Protein AF-A0A8T0E998-F1 (afdb_monomer_lite)

Secondary structure (DSSP, 8-state):
---HHHHHHHHHHHHSSSS--HHHHHHHHHHHHHHHHTGGGHHHHHHTS-TTT-HHHHHHHHHHHHTSS--S-HHHHHHHHHHHHHH--HHHHHH-HHHHHHHHHHHHHHHHHTT-HHHHHHHHHHHHHHH-SSTTEE-HHHHHHHHHHHHHT--GGGHHHHSSPP-EE--GGGT--HHHHHHHHHHHHHHHHHTT-HHHHHHHHHHHHHS--SS--HHHHHHHHHHHHHHHHHTSSPPPPPTTS-HHIIIIIHHHTHHHHHHHHHHHH--HHHHHHHHHHTHHHHHHTT-HHHHHHHHHHHHHHHHHHHHHH-SS--HHHHHHHHT-S-HHHHHHHHHHHHHHHHTTSTTS------------S-SSTTSHHHHHHHHHHHHHHHHHHHHHT---HHHHHHHHHHHHHHHHHHHHHHHHHHHHHHHHHHHHHHHHHHHHHHHHHHHHHHGGG---S--HHHHHHHHHHHHHHHHHHHHHHHHHHHHHHHHHHHHHHHHHHHHHHHHHHHHHHHHHHHHHHHHHHHHHHHHHHHHHHHHHHHHHHHHHHHHHHHHHHHHHHHHHHHHHHHHHHHHHHHHHHHHHHHHHHHHHHHHHHHHHHHHHHHHTT-GGG---------------------

Foldseek 3Di:
DDDPLSVLLVVLQVLLPDPDCVVVLVVLVVCLVVLLVVLPCLVVVLVVDDLARRVSNNLSNLLSQLPDPDDPDVVVSLVVLLCSLVRHDLVSCLNQQLSLLSSLVSVLVVCVVVVPLPSCLVSLVSSCVSNDPDLLEDGLSLLSNLVSCVSVVNLVSSCVSLVRHHDYYDCSVVNPDVVSVLSNLLSSLVSCVSVVVLVSSLVSLLVSQLPADPDDDPSNLLSVLVNLLSCCLPVVARDDRDPSGYPCCVPPSCVVNVLSVCLRVQSVVLQLVSNVVSCVVCVVVCVVSVNVVSSVSSSLSSLVVQVVVCVVVDVDDQLQVSCVSSVHPGSVVSVVSVVVVVLVVLVVVVPDDDDDDDDDDDDDPPPLVNVCPVVVVVVVVLVVVQVVCCVPPVDCVSVVVVVVVVVVVVVVLVVLVVVLVVLVVVLVVLVVVVVVLVVVVVVVVVCVVCVVPDDDDDDPVVVVVVVVVVVVVSVVVVVVSVVVNVVSVVVSVVSVVVSVVSVVVSVVVVSVVVVVVVVVVVVVVVVVVVVVVVVVVVVVVVVVVVVVVVVVVVVVVVVVVVVVVVVVVVVVVVVVVVVVVVVVVVVVVVVVVVVVVVVVVVVVCCVVVHDPNPDDDDDDDDDDDDDDDDDDDD

pLDDT: mean 71.07, std 17.46, range [26.78, 94.12]

Sequence (634 aa):
MATPLEQFIVKVRSLSFPVTFEPLHDFVSKSSSLLLKNSNLLDDVLETLDIQEHSIGVLAVLCVKLSLPVVPDFDAQFFRVQEFINNCNGEQVRFAPDMFGRLCQLFTMCLVERQQYIRGIPILIKAIQKIQLFPSQLTSIHACLCQLCLLAKCMKPALPFLDTDITDINKERGAFETKSFLLYYYYGGMIYTSLKNYDRALYFYEVAITTPSMAVSHIMLEAYKKYILVSLILYGKIPNLPKFTSHVVGRFIKPLSQAYHDLATAYATNTPAEVRAVIHKHNEVFVRDNNMGLVKQCVSFLYKKNIQRLTKTFLTLSLSDMATKVELSGPTEAEFYVLKMLRKKFTAKKFTSLMDDDNQFTIGPETVEYTLILDCCDIEAAVNRIFNELIEAGTFESLTKVVQEYEEASTSFEKHQKILESKRKSIEEQKKVLSELREKQGPLQKVYETAPGKKPELSEDNLSLVKQWMECRIESKKEFYEYLIGEVRDKTENFERESRMQVHTDFQTISFWLLKYESFTQDLDLLLRKIFDDWASKKREISVLKKYRNFNLEKIERVTKQIAQKEEVIETDRMEKEKEIQREREILKRRLAATLIQAYWRGTMVRKHLGPYKIKKPKKKGKKDKKGKKKGKK

Structure (mmCIF, N/CA/C/O backbone):
data_AF-A0A8T0E998-F1
#
_entry.id   AF-A0A8T0E998-F1
#
loop_
_atom_site.group_PDB
_atom_site.id
_atom_site.type_symbol
_atom_site.label_atom_id
_atom_site.label_alt_id
_atom_site.label_comp_id
_atom_site.label_asym_id
_atom_site.label_entity_id
_atom_site.label_seq_id
_atom_site.pdbx_PDB_ins_code
_atom_site.Cartn_x
_atom_site.Cartn_y
_atom_site.Cartn_z
_atom_site.occupancy
_atom_site.B_iso_or_equiv
_atom_site.auth_seq_id
_atom_site.auth_comp_id
_atom_site.auth_asym_id
_atom_site.auth_atom_id
_atom_site.pdbx_PDB_model_num
ATOM 1 N N . MET A 1 1 ? 9.911 -22.172 -56.657 1.00 41.91 1 MET A N 1
ATOM 2 C CA . MET A 1 1 ? 10.154 -20.752 -56.328 1.00 41.91 1 MET A CA 1
ATOM 3 C C . MET A 1 1 ? 9.848 -20.591 -54.852 1.00 41.91 1 MET A C 1
ATOM 5 O O . MET A 1 1 ? 8.726 -20.903 -54.483 1.00 41.91 1 MET A O 1
ATOM 9 N N . ALA A 1 2 ? 10.831 -20.230 -54.023 1.00 47.84 2 ALA A N 1
ATOM 10 C CA . ALA A 1 2 ? 10.623 -20.127 -52.577 1.00 47.84 2 ALA A CA 1
ATOM 11 C C . ALA A 1 2 ? 9.565 -19.062 -52.271 1.00 47.84 2 ALA A C 1
ATOM 13 O O . ALA A 1 2 ? 9.625 -17.963 -52.840 1.00 47.84 2 ALA A O 1
ATOM 14 N N . THR A 1 3 ? 8.604 -19.388 -51.408 1.00 65.31 3 THR A N 1
ATOM 15 C CA . THR A 1 3 ? 7.552 -18.445 -51.011 1.00 65.31 3 THR A CA 1
ATOM 16 C C . THR A 1 3 ? 8.176 -17.227 -50.304 1.00 65.31 3 THR A C 1
ATOM 18 O O . THR A 1 3 ? 9.265 -17.329 -49.732 1.00 65.31 3 THR A O 1
ATOM 21 N N . PRO A 1 4 ? 7.536 -16.042 -50.314 1.00 63.00 4 PRO A N 1
ATOM 22 C CA . PRO A 1 4 ? 8.075 -14.848 -49.650 1.00 63.00 4 PRO A CA 1
ATOM 23 C C . PRO A 1 4 ? 8.403 -15.059 -48.157 1.00 63.00 4 PRO A C 1
ATOM 25 O O . PRO A 1 4 ? 9.298 -14.404 -47.627 1.00 63.00 4 PRO A O 1
ATOM 28 N N . LEU A 1 5 ? 7.708 -15.997 -47.498 1.00 62.09 5 LEU A N 1
ATOM 29 C CA . LEU A 1 5 ? 7.938 -16.419 -46.112 1.00 62.09 5 LEU A CA 1
ATOM 30 C C . LEU A 1 5 ? 9.176 -17.314 -45.957 1.00 62.09 5 LEU A C 1
ATOM 32 O O . LEU A 1 5 ? 9.971 -17.105 -45.046 1.00 62.09 5 LEU A O 1
ATOM 36 N N . GLU A 1 6 ? 9.401 -18.261 -46.867 1.00 63.22 6 GLU A N 1
ATOM 37 C CA . GLU A 1 6 ? 10.624 -19.077 -46.877 1.00 63.22 6 GLU A CA 1
ATOM 38 C C . GLU A 1 6 ? 11.866 -18.214 -47.126 1.00 63.22 6 GLU A C 1
ATOM 40 O O . GLU A 1 6 ? 12.893 -18.390 -46.474 1.00 63.22 6 GLU A O 1
ATOM 45 N N . GLN A 1 7 ? 11.766 -17.213 -48.006 1.00 64.94 7 GLN A N 1
ATOM 46 C CA . GLN A 1 7 ? 12.842 -16.241 -48.223 1.00 64.94 7 GLN A CA 1
ATOM 47 C C . GLN A 1 7 ? 13.095 -15.359 -46.991 1.00 64.94 7 GLN A C 1
ATOM 49 O O . GLN A 1 7 ? 14.232 -14.944 -46.763 1.00 64.94 7 GLN A O 1
ATOM 54 N N . PHE A 1 8 ? 12.059 -15.082 -46.192 1.00 66.75 8 PHE A N 1
ATOM 55 C CA . PHE A 1 8 ? 12.190 -14.392 -44.911 1.00 66.75 8 PHE A CA 1
ATOM 56 C C . PHE A 1 8 ? 12.939 -15.260 -43.891 1.00 66.75 8 PHE A C 1
ATOM 58 O O . PHE A 1 8 ? 13.922 -14.793 -43.324 1.00 66.75 8 PHE A O 1
ATOM 65 N N . ILE A 1 9 ? 12.564 -16.535 -43.735 1.00 65.56 9 ILE A N 1
ATOM 66 C CA . ILE A 1 9 ? 13.238 -17.483 -42.828 1.00 65.56 9 ILE A CA 1
ATOM 67 C C . ILE A 1 9 ? 14.706 -17.678 -43.221 1.00 65.56 9 ILE A C 1
ATOM 69 O O . ILE A 1 9 ? 15.587 -17.612 -42.367 1.00 65.56 9 ILE A O 1
ATOM 73 N N . VAL A 1 10 ? 14.994 -17.877 -44.511 1.00 67.56 10 VAL A N 1
ATOM 74 C CA . VAL A 1 10 ? 16.368 -18.066 -45.008 1.00 67.56 10 VAL A CA 1
ATOM 75 C C . VAL A 1 10 ? 17.219 -16.818 -44.769 1.00 67.56 10 VAL A C 1
ATOM 77 O O . VAL A 1 10 ? 18.367 -16.936 -44.341 1.00 67.56 10 VAL A O 1
ATOM 80 N N . LYS A 1 11 ? 16.661 -15.617 -44.973 1.00 65.19 11 LYS A N 1
ATOM 81 C CA . LYS A 1 11 ? 17.367 -14.363 -44.683 1.00 65.19 11 LYS A CA 1
ATOM 82 C C . LYS A 1 11 ? 17.603 -14.163 -43.190 1.00 65.19 11 LYS A C 1
ATOM 84 O O . LYS A 1 11 ? 18.719 -13.811 -42.823 1.00 65.19 11 LYS A O 1
ATOM 89 N N . VAL A 1 12 ? 16.610 -14.441 -42.345 1.00 67.25 12 VAL A N 1
ATOM 90 C CA . VAL A 1 12 ? 16.745 -14.376 -40.880 1.00 67.25 12 VAL A CA 1
ATOM 91 C C . VAL A 1 12 ? 17.827 -15.346 -40.396 1.00 67.25 12 VAL A C 1
ATOM 93 O O . VAL A 1 12 ? 18.721 -14.920 -39.678 1.00 67.25 12 VAL A O 1
ATOM 96 N N . ARG A 1 13 ? 17.845 -16.593 -40.890 1.00 68.00 13 ARG A N 1
ATOM 97 C CA . ARG A 1 13 ? 18.904 -17.577 -40.592 1.00 68.00 13 ARG A CA 1
ATOM 98 C C . ARG A 1 13 ? 20.286 -17.128 -41.064 1.00 68.00 13 ARG A C 1
ATOM 100 O O . ARG A 1 13 ? 21.258 -17.263 -40.335 1.00 68.00 13 ARG A O 1
ATOM 107 N N . SER A 1 14 ? 20.391 -16.548 -42.260 1.00 66.06 14 SER A N 1
ATOM 108 C CA . SER A 1 14 ? 21.680 -16.069 -42.786 1.00 66.06 14 SER A CA 1
ATOM 109 C C . SER A 1 14 ? 22.235 -14.845 -42.044 1.00 66.06 14 SER A C 1
ATOM 111 O O . SER A 1 14 ? 23.447 -14.671 -41.955 1.00 66.06 14 SER A O 1
ATOM 113 N N . LEU A 1 15 ? 21.351 -14.002 -41.502 1.00 62.81 15 LEU A N 1
ATOM 114 C CA . LEU A 1 15 ? 21.680 -12.740 -40.834 1.00 62.81 15 LEU A CA 1
ATOM 115 C C . LEU A 1 15 ? 21.718 -12.862 -39.300 1.00 62.81 15 LEU A C 1
ATOM 117 O O . LEU A 1 15 ? 21.945 -11.858 -38.630 1.00 62.81 15 LEU A O 1
ATOM 121 N N . SER A 1 16 ? 21.525 -14.067 -38.750 1.00 59.19 16 SER A N 1
ATOM 122 C CA . SER A 1 16 ? 21.655 -14.371 -37.315 1.00 59.19 16 SER A CA 1
ATOM 123 C C . SER A 1 16 ? 23.097 -14.646 -36.861 1.00 59.19 16 SER A C 1
ATOM 125 O O . SER A 1 16 ? 23.371 -14.594 -35.666 1.00 59.19 16 SER A O 1
ATOM 127 N N . PHE A 1 17 ? 24.020 -14.915 -37.792 1.00 58.41 17 PHE A N 1
ATOM 128 C CA . PHE A 1 17 ? 25.429 -15.229 -37.508 1.00 58.41 17 PHE A CA 1
ATOM 129 C C . PHE A 1 17 ? 26.446 -14.061 -37.550 1.00 58.41 17 PHE A C 1
ATOM 131 O O . PHE A 1 17 ? 27.507 -14.213 -36.941 1.00 58.41 17 PHE A O 1
ATOM 138 N N . PRO A 1 18 ? 26.233 -12.917 -38.240 1.00 56.53 18 PRO A N 1
ATOM 139 C CA . PRO A 1 18 ? 27.193 -11.818 -38.208 1.00 56.53 18 PRO A CA 1
ATOM 140 C C . PRO A 1 18 ? 27.109 -11.010 -36.900 1.00 56.53 18 PRO A C 1
ATOM 142 O O . PRO A 1 18 ? 26.050 -10.858 -36.303 1.00 56.53 18 PRO A O 1
ATOM 145 N N . VAL A 1 19 ? 28.245 -10.429 -36.493 1.00 55.44 19 VAL A N 1
ATOM 146 C CA . VAL A 1 19 ? 28.433 -9.630 -35.258 1.00 55.44 19 VAL A CA 1
ATOM 147 C C . VAL A 1 19 ? 27.570 -8.350 -35.223 1.00 55.44 19 VAL A C 1
ATOM 149 O O . VAL A 1 19 ? 27.354 -7.768 -34.162 1.00 55.44 19 VAL A O 1
ATOM 152 N N . THR A 1 20 ? 27.050 -7.901 -36.369 1.00 57.44 20 THR A N 1
ATOM 153 C CA . THR A 1 20 ? 26.201 -6.710 -36.499 1.00 57.44 20 THR A CA 1
ATOM 154 C C . THR A 1 20 ? 24.756 -7.087 -36.840 1.00 57.44 20 THR A C 1
ATOM 156 O O . THR A 1 20 ? 24.434 -7.452 -37.968 1.00 57.44 20 THR A O 1
ATOM 159 N N . PHE A 1 21 ? 23.852 -6.940 -35.866 1.00 62.66 21 PHE A N 1
ATOM 160 C CA . PHE A 1 21 ? 22.420 -7.272 -35.993 1.00 62.66 21 PHE A CA 1
ATOM 161 C C . PHE A 1 21 ? 21.548 -6.143 -36.588 1.00 62.66 21 PHE A C 1
ATOM 163 O O . PHE A 1 21 ? 20.331 -6.278 -36.707 1.00 62.66 21 PHE A O 1
ATOM 170 N N . GLU A 1 22 ? 22.148 -5.020 -36.989 1.00 62.8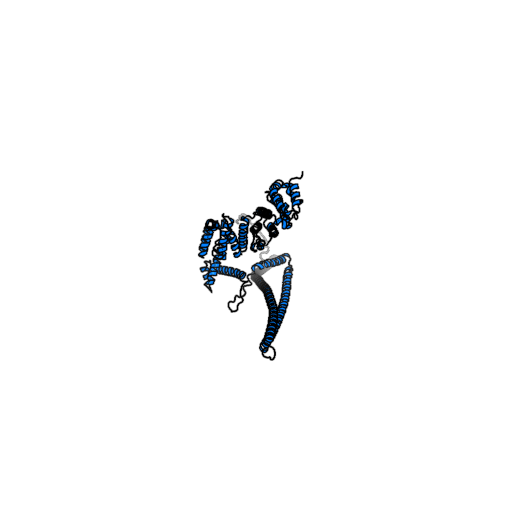8 22 GLU A N 1
ATOM 171 C CA . GLU A 1 22 ? 21.457 -3.882 -37.618 1.00 62.88 22 GLU A CA 1
ATOM 172 C C . GLU A 1 22 ? 20.763 -4.201 -38.957 1.00 62.88 22 GLU A C 1
ATOM 174 O O . GLU A 1 22 ? 19.581 -3.881 -39.090 1.00 62.88 22 GLU A O 1
ATOM 179 N N . PRO A 1 23 ? 21.405 -4.877 -39.934 1.00 63.00 23 PRO A N 1
ATOM 180 C CA . PRO A 1 23 ? 20.738 -5.258 -41.182 1.00 63.00 23 PRO A CA 1
ATOM 181 C C . PRO A 1 23 ? 19.582 -6.247 -40.969 1.00 63.00 23 PRO A C 1
ATOM 183 O O . PRO A 1 23 ? 18.626 -6.249 -41.747 1.00 63.00 23 PRO A O 1
ATOM 186 N N . LEU A 1 24 ? 19.639 -7.064 -39.910 1.00 64.75 24 LEU A N 1
ATOM 187 C CA . LEU A 1 24 ? 18.547 -7.958 -39.522 1.00 64.75 24 LEU A CA 1
ATOM 188 C C . LEU A 1 24 ? 17.346 -7.155 -38.996 1.00 64.75 24 LEU A C 1
ATOM 190 O O . LEU A 1 24 ? 16.220 -7.408 -39.413 1.00 64.75 24 LEU A O 1
ATOM 194 N N . HIS A 1 25 ? 17.576 -6.147 -38.148 1.00 65.88 25 HIS A N 1
ATOM 195 C CA . HIS A 1 25 ? 16.530 -5.244 -37.646 1.00 65.88 25 HIS A CA 1
ATOM 196 C C . HIS A 1 25 ? 15.839 -4.456 -38.771 1.00 65.88 25 HIS A C 1
ATOM 198 O O . HIS A 1 25 ? 14.608 -4.459 -38.864 1.00 65.88 25 HIS A O 1
ATOM 204 N N . ASP A 1 26 ? 16.609 -3.864 -39.686 1.00 67.19 26 ASP A N 1
ATOM 205 C CA . ASP A 1 26 ? 16.078 -3.097 -40.823 1.00 67.19 26 ASP A CA 1
ATOM 206 C C . ASP A 1 26 ? 15.271 -3.963 -41.799 1.00 67.19 26 ASP A C 1
ATOM 208 O O . ASP A 1 26 ? 14.273 -3.522 -42.377 1.00 67.19 26 ASP A O 1
ATOM 212 N N . PHE A 1 27 ? 15.697 -5.209 -42.005 1.00 67.56 27 PHE A N 1
ATOM 213 C CA . PHE A 1 27 ? 14.964 -6.163 -42.828 1.00 67.56 27 PHE A CA 1
ATOM 214 C C . PHE A 1 27 ? 13.653 -6.586 -42.154 1.00 67.56 27 PHE A C 1
ATOM 216 O O . PHE A 1 27 ? 12.599 -6.625 -42.796 1.00 67.56 27 PHE A O 1
ATOM 223 N N . VAL A 1 28 ? 13.701 -6.841 -40.847 1.00 67.19 28 VAL A N 1
ATOM 224 C CA . VAL A 1 28 ? 12.555 -7.282 -40.054 1.00 67.19 28 VAL A CA 1
ATOM 225 C C . VAL A 1 28 ? 11.499 -6.177 -39.916 1.00 67.19 28 VAL A C 1
ATOM 227 O O . VAL A 1 28 ? 10.316 -6.434 -40.153 1.00 67.19 28 VAL A O 1
ATOM 230 N N . SER A 1 29 ? 11.898 -4.931 -39.658 1.00 64.94 29 SER A N 1
ATOM 231 C CA . SER A 1 29 ? 10.974 -3.790 -39.583 1.00 64.94 29 SER A CA 1
ATOM 232 C C . SER A 1 29 ? 10.218 -3.564 -40.904 1.00 64.94 29 SER A C 1
ATOM 234 O O . SER A 1 29 ? 8.996 -3.381 -40.898 1.00 64.94 29 SER A O 1
ATOM 236 N N . LYS A 1 30 ? 10.903 -3.694 -42.050 1.00 69.31 30 LYS A N 1
ATOM 237 C CA . LYS A 1 30 ? 10.306 -3.617 -43.399 1.00 69.31 30 LYS A CA 1
ATOM 238 C C . LYS A 1 30 ? 9.407 -4.816 -43.729 1.00 69.31 30 LYS A C 1
ATOM 240 O O . LYS A 1 30 ? 8.413 -4.666 -44.442 1.00 69.31 30 LYS A O 1
ATOM 245 N N . SER A 1 31 ? 9.717 -5.995 -43.189 1.00 62.16 31 SER A N 1
ATOM 246 C CA . SER A 1 31 ? 8.954 -7.233 -43.414 1.00 62.16 31 SER A CA 1
ATOM 247 C C . SER A 1 31 ? 7.626 -7.321 -42.645 1.00 62.16 31 SER A C 1
ATOM 249 O O . SER A 1 31 ? 6.788 -8.159 -42.977 1.00 62.16 31 SER A O 1
ATOM 251 N N . SER A 1 32 ? 7.381 -6.432 -41.673 1.00 61.50 32 SER A N 1
ATOM 252 C CA . SER A 1 32 ? 6.151 -6.398 -40.858 1.00 61.50 32 SER A CA 1
ATOM 253 C C . SER A 1 32 ? 4.853 -6.400 -41.689 1.00 61.50 32 SER A C 1
ATOM 255 O O . SER A 1 32 ? 3.890 -7.086 -41.350 1.00 61.50 32 SER A O 1
ATOM 257 N N . SER A 1 33 ? 4.849 -5.713 -42.836 1.00 59.56 33 SER A N 1
ATOM 258 C CA . SER A 1 33 ? 3.722 -5.669 -43.782 1.00 59.56 33 SER A CA 1
ATOM 259 C C . SER A 1 33 ? 3.493 -6.976 -44.562 1.00 59.56 33 SER A C 1
ATOM 261 O O . SER A 1 33 ? 2.364 -7.266 -44.960 1.00 59.56 33 SER A O 1
ATOM 263 N N . LEU A 1 34 ? 4.541 -7.780 -44.771 1.00 63.19 34 LEU A N 1
ATOM 264 C CA . LEU A 1 34 ? 4.473 -9.095 -45.422 1.00 63.19 34 LEU A CA 1
ATOM 265 C C . LEU A 1 34 ? 4.013 -10.181 -44.444 1.00 63.19 34 LEU A C 1
ATOM 267 O O . LEU A 1 34 ? 3.285 -11.092 -44.837 1.00 63.19 34 LEU A O 1
ATOM 271 N N . LEU A 1 35 ? 4.399 -10.059 -43.172 1.00 62.00 35 LEU A N 1
ATOM 272 C CA . LEU A 1 35 ? 3.976 -10.961 -42.100 1.00 62.00 35 LEU A CA 1
ATOM 273 C C 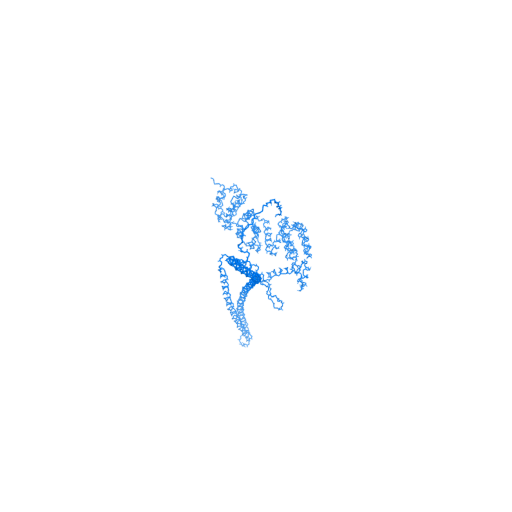. LEU A 1 35 ? 2.483 -10.790 -41.777 1.00 62.00 35 LEU A C 1
ATOM 275 O O . LEU A 1 35 ? 1.780 -11.784 -41.623 1.00 62.00 35 LEU A O 1
ATOM 279 N N . LEU A 1 36 ? 1.969 -9.552 -41.781 1.00 62.75 36 LEU A N 1
ATOM 280 C CA . LEU A 1 36 ? 0.537 -9.268 -41.588 1.00 62.75 36 LEU A CA 1
ATOM 281 C C . LEU A 1 36 ? -0.362 -9.926 -42.648 1.00 62.75 36 LEU A C 1
ATOM 283 O O . LEU A 1 36 ? -1.480 -10.325 -42.341 1.00 62.75 36 LEU A O 1
ATOM 287 N N . LYS A 1 37 ? 0.120 -10.060 -43.891 1.00 63.75 37 LYS A N 1
ATOM 288 C CA . LYS A 1 37 ? -0.637 -10.676 -44.996 1.00 63.75 37 LYS A CA 1
ATOM 289 C C . LYS A 1 37 ? -0.709 -12.202 -44.916 1.00 63.75 37 LYS A C 1
ATOM 291 O O . LYS A 1 37 ? -1.593 -12.785 -45.529 1.00 63.75 37 LYS A O 1
ATOM 296 N N . ASN A 1 38 ? 0.200 -12.836 -44.176 1.00 62.19 38 ASN A N 1
ATOM 297 C CA . ASN A 1 38 ? 0.307 -14.292 -44.083 1.00 62.19 38 ASN A CA 1
ATOM 298 C C . ASN A 1 38 ? 0.097 -14.798 -42.646 1.00 62.19 38 ASN A C 1
ATOM 300 O O . ASN A 1 38 ? 0.765 -15.739 -42.223 1.00 62.19 38 ASN A O 1
ATOM 304 N N . SER A 1 39 ? -0.826 -14.184 -41.897 1.00 58.59 39 SER A N 1
ATOM 305 C CA . SER A 1 39 ? -1.070 -14.445 -40.467 1.00 58.59 39 SER A CA 1
ATOM 306 C C . SER A 1 39 ? -1.280 -15.920 -40.110 1.00 58.59 39 SER A C 1
ATOM 308 O O . SER A 1 39 ? -0.852 -16.354 -39.043 1.00 58.59 39 SER A O 1
ATOM 310 N N . ASN A 1 40 ? -1.902 -16.686 -41.009 1.00 62.19 40 ASN A N 1
ATOM 311 C CA . ASN A 1 40 ? -2.311 -18.074 -40.772 1.00 62.19 40 ASN A CA 1
ATOM 312 C C . ASN A 1 40 ? -1.149 -19.079 -40.866 1.00 62.19 40 ASN A C 1
ATOM 314 O O . ASN A 1 40 ? -1.251 -20.159 -40.304 1.00 62.19 40 ASN A O 1
ATOM 318 N N . LEU A 1 41 ? -0.051 -18.726 -41.545 1.00 61.41 41 LEU A N 1
ATOM 319 C CA . LEU A 1 41 ? 1.141 -19.578 -41.709 1.00 61.41 41 LEU A CA 1
ATOM 320 C C . LEU A 1 41 ? 2.255 -19.220 -40.714 1.00 61.41 41 LEU A C 1
ATOM 322 O O . LEU A 1 41 ? 3.311 -19.841 -40.689 1.00 61.41 41 LEU A O 1
ATOM 326 N N . LEU A 1 42 ? 2.049 -18.188 -39.890 1.00 62.25 42 LEU A N 1
ATOM 327 C CA . LEU A 1 42 ? 3.058 -17.726 -38.942 1.00 62.25 42 LEU A CA 1
ATOM 328 C C . LEU A 1 42 ? 3.265 -18.701 -37.772 1.00 62.25 42 LEU A C 1
ATOM 330 O O . LEU A 1 42 ? 4.203 -18.514 -37.007 1.00 62.25 42 LEU A O 1
ATOM 334 N N . ASP A 1 43 ? 2.354 -19.648 -37.522 1.00 61.09 43 ASP A N 1
ATOM 335 C CA . ASP A 1 43 ? 2.544 -20.697 -36.504 1.00 61.09 43 ASP A CA 1
ATOM 336 C C . ASP A 1 43 ? 3.602 -21.711 -36.948 1.00 61.09 43 ASP A C 1
ATOM 338 O O . ASP A 1 43 ? 4.572 -21.909 -36.221 1.00 61.09 43 ASP A O 1
ATOM 342 N N . ASP A 1 44 ? 3.515 -22.189 -38.189 1.00 61.38 44 ASP A N 1
ATOM 343 C CA . ASP A 1 44 ? 4.518 -23.073 -38.796 1.00 61.38 44 ASP A CA 1
ATOM 344 C C . ASP A 1 44 ? 5.897 -22.389 -38.881 1.00 61.38 44 ASP A C 1
ATOM 346 O O . ASP A 1 44 ? 6.938 -22.992 -38.631 1.00 61.38 44 ASP A O 1
ATOM 350 N N . VAL A 1 45 ? 5.923 -21.080 -39.163 1.00 59.84 45 VAL A N 1
ATOM 351 C CA . VAL A 1 45 ? 7.163 -20.282 -39.191 1.00 59.84 45 VAL A CA 1
ATOM 352 C C . VAL A 1 45 ? 7.820 -20.207 -37.806 1.00 59.84 45 VAL A C 1
ATOM 354 O O . VAL A 1 45 ? 9.047 -20.252 -37.725 1.00 59.84 45 VAL A O 1
ATOM 357 N N . LEU A 1 46 ? 7.041 -20.121 -36.720 1.00 60.91 46 LEU A N 1
ATOM 358 C CA . LEU A 1 46 ? 7.577 -20.091 -35.353 1.00 60.91 46 LEU A CA 1
ATOM 359 C C . LEU A 1 46 ? 8.169 -21.440 -34.931 1.00 60.91 46 LEU A C 1
ATOM 361 O O . LEU A 1 46 ? 9.187 -21.442 -34.252 1.00 60.91 46 LEU A O 1
ATOM 365 N N . GLU A 1 47 ? 7.585 -22.563 -35.356 1.00 64.06 47 GLU A N 1
ATOM 366 C CA . GLU A 1 47 ? 8.123 -23.903 -35.058 1.00 64.06 47 GLU A CA 1
ATOM 367 C C . GLU A 1 47 ? 9.449 -24.178 -35.783 1.00 64.06 47 GLU A C 1
ATOM 369 O O . GLU A 1 47 ? 10.290 -24.933 -35.300 1.00 64.06 47 GLU A O 1
ATOM 374 N N . THR A 1 48 ? 9.676 -23.529 -36.929 1.00 62.12 48 THR A N 1
ATOM 375 C CA . THR A 1 48 ? 10.931 -23.666 -37.686 1.00 62.12 48 THR A CA 1
ATOM 376 C C . THR A 1 48 ? 12.070 -22.764 -37.198 1.00 62.12 48 THR A C 1
ATOM 378 O O . THR A 1 48 ? 13.204 -22.919 -37.661 1.00 62.12 48 THR A O 1
ATOM 381 N N . LEU A 1 49 ? 11.808 -21.796 -36.317 1.00 63.69 49 LEU A N 1
ATOM 382 C CA . LEU A 1 49 ? 12.795 -20.812 -35.864 1.00 63.69 49 LEU A CA 1
ATOM 383 C C . LEU A 1 49 ? 13.227 -21.106 -34.425 1.00 63.69 49 LEU A C 1
ATOM 385 O O . LEU A 1 49 ? 12.400 -21.157 -33.522 1.00 63.69 49 LEU A O 1
ATOM 389 N N . ASP A 1 50 ? 14.537 -21.233 -34.200 1.00 64.50 50 ASP A N 1
ATOM 390 C CA . ASP A 1 50 ? 15.074 -21.367 -32.843 1.00 64.50 50 ASP A CA 1
ATOM 391 C C . ASP A 1 50 ? 14.988 -20.028 -32.090 1.00 64.50 50 ASP A C 1
ATOM 393 O O . ASP A 1 50 ? 15.437 -18.984 -32.579 1.00 64.50 50 ASP A O 1
ATOM 397 N N . ILE A 1 51 ? 14.419 -20.074 -30.885 1.00 64.25 51 ILE A N 1
ATOM 398 C CA . ILE A 1 51 ? 14.202 -18.945 -29.979 1.00 64.25 51 ILE A CA 1
ATOM 399 C C . ILE A 1 51 ? 15.537 -18.319 -29.543 1.00 64.25 51 ILE A C 1
ATOM 401 O O . ILE A 1 51 ? 15.598 -17.098 -29.377 1.00 64.25 51 ILE A O 1
ATOM 405 N N . GLN A 1 52 ? 16.604 -19.113 -29.393 1.00 63.06 52 GLN A N 1
ATOM 406 C CA . GLN A 1 52 ? 17.926 -18.645 -28.943 1.00 63.06 52 GLN A CA 1
ATOM 407 C C . GLN A 1 52 ? 18.728 -17.964 -30.063 1.00 63.06 52 GLN A C 1
ATOM 409 O O . GLN A 1 52 ? 19.402 -16.960 -29.828 1.00 63.06 52 GLN A O 1
ATOM 414 N N . GLU A 1 53 ? 18.637 -18.485 -31.289 1.00 60.31 53 GLU A N 1
ATOM 415 C CA . GLU A 1 53 ? 19.452 -18.030 -32.425 1.00 60.31 53 GLU A CA 1
ATOM 416 C C . GLU A 1 53 ? 18.750 -16.972 -33.298 1.00 60.31 53 GLU A C 1
ATOM 418 O O . GLU A 1 53 ? 19.407 -16.140 -33.930 1.00 60.31 53 GLU A O 1
ATOM 423 N N . HIS A 1 54 ? 17.412 -16.960 -33.323 1.00 67.00 54 HIS A N 1
ATOM 424 C CA . HIS A 1 54 ? 16.600 -16.098 -34.195 1.00 67.00 54 HIS A CA 1
ATOM 425 C C . HIS A 1 54 ? 15.638 -15.207 -33.399 1.00 67.00 54 HIS A C 1
ATOM 427 O O . HIS A 1 54 ? 14.531 -14.899 -33.858 1.00 67.00 54 HIS A O 1
ATOM 433 N N . SER A 1 55 ? 16.057 -14.759 -32.210 1.00 67.38 55 SER A N 1
ATOM 434 C CA . SER A 1 55 ? 15.214 -14.016 -31.268 1.00 67.38 55 SER A CA 1
ATOM 435 C C . SER A 1 55 ? 14.549 -12.781 -31.897 1.00 67.38 55 SER A C 1
ATOM 437 O O . SER A 1 55 ? 13.368 -12.544 -31.664 1.00 67.38 55 SER A O 1
ATOM 439 N N . ILE A 1 56 ? 15.258 -12.016 -32.739 1.00 66.38 56 ILE A N 1
ATOM 440 C CA . ILE A 1 56 ? 14.717 -10.810 -33.408 1.00 66.38 56 ILE A CA 1
ATOM 441 C C . ILE A 1 56 ? 13.624 -11.161 -34.435 1.00 66.38 56 ILE A C 1
ATOM 443 O O . ILE A 1 56 ? 12.625 -10.448 -34.552 1.00 66.38 56 ILE A O 1
ATOM 447 N N . GLY A 1 57 ? 13.790 -12.265 -35.170 1.00 65.19 57 GLY A N 1
ATOM 448 C CA . GLY A 1 57 ? 12.806 -12.731 -36.151 1.00 65.19 57 GLY A CA 1
ATOM 449 C C . GLY A 1 57 ? 11.531 -13.243 -35.481 1.00 65.19 57 GLY A C 1
ATOM 450 O O . GLY A 1 57 ? 10.429 -12.858 -35.871 1.00 65.19 57 GLY A O 1
ATOM 451 N N . VAL A 1 58 ? 11.685 -14.037 -34.416 1.00 70.88 58 VAL A N 1
ATOM 452 C CA . VAL A 1 58 ? 10.572 -14.530 -33.587 1.00 70.88 58 VAL A CA 1
ATOM 453 C C . VAL A 1 58 ? 9.815 -13.366 -32.941 1.00 70.88 58 VAL A C 1
ATOM 455 O O . VAL A 1 58 ? 8.585 -13.332 -32.970 1.00 70.88 58 VAL A O 1
ATOM 458 N N . LEU A 1 59 ? 10.535 -12.362 -32.438 1.00 68.88 59 LEU A N 1
ATOM 459 C CA . LEU A 1 59 ? 9.958 -11.170 -31.825 1.00 68.88 59 LEU A CA 1
ATOM 460 C C . LEU A 1 59 ? 9.032 -10.411 -32.776 1.00 68.88 59 LEU A C 1
ATOM 462 O O . LEU A 1 59 ? 7.923 -10.040 -32.396 1.00 68.88 59 LEU A O 1
ATOM 466 N N . ALA A 1 60 ? 9.451 -10.197 -34.022 1.00 67.69 60 ALA A N 1
ATOM 467 C CA . ALA A 1 60 ? 8.630 -9.485 -34.993 1.00 67.69 60 ALA A CA 1
ATOM 468 C C . ALA A 1 60 ? 7.387 -10.273 -35.418 1.00 67.69 60 ALA A C 1
ATOM 470 O O . ALA A 1 60 ? 6.317 -9.684 -35.581 1.00 67.69 60 ALA A O 1
ATOM 471 N N . VAL A 1 61 ? 7.500 -11.598 -35.536 1.00 71.56 61 VAL A N 1
ATOM 472 C CA . VAL A 1 61 ? 6.349 -12.475 -35.794 1.00 71.56 61 VAL A CA 1
ATOM 473 C C . VAL A 1 61 ? 5.356 -12.427 -34.626 1.00 71.56 61 VAL A C 1
ATOM 475 O O . VAL A 1 61 ? 4.151 -12.308 -34.852 1.00 71.56 61 VAL A O 1
ATOM 478 N N . LEU A 1 62 ? 5.842 -12.440 -33.380 1.00 69.81 62 LEU A N 1
ATOM 479 C CA . LEU A 1 62 ? 5.003 -12.314 -32.184 1.00 69.81 62 LEU A CA 1
ATOM 480 C C . LEU A 1 62 ? 4.343 -10.930 -32.074 1.00 69.81 62 LEU A C 1
ATOM 482 O O . LEU A 1 62 ? 3.151 -10.855 -31.783 1.00 69.81 62 LEU A O 1
ATOM 486 N N . CYS A 1 63 ? 5.059 -9.843 -32.381 1.00 69.50 63 CYS A N 1
ATOM 487 C CA . CYS A 1 63 ? 4.489 -8.492 -32.451 1.00 69.50 63 CYS A CA 1
ATOM 488 C C . CYS A 1 63 ? 3.327 -8.410 -33.448 1.00 69.50 63 CYS A C 1
ATOM 490 O O . CYS A 1 63 ? 2.301 -7.796 -33.160 1.00 69.50 63 CYS A O 1
ATOM 492 N N . VAL A 1 64 ? 3.482 -9.032 -34.620 1.00 69.31 64 VAL A N 1
ATOM 493 C CA . VAL A 1 64 ? 2.444 -9.068 -35.656 1.00 69.31 64 VAL A CA 1
ATOM 494 C C . VAL A 1 64 ? 1.238 -9.886 -35.196 1.00 69.31 64 VAL A C 1
ATOM 496 O O . VAL A 1 64 ? 0.112 -9.435 -35.383 1.00 69.31 64 VAL A O 1
ATOM 499 N N . LYS A 1 65 ? 1.448 -11.031 -34.532 1.00 68.50 65 LYS A N 1
ATOM 500 C CA . LYS A 1 65 ? 0.351 -11.848 -33.985 1.00 68.50 65 LYS A CA 1
ATOM 501 C C . LYS A 1 65 ? -0.432 -11.154 -32.878 1.00 68.50 65 LYS A C 1
ATOM 503 O O . LYS A 1 65 ? -1.656 -11.188 -32.911 1.00 68.50 65 LYS A O 1
ATOM 508 N N . LEU A 1 66 ? 0.253 -10.496 -31.943 1.00 67.75 66 LEU A N 1
ATOM 509 C CA . LEU A 1 66 ? -0.399 -9.743 -30.865 1.00 67.75 66 LEU A CA 1
ATOM 510 C C . LEU A 1 66 ? -1.089 -8.466 -31.366 1.00 67.75 66 LEU A C 1
ATOM 512 O O . LEU A 1 66 ? -1.962 -7.936 -30.690 1.00 67.75 66 LEU A O 1
ATOM 516 N N . SER A 1 67 ? -0.719 -7.970 -32.550 1.00 66.25 67 SER A N 1
ATOM 517 C CA . SER A 1 67 ? -1.399 -6.846 -33.198 1.00 66.25 67 SER A CA 1
ATOM 518 C C . SER A 1 67 ? -2.701 -7.249 -33.907 1.00 66.25 67 SER A C 1
ATOM 520 O O . SER A 1 67 ? -3.408 -6.360 -34.391 1.00 66.25 67 SER A O 1
ATOM 522 N N . LEU A 1 68 ? -3.017 -8.545 -34.026 1.00 66.56 68 LEU A N 1
ATOM 523 C CA . LEU A 1 68 ? -4.259 -8.999 -34.652 1.00 66.56 68 LEU A CA 1
ATOM 524 C C . LEU A 1 68 ? -5.442 -8.835 -33.677 1.00 66.56 68 LEU A C 1
ATOM 526 O O . LEU A 1 68 ? -5.341 -9.237 -32.520 1.00 66.56 68 LEU A O 1
ATOM 530 N N . PRO A 1 69 ? -6.589 -8.296 -34.134 1.00 57.66 69 PRO A N 1
ATOM 531 C CA . PRO A 1 69 ? -7.730 -7.971 -33.271 1.00 57.66 69 PRO A CA 1
ATOM 532 C C . PRO A 1 69 ? -8.474 -9.197 -32.713 1.00 57.66 69 PRO A C 1
ATOM 534 O O . PRO A 1 69 ? -9.262 -9.059 -31.782 1.00 57.66 69 PRO A O 1
ATOM 537 N N . VAL A 1 70 ? -8.244 -10.396 -33.260 1.00 54.28 70 VAL A N 1
ATOM 538 C CA . VAL A 1 70 ? -8.840 -11.649 -32.779 1.00 54.28 70 VAL A CA 1
ATOM 539 C C . VAL A 1 70 ? -7.736 -12.687 -32.646 1.00 54.28 70 VAL A C 1
ATOM 541 O O . VAL A 1 70 ? -7.197 -13.161 -33.642 1.00 54.28 70 VAL A O 1
ATOM 544 N N . VAL A 1 71 ? -7.410 -13.034 -31.404 1.00 59.03 71 VAL A N 1
ATOM 545 C CA . VAL A 1 71 ? -6.527 -14.151 -31.063 1.00 59.03 71 VAL A CA 1
ATOM 546 C C . VAL A 1 71 ? -7.414 -15.345 -30.694 1.00 59.03 71 VAL A C 1
ATOM 548 O O . VAL A 1 71 ? -8.032 -15.292 -29.623 1.00 59.03 71 VAL A O 1
ATOM 551 N N . PRO A 1 72 ? -7.507 -16.389 -31.544 1.00 55.56 72 PRO A N 1
ATOM 552 C CA . PRO A 1 72 ? -8.369 -17.547 -31.296 1.00 55.56 72 PRO A CA 1
ATOM 553 C C . PRO A 1 72 ? -7.949 -18.342 -30.050 1.00 55.56 72 PRO A C 1
ATOM 555 O O . PRO A 1 72 ? -8.817 -18.761 -29.297 1.00 55.56 72 PRO A O 1
ATOM 558 N N . ASP A 1 73 ? -6.640 -18.424 -29.767 1.00 65.31 73 ASP A N 1
ATOM 559 C CA . ASP A 1 73 ? -6.070 -19.145 -28.618 1.00 65.31 73 ASP A CA 1
ATOM 560 C C . ASP A 1 73 ? -5.086 -18.268 -27.829 1.00 65.31 73 ASP A C 1
ATOM 562 O O . ASP A 1 73 ? -3.869 -18.275 -28.038 1.00 65.31 73 ASP A O 1
ATOM 566 N N . PHE A 1 74 ? -5.621 -17.468 -26.905 1.00 66.19 74 PHE A N 1
ATOM 567 C CA . PHE A 1 74 ? -4.812 -16.540 -26.108 1.00 66.19 74 PHE A CA 1
ATOM 568 C C . PHE A 1 74 ? -3.877 -17.248 -25.138 1.00 66.19 74 PHE A C 1
ATOM 570 O O . PHE A 1 74 ? -2.760 -16.784 -24.959 1.00 66.19 74 PHE A O 1
ATOM 577 N N . ASP A 1 75 ? -4.286 -18.371 -24.549 1.00 72.06 75 ASP A N 1
ATOM 578 C CA . ASP A 1 75 ? -3.424 -19.112 -23.624 1.00 72.06 75 ASP A CA 1
ATOM 579 C C . ASP A 1 75 ? -2.207 -19.714 -24.346 1.00 72.06 75 ASP A C 1
ATOM 581 O O . ASP A 1 75 ? -1.097 -19.672 -23.818 1.00 72.06 75 ASP A O 1
ATOM 585 N N . ALA A 1 76 ? -2.373 -20.176 -25.592 1.00 71.62 76 ALA A N 1
ATOM 586 C CA . ALA A 1 76 ? -1.264 -20.657 -26.415 1.00 71.62 76 ALA A CA 1
ATOM 587 C C . ALA A 1 76 ? -0.314 -19.516 -26.815 1.00 71.62 76 ALA A C 1
ATOM 589 O O . ALA A 1 76 ? 0.905 -19.652 -26.713 1.00 71.62 76 ALA A O 1
ATOM 590 N N . GLN A 1 77 ? -0.850 -18.358 -27.217 1.00 70.06 77 GLN A N 1
ATOM 591 C CA . GLN A 1 77 ? -0.023 -17.186 -27.525 1.00 70.06 77 GLN A CA 1
ATOM 592 C C . GLN A 1 77 ? 0.654 -16.597 -26.282 1.00 70.06 77 GLN A C 1
ATOM 594 O O . GLN A 1 77 ? 1.812 -16.194 -26.350 1.00 70.06 77 GLN A O 1
ATOM 599 N N . PHE A 1 78 ? -0.026 -16.592 -25.136 1.00 75.88 78 PHE A N 1
ATOM 600 C CA . PHE A 1 78 ? 0.532 -16.191 -23.848 1.00 75.88 78 PHE A CA 1
ATOM 601 C C . PHE A 1 78 ? 1.691 -17.107 -23.453 1.00 75.88 78 PHE A C 1
ATOM 603 O O . PHE A 1 78 ? 2.757 -16.612 -23.091 1.00 75.88 78 PHE A O 1
ATOM 610 N N . PHE A 1 79 ? 1.517 -18.427 -23.584 1.00 76.69 79 PHE A N 1
ATOM 611 C CA . PHE A 1 79 ? 2.577 -19.397 -23.322 1.00 76.69 79 PHE A CA 1
ATOM 612 C C . PHE A 1 79 ? 3.774 -19.188 -24.255 1.00 76.69 79 PHE A C 1
ATOM 614 O O . PHE A 1 79 ? 4.903 -19.137 -23.780 1.00 76.69 79 PHE A O 1
ATOM 621 N N . ARG A 1 80 ? 3.541 -18.950 -25.551 1.00 74.44 80 ARG A N 1
ATOM 622 C CA . ARG A 1 80 ? 4.605 -18.644 -26.525 1.00 74.44 80 ARG A CA 1
ATOM 623 C C . ARG A 1 80 ? 5.357 -17.353 -26.198 1.00 74.44 80 ARG A C 1
ATOM 625 O O . ARG A 1 80 ? 6.578 -17.316 -26.296 1.00 74.44 80 ARG A O 1
ATOM 632 N N . VAL A 1 81 ? 4.660 -16.297 -25.770 1.00 77.19 81 VAL A N 1
ATOM 633 C CA . VAL A 1 81 ? 5.297 -15.041 -25.326 1.00 77.19 81 VAL A CA 1
ATOM 634 C C . VAL A 1 81 ? 6.083 -15.254 -24.030 1.00 77.19 81 VAL A C 1
ATOM 636 O O . VAL A 1 81 ? 7.186 -14.730 -23.884 1.00 77.19 81 VAL A O 1
ATOM 639 N N . GLN A 1 82 ? 5.555 -16.049 -23.099 1.00 81.50 82 GLN A N 1
ATOM 640 C CA . GLN A 1 82 ? 6.243 -16.412 -21.863 1.00 81.50 82 GLN A CA 1
ATOM 641 C C . GLN A 1 82 ? 7.508 -17.236 -22.141 1.00 81.50 82 GLN A C 1
ATOM 643 O O . GLN A 1 82 ? 8.557 -16.962 -21.559 1.00 81.50 82 GLN A O 1
ATOM 648 N N . GLU A 1 83 ? 7.420 -18.237 -23.012 1.00 79.81 83 GLU A N 1
ATOM 649 C CA . GLU A 1 83 ? 8.542 -19.073 -23.430 1.00 79.81 83 GLU A CA 1
ATOM 650 C C . GLU A 1 83 ? 9.607 -18.241 -24.143 1.00 79.81 83 GLU A C 1
ATOM 652 O O . GLU A 1 83 ? 10.781 -18.315 -23.781 1.00 79.81 83 GLU A O 1
ATOM 657 N N . PHE A 1 84 ? 9.187 -17.356 -25.052 1.00 79.81 84 PHE A N 1
ATOM 658 C CA . PHE A 1 84 ? 10.069 -16.393 -25.696 1.00 79.81 84 PHE A CA 1
ATOM 659 C C . PHE A 1 84 ? 10.793 -15.524 -24.661 1.00 79.81 84 PHE A C 1
ATOM 661 O O . PHE A 1 84 ? 12.014 -15.531 -24.616 1.00 79.81 84 PHE A O 1
ATOM 668 N N . ILE A 1 85 ? 10.088 -14.832 -23.761 1.00 81.00 85 ILE A N 1
ATOM 669 C CA . ILE A 1 85 ? 10.728 -13.929 -22.785 1.00 81.00 85 ILE A CA 1
ATOM 670 C C . ILE A 1 85 ? 11.657 -14.680 -21.812 1.00 81.00 85 ILE A C 1
ATOM 672 O O . ILE A 1 85 ? 12.675 -14.129 -21.387 1.00 81.00 85 ILE A O 1
ATOM 676 N N . ASN A 1 86 ? 11.350 -15.936 -21.471 1.00 82.50 86 ASN A N 1
ATOM 677 C CA . ASN A 1 86 ? 12.211 -16.755 -20.616 1.00 82.50 86 ASN A CA 1
ATOM 678 C C . ASN A 1 86 ? 13.488 -17.219 -21.337 1.00 82.50 86 ASN A C 1
ATOM 680 O O . ASN A 1 86 ? 14.571 -17.150 -20.751 1.00 82.50 86 ASN A O 1
ATOM 684 N N . ASN A 1 87 ? 13.360 -17.669 -22.588 1.00 78.69 87 ASN A N 1
ATOM 685 C CA . ASN A 1 87 ? 14.424 -18.347 -23.332 1.00 78.69 87 ASN A CA 1
ATOM 686 C C . ASN A 1 87 ? 15.153 -17.437 -24.332 1.00 78.69 87 ASN A C 1
ATOM 688 O O . ASN A 1 87 ? 16.092 -17.872 -24.982 1.00 78.69 87 ASN A O 1
ATOM 692 N N . CYS A 1 88 ? 14.747 -16.179 -24.478 1.00 72.56 88 CYS A N 1
ATOM 693 C CA . CYS A 1 88 ? 15.329 -15.282 -25.466 1.00 72.56 88 CYS A CA 1
ATOM 694 C C . CYS A 1 88 ? 16.774 -14.862 -25.126 1.00 72.56 88 CYS A C 1
ATOM 696 O O . CYS A 1 88 ? 17.136 -14.637 -23.956 1.00 72.56 88 CYS A O 1
ATOM 698 N N . ASN A 1 89 ? 17.587 -14.715 -26.180 1.00 74.06 89 ASN A N 1
ATOM 699 C CA . ASN A 1 89 ? 18.947 -14.203 -26.104 1.00 74.06 89 ASN A CA 1
ATOM 700 C C . ASN A 1 89 ? 18.943 -12.683 -25.852 1.00 74.06 89 ASN A C 1
ATOM 702 O O . ASN A 1 89 ? 18.477 -11.881 -26.666 1.00 74.06 89 ASN A O 1
ATOM 706 N N . GLY A 1 90 ? 19.495 -12.286 -24.702 1.00 70.75 90 GLY A N 1
ATOM 707 C CA . GLY A 1 90 ? 19.539 -10.890 -24.268 1.00 70.75 90 GLY A CA 1
ATOM 708 C C . GLY A 1 90 ? 20.390 -9.993 -25.169 1.00 70.75 90 GLY A C 1
ATOM 709 O O . GLY A 1 90 ? 20.084 -8.812 -25.293 1.00 70.75 90 GLY A O 1
ATOM 710 N N . GLU A 1 91 ? 21.415 -10.528 -25.835 1.00 72.12 91 GLU A N 1
ATOM 711 C CA . GLU A 1 91 ? 22.282 -9.733 -26.712 1.00 72.12 91 GLU A CA 1
ATOM 712 C C . GLU A 1 91 ? 21.535 -9.280 -27.965 1.00 72.12 91 GLU A C 1
ATOM 714 O O . GLU A 1 91 ? 21.526 -8.091 -28.269 1.00 72.12 91 GLU A O 1
ATOM 719 N N . GLN A 1 92 ? 20.809 -10.184 -28.627 1.00 71.81 92 GLN A N 1
ATOM 720 C CA . GLN A 1 92 ? 20.019 -9.859 -29.818 1.00 71.81 92 GLN A CA 1
ATOM 721 C C . GLN A 1 92 ? 18.869 -8.885 -29.506 1.00 71.81 92 GLN A C 1
ATOM 723 O O . GLN A 1 92 ? 18.639 -7.928 -30.247 1.00 71.81 92 GLN A O 1
ATOM 728 N N . VAL A 1 93 ? 18.173 -9.065 -28.379 1.00 74.19 93 VAL A N 1
ATOM 729 C CA . VAL A 1 93 ? 17.081 -8.161 -27.964 1.00 74.19 93 VAL A CA 1
ATOM 730 C C . VAL A 1 93 ? 17.574 -6.743 -27.694 1.00 74.19 93 VAL A C 1
ATOM 732 O O . VAL A 1 93 ? 16.868 -5.781 -27.998 1.00 74.19 93 VAL A O 1
ATOM 735 N N . ARG A 1 94 ? 18.799 -6.586 -27.182 1.00 75.81 94 ARG A N 1
ATOM 736 C CA . ARG A 1 94 ? 19.403 -5.266 -26.946 1.00 75.81 94 ARG A CA 1
ATOM 737 C C . ARG A 1 94 ? 19.654 -4.484 -28.237 1.00 75.81 94 ARG A C 1
ATOM 739 O O . ARG A 1 94 ? 19.653 -3.256 -28.190 1.00 75.81 94 ARG A O 1
ATOM 746 N N . PHE A 1 95 ? 19.807 -5.158 -29.379 1.00 73.62 95 PHE A N 1
ATOM 747 C CA . PHE A 1 95 ? 19.899 -4.502 -30.689 1.00 73.62 95 PHE A CA 1
ATOM 748 C C . PHE A 1 95 ? 18.533 -4.083 -31.259 1.00 73.62 95 PHE A C 1
ATOM 750 O O . PHE A 1 95 ? 18.488 -3.185 -32.100 1.00 73.62 95 PHE A O 1
ATOM 757 N N . ALA A 1 96 ? 17.430 -4.661 -30.764 1.00 72.81 96 ALA A N 1
ATOM 758 C CA . ALA A 1 96 ? 16.052 -4.383 -31.187 1.00 72.81 96 ALA A CA 1
ATOM 759 C C . ALA A 1 96 ? 15.121 -3.946 -30.023 1.00 72.81 96 ALA A C 1
ATOM 761 O O . ALA A 1 96 ? 14.066 -4.556 -29.804 1.00 72.81 96 ALA A O 1
ATOM 762 N N . PRO A 1 97 ? 15.480 -2.902 -29.249 1.00 74.69 97 PRO A N 1
ATOM 763 C CA . PRO A 1 97 ? 14.723 -2.505 -28.063 1.00 74.69 97 PRO A CA 1
ATOM 764 C C . PRO A 1 97 ? 13.359 -1.875 -28.396 1.00 74.69 97 PRO A C 1
ATOM 766 O O . PRO A 1 97 ? 12.428 -1.989 -27.606 1.00 74.69 97 PRO A O 1
ATOM 769 N N . ASP A 1 98 ? 13.221 -1.264 -29.573 1.00 77.25 98 ASP A N 1
ATOM 770 C CA . ASP A 1 98 ? 11.985 -0.660 -30.085 1.00 77.25 98 ASP A CA 1
ATOM 771 C C . ASP A 1 98 ? 10.881 -1.705 -30.307 1.00 77.25 98 ASP A C 1
ATOM 773 O O . ASP A 1 98 ? 9.750 -1.564 -29.835 1.00 77.25 98 ASP A O 1
ATOM 777 N N . MET A 1 99 ? 11.216 -2.802 -30.990 1.00 74.25 99 MET A N 1
ATOM 778 C CA . MET A 1 99 ? 10.275 -3.879 -31.260 1.00 74.25 99 MET A CA 1
ATOM 779 C C . MET A 1 99 ? 9.939 -4.632 -29.973 1.00 74.25 99 MET A C 1
ATOM 781 O O . MET A 1 99 ? 8.784 -5.004 -29.771 1.00 74.25 99 MET A O 1
ATOM 785 N N . PHE A 1 100 ? 10.917 -4.834 -29.084 1.00 80.88 100 PHE A N 1
ATOM 786 C CA . PHE A 1 100 ? 10.676 -5.496 -27.803 1.00 80.88 100 PHE A CA 1
ATOM 787 C C . PHE A 1 100 ? 9.792 -4.649 -26.873 1.00 80.88 100 PHE A C 1
ATOM 789 O O . PHE A 1 100 ? 8.871 -5.179 -26.245 1.00 80.88 100 PHE A O 1
ATOM 796 N N . GLY A 1 101 ? 10.014 -3.332 -26.816 1.00 79.62 101 GLY A N 1
ATOM 797 C CA . GLY A 1 101 ? 9.142 -2.397 -26.102 1.00 79.62 101 GLY A CA 1
ATOM 798 C C . GLY A 1 101 ? 7.709 -2.450 -26.633 1.00 79.62 101 GLY A C 1
ATOM 799 O O . GLY A 1 101 ? 6.763 -2.603 -25.856 1.00 79.62 101 GLY A O 1
ATOM 800 N N . ARG A 1 102 ? 7.543 -2.454 -27.964 1.00 79.81 102 ARG A N 1
ATOM 801 C CA . ARG A 1 102 ? 6.231 -2.596 -28.615 1.00 79.81 102 ARG A CA 1
ATOM 802 C C . ARG A 1 102 ? 5.554 -3.934 -28.309 1.00 79.81 102 ARG A C 1
ATOM 804 O O . ARG A 1 102 ? 4.353 -3.941 -28.043 1.00 79.81 102 ARG A O 1
ATOM 811 N N . LEU A 1 103 ? 6.296 -5.044 -28.298 1.00 82.88 103 LEU A N 1
ATOM 812 C CA . LEU A 1 103 ? 5.776 -6.356 -27.894 1.00 82.88 103 LEU A CA 1
ATOM 813 C C . LEU A 1 103 ? 5.202 -6.293 -26.475 1.00 82.88 103 LEU A C 1
ATOM 815 O O . LEU A 1 103 ? 4.073 -6.717 -26.244 1.00 82.88 103 LEU A O 1
ATOM 819 N N . CYS A 1 104 ? 5.963 -5.727 -25.536 1.00 84.62 104 CYS A N 1
ATOM 820 C CA . CYS A 1 104 ? 5.557 -5.614 -24.138 1.00 84.62 104 CYS A CA 1
ATOM 821 C C . CYS A 1 104 ? 4.339 -4.699 -23.958 1.00 84.62 104 CYS A C 1
ATOM 823 O O . CYS A 1 104 ? 3.466 -5.002 -23.143 1.00 84.62 104 CYS A O 1
ATOM 825 N N . GLN A 1 105 ? 4.246 -3.609 -24.724 1.00 84.12 105 GLN A N 1
ATOM 826 C CA . GLN A 1 105 ? 3.078 -2.725 -24.730 1.00 84.12 105 GLN A CA 1
ATOM 827 C C . GLN A 1 105 ? 1.830 -3.443 -25.253 1.00 84.12 105 GLN A C 1
ATOM 829 O O . GLN A 1 105 ? 0.804 -3.433 -24.576 1.00 84.12 105 GLN A O 1
ATOM 834 N N . LEU A 1 106 ? 1.923 -4.120 -26.404 1.00 81.88 106 LEU A N 1
ATOM 835 C CA . LEU A 1 106 ? 0.812 -4.896 -26.970 1.00 81.88 106 LEU A CA 1
ATOM 836 C C . LEU A 1 106 ? 0.379 -6.018 -26.022 1.00 81.88 106 LEU A C 1
ATOM 838 O O . LEU A 1 106 ? -0.804 -6.162 -25.732 1.00 81.88 106 LEU A O 1
ATOM 842 N N . PHE A 1 107 ? 1.340 -6.751 -25.459 1.00 83.31 107 PHE A N 1
ATOM 843 C CA . PHE A 1 107 ? 1.082 -7.781 -24.456 1.00 83.31 107 PHE A CA 1
ATOM 844 C C . PHE A 1 107 ? 0.352 -7.217 -23.230 1.00 83.31 107 PHE A C 1
ATOM 846 O O . PHE A 1 107 ? -0.621 -7.801 -22.754 1.00 83.31 107 PHE A O 1
ATOM 853 N N . THR A 1 108 ? 0.775 -6.045 -22.752 1.00 85.19 108 THR A N 1
ATOM 854 C CA . THR A 1 108 ? 0.122 -5.351 -21.637 1.00 85.19 108 THR A CA 1
ATOM 855 C C . THR A 1 108 ? -1.303 -4.941 -22.000 1.00 85.19 108 THR A C 1
ATOM 857 O O . THR A 1 108 ? -2.210 -5.185 -21.211 1.00 85.19 108 THR A O 1
ATOM 860 N N . MET A 1 109 ? -1.537 -4.391 -23.195 1.00 84.75 109 MET A N 1
ATOM 861 C CA . MET A 1 109 ? -2.883 -4.034 -23.661 1.00 84.75 109 MET A CA 1
ATOM 862 C C . MET A 1 109 ? -3.808 -5.255 -23.724 1.00 84.75 109 MET A C 1
ATOM 864 O O . MET A 1 109 ? -4.898 -5.210 -23.157 1.00 84.75 109 MET A O 1
ATOM 868 N N . CYS A 1 110 ? -3.354 -6.375 -24.298 1.00 82.25 110 CYS A N 1
ATOM 869 C CA . CYS A 1 110 ? -4.144 -7.608 -24.355 1.00 82.25 110 CYS A CA 1
ATOM 870 C C . CYS A 1 110 ? -4.482 -8.159 -22.958 1.00 82.25 110 CYS A C 1
ATOM 872 O O . CYS A 1 110 ? -5.596 -8.631 -22.723 1.00 82.25 110 CYS A O 1
ATOM 874 N N . LEU A 1 111 ? -3.541 -8.092 -22.008 1.00 83.31 111 LEU A N 1
ATOM 875 C CA . LEU A 1 111 ? -3.794 -8.486 -20.618 1.00 83.31 111 LEU A CA 1
ATOM 876 C C . LEU A 1 111 ? -4.787 -7.555 -19.922 1.00 83.31 111 LEU A C 1
ATOM 878 O O . LEU A 1 111 ? -5.567 -8.016 -19.085 1.00 83.31 111 LEU A O 1
ATOM 882 N N . VAL A 1 112 ? -4.762 -6.264 -20.266 1.00 86.19 112 VAL A N 1
ATOM 883 C CA . VAL A 1 112 ? -5.676 -5.269 -19.708 1.00 86.19 112 VAL A CA 1
ATOM 884 C C . VAL A 1 112 ? -7.099 -5.470 -20.213 1.00 86.19 112 VAL A C 1
ATOM 886 O O . VAL A 1 112 ? -8.023 -5.497 -19.402 1.00 86.19 112 VAL A O 1
ATOM 889 N N . GLU A 1 113 ? -7.280 -5.696 -21.514 1.00 84.75 113 GLU A N 1
ATOM 890 C CA . GLU A 1 113 ? -8.590 -5.984 -22.113 1.00 84.75 113 GLU A CA 1
ATOM 891 C C . GLU A 1 113 ? -9.239 -7.245 -21.521 1.00 84.75 113 GLU A C 1
ATOM 893 O O . GLU A 1 113 ? -10.453 -7.291 -21.328 1.00 84.75 113 GLU A O 1
ATOM 898 N N . ARG A 1 114 ? -8.430 -8.253 -21.170 1.00 81.38 114 ARG A N 1
ATOM 899 C CA . ARG A 1 114 ? -8.890 -9.541 -20.616 1.00 81.38 114 ARG A CA 1
ATOM 900 C C . ARG A 1 114 ? -8.908 -9.607 -19.085 1.00 81.38 114 ARG A C 1
ATOM 902 O O . ARG A 1 114 ? -9.285 -10.634 -18.528 1.00 81.38 114 ARG A O 1
ATOM 909 N N . GLN A 1 115 ? -8.495 -8.540 -18.401 1.00 81.62 115 GLN A N 1
ATOM 910 C CA . GLN A 1 115 ? -8.437 -8.427 -16.937 1.00 81.62 115 GLN A CA 1
ATOM 911 C C . GLN A 1 115 ? -7.535 -9.451 -16.204 1.00 81.62 115 GLN A C 1
ATOM 913 O O . GLN A 1 115 ? -7.718 -9.704 -15.013 1.00 81.62 115 GLN A O 1
ATOM 918 N N . GLN A 1 116 ? -6.522 -10.025 -16.865 1.00 81.94 116 GLN A N 1
ATOM 919 C CA . GLN A 1 116 ? -5.621 -11.039 -16.282 1.00 81.94 116 GLN A CA 1
ATOM 920 C C . GLN A 1 116 ? -4.244 -10.465 -15.891 1.00 81.94 116 GLN A C 1
ATOM 922 O O . GLN A 1 116 ? -3.196 -10.931 -16.331 1.00 81.94 116 GLN A O 1
ATOM 927 N N . TYR A 1 117 ? -4.223 -9.450 -15.026 1.00 83.25 117 TYR A N 1
ATOM 928 C CA . TYR A 1 117 ? -3.020 -8.644 -14.756 1.00 83.25 117 TYR A CA 1
ATOM 929 C C . TYR A 1 117 ? -1.885 -9.388 -14.024 1.00 83.25 117 TYR A C 1
ATOM 931 O O . TYR A 1 117 ? -0.711 -9.169 -14.316 1.00 83.25 117 TYR A O 1
ATOM 939 N N . ILE A 1 118 ? -2.214 -10.279 -13.077 1.00 83.31 118 ILE A N 1
ATOM 940 C CA . ILE A 1 118 ? -1.229 -10.918 -12.176 1.00 83.31 118 ILE A CA 1
ATOM 941 C C . ILE A 1 118 ? -0.234 -11.796 -12.946 1.00 83.31 118 ILE A C 1
ATOM 943 O O . ILE A 1 118 ? 0.949 -11.823 -12.615 1.00 83.31 118 ILE A O 1
ATOM 947 N N . ARG A 1 119 ? -0.696 -12.480 -14.001 1.00 82.75 119 ARG A N 1
ATOM 948 C CA . ARG A 1 119 ? 0.133 -13.393 -14.801 1.00 82.75 119 ARG A CA 1
ATOM 949 C C . ARG A 1 119 ? 1.226 -12.657 -15.589 1.00 82.75 119 ARG A C 1
ATOM 951 O O . ARG A 1 119 ? 2.297 -13.212 -15.800 1.00 82.75 119 ARG A O 1
ATOM 958 N N . GLY A 1 120 ? 0.978 -11.405 -15.984 1.00 81.44 120 GLY A N 1
ATOM 959 C CA . GLY A 1 120 ? 1.923 -10.602 -16.767 1.00 81.44 120 GLY A CA 1
ATOM 960 C C . GLY A 1 120 ? 3.072 -9.994 -15.960 1.00 81.44 120 GLY A C 1
ATOM 961 O O . GLY A 1 120 ? 4.150 -9.782 -16.508 1.00 81.44 120 GLY A O 1
ATOM 962 N N . ILE A 1 121 ? 2.884 -9.753 -14.658 1.00 86.75 121 ILE A N 1
ATOM 963 C CA . ILE A 1 121 ? 3.887 -9.117 -13.783 1.00 86.75 121 ILE A CA 1
ATOM 964 C C . ILE A 1 121 ? 5.237 -9.866 -13.782 1.00 86.75 121 ILE A C 1
ATOM 966 O O . ILE A 1 121 ? 6.246 -9.238 -14.105 1.00 86.75 121 ILE A O 1
ATOM 970 N N . PRO A 1 122 ? 5.315 -11.180 -13.474 1.00 86.75 122 PRO A N 1
ATOM 971 C CA . PRO A 1 122 ? 6.601 -11.884 -13.439 1.00 86.75 122 PRO A CA 1
ATOM 972 C C . PRO A 1 122 ? 7.280 -11.948 -14.813 1.00 86.75 122 PRO A C 1
ATOM 974 O O . PRO A 1 122 ? 8.507 -11.961 -14.894 1.00 86.75 122 PRO A O 1
ATOM 977 N N . ILE A 1 123 ? 6.493 -11.953 -15.892 1.00 84.50 123 ILE A N 1
ATOM 978 C CA . ILE A 1 123 ? 6.994 -11.973 -17.269 1.00 84.50 123 ILE A CA 1
ATOM 979 C C . ILE A 1 123 ? 7.658 -10.632 -17.599 1.00 84.50 123 ILE A C 1
ATOM 981 O O . ILE A 1 123 ? 8.795 -10.611 -18.065 1.00 84.50 123 ILE A O 1
ATOM 985 N N . LEU A 1 124 ? 7.001 -9.510 -17.286 1.00 86.38 124 LEU A N 1
ATOM 986 C CA . LEU A 1 124 ? 7.563 -8.177 -17.515 1.00 86.38 124 LEU A CA 1
ATOM 987 C C . LEU A 1 124 ? 8.808 -7.904 -16.660 1.00 86.38 124 LEU A C 1
ATOM 989 O O . LEU A 1 124 ? 9.734 -7.254 -17.136 1.00 86.38 124 LEU A O 1
ATOM 993 N N . ILE A 1 125 ? 8.871 -8.431 -15.434 1.00 87.62 125 ILE A N 1
ATOM 994 C CA . ILE A 1 125 ? 10.066 -8.333 -14.578 1.00 87.62 125 ILE A CA 1
ATOM 995 C C . ILE A 1 125 ? 11.280 -8.972 -15.265 1.00 87.62 125 ILE A C 1
ATOM 997 O O . ILE A 1 125 ? 12.333 -8.343 -15.367 1.00 87.62 125 ILE A O 1
ATOM 1001 N N . LYS A 1 126 ? 11.128 -10.192 -15.795 1.00 85.19 126 LYS A N 1
ATOM 1002 C CA . LYS A 1 126 ? 12.200 -10.865 -16.547 1.00 85.19 126 LYS A CA 1
ATOM 1003 C C . LYS A 1 126 ? 12.551 -10.115 -17.832 1.00 85.19 126 LYS A C 1
ATOM 1005 O O . LYS A 1 126 ? 13.724 -9.990 -18.172 1.00 85.19 126 LYS A O 1
ATOM 1010 N N . ALA A 1 127 ? 11.544 -9.581 -18.517 1.00 84.81 127 ALA A N 1
ATOM 1011 C CA . ALA A 1 127 ? 11.717 -8.794 -19.733 1.00 84.81 127 ALA A CA 1
ATOM 1012 C C . ALA A 1 127 ? 12.575 -7.534 -19.487 1.00 84.81 127 ALA A C 1
ATOM 1014 O O . ALA A 1 127 ? 13.490 -7.239 -20.256 1.00 84.81 127 ALA A O 1
ATOM 1015 N N . ILE A 1 128 ? 12.338 -6.834 -18.371 1.00 85.88 128 ILE A N 1
ATOM 1016 C CA . ILE A 1 128 ? 13.130 -5.672 -17.941 1.00 85.88 128 ILE A CA 1
ATOM 1017 C C . ILE A 1 128 ? 14.581 -6.075 -17.655 1.00 85.88 128 ILE A C 1
ATOM 1019 O O . ILE A 1 128 ? 15.498 -5.447 -18.183 1.00 85.88 128 ILE A O 1
ATOM 1023 N N . GLN A 1 129 ? 14.791 -7.158 -16.898 1.00 85.12 129 GLN A N 1
ATOM 1024 C CA . GLN A 1 129 ? 16.130 -7.655 -16.554 1.00 85.12 129 GLN A CA 1
ATOM 1025 C C . GLN A 1 129 ? 16.970 -8.032 -17.785 1.00 85.12 129 GLN A C 1
ATOM 1027 O O . GLN A 1 129 ? 18.192 -7.915 -17.756 1.00 85.12 129 GLN A O 1
ATOM 1032 N N . LYS A 1 130 ? 16.334 -8.476 -18.877 1.00 81.75 130 LYS A N 1
ATOM 1033 C CA . LYS A 1 130 ? 17.024 -8.847 -20.123 1.00 81.75 130 LYS A CA 1
ATOM 1034 C C . LYS A 1 130 ? 17.453 -7.633 -20.955 1.00 81.75 130 LYS A C 1
ATOM 1036 O O . LYS A 1 130 ? 18.538 -7.653 -21.540 1.00 81.75 130 LYS A O 1
ATOM 1041 N N . ILE A 1 131 ? 16.637 -6.577 -21.003 1.00 80.50 131 ILE A N 1
ATOM 1042 C CA . ILE A 1 131 ? 16.962 -5.362 -21.771 1.00 80.50 131 ILE A CA 1
ATOM 1043 C C . ILE A 1 131 ? 17.942 -4.456 -21.040 1.00 80.50 131 ILE A C 1
ATOM 1045 O O . ILE A 1 131 ? 18.786 -3.841 -21.690 1.00 80.50 131 ILE A O 1
ATOM 1049 N N . GLN A 1 132 ? 17.815 -4.329 -19.720 1.00 80.12 132 GLN A N 1
ATOM 1050 C CA . GLN A 1 132 ? 18.660 -3.418 -18.959 1.00 80.12 132 GLN A CA 1
ATOM 1051 C C . GLN A 1 132 ? 20.141 -3.800 -19.099 1.00 80.12 132 GLN A C 1
ATOM 1053 O O . GLN A 1 132 ? 20.530 -4.958 -18.922 1.00 80.12 132 GLN A O 1
ATOM 1058 N N . LEU A 1 133 ? 20.969 -2.807 -19.435 1.00 75.88 133 LEU A N 1
ATOM 1059 C CA . LEU A 1 133 ? 22.429 -2.901 -19.336 1.00 75.88 133 LEU A CA 1
ATOM 1060 C C . LEU A 1 133 ? 22.873 -2.633 -17.895 1.00 75.88 133 LEU A C 1
ATOM 1062 O O . LEU A 1 133 ? 23.757 -3.311 -17.380 1.00 75.88 133 LEU A O 1
ATOM 1066 N N . PHE A 1 134 ? 22.199 -1.680 -17.245 1.00 77.31 134 PHE A N 1
ATOM 1067 C CA . PHE A 1 134 ? 22.402 -1.290 -15.855 1.00 77.31 134 PHE A CA 1
ATOM 1068 C C . PHE A 1 134 ? 21.045 -1.180 -15.143 1.00 77.31 134 PHE A C 1
ATOM 1070 O O . PHE A 1 134 ? 20.056 -0.803 -15.779 1.00 77.31 134 PHE A O 1
ATOM 1077 N N . PRO A 1 135 ? 20.974 -1.463 -13.829 1.00 74.88 135 PRO A N 1
ATOM 1078 C CA . PRO A 1 135 ? 19.723 -1.398 -13.067 1.00 74.88 135 PRO A CA 1
ATOM 1079 C C . PRO A 1 135 ? 19.121 0.017 -13.002 1.00 74.88 135 PRO A C 1
ATOM 1081 O O . PRO A 1 135 ? 17.919 0.159 -12.806 1.00 74.88 135 PRO A O 1
ATOM 1084 N N . SER A 1 136 ? 19.925 1.061 -13.220 1.00 80.44 136 SER A N 1
ATOM 1085 C CA . SER A 1 136 ? 19.496 2.466 -13.245 1.00 80.44 136 SER A CA 1
ATOM 1086 C C . SER A 1 136 ? 18.962 2.938 -14.607 1.00 80.44 136 SER A C 1
ATOM 1088 O O . SER A 1 136 ? 18.729 4.135 -14.794 1.00 80.44 136 SER A O 1
ATOM 1090 N N . GLN A 1 137 ? 18.777 2.029 -15.572 1.00 82.81 137 GLN A N 1
ATOM 1091 C CA . GLN A 1 137 ? 18.304 2.361 -16.914 1.00 82.81 137 GLN A CA 1
ATOM 1092 C C . GLN A 1 137 ? 16.776 2.244 -17.029 1.00 82.81 137 GLN A C 1
ATOM 1094 O O . GLN A 1 137 ? 16.207 1.158 -16.881 1.00 82.81 137 GLN A O 1
ATOM 1099 N N . LEU A 1 138 ? 16.108 3.345 -17.383 1.00 83.50 138 LEU A N 1
ATOM 1100 C CA . LEU A 1 138 ? 14.668 3.368 -17.632 1.00 83.50 138 LEU A CA 1
ATOM 1101 C C . LEU A 1 138 ? 14.343 2.902 -19.054 1.00 83.50 138 LEU A C 1
ATOM 1103 O O . LEU A 1 138 ? 14.870 3.421 -20.038 1.00 83.50 138 LEU A O 1
ATOM 1107 N N . THR A 1 139 ? 13.423 1.947 -19.148 1.00 84.50 139 THR A N 1
ATOM 1108 C CA . THR A 1 139 ? 12.872 1.416 -20.405 1.00 84.50 139 THR A CA 1
ATOM 1109 C C . THR A 1 139 ? 11.364 1.645 -20.463 1.00 84.50 139 THR A C 1
ATOM 1111 O O . THR A 1 139 ? 10.718 1.801 -19.423 1.00 84.50 139 THR A O 1
ATOM 1114 N N . SER A 1 140 ? 10.775 1.614 -21.662 1.00 82.81 140 SER A N 1
ATOM 1115 C CA . SER A 1 140 ? 9.319 1.757 -21.856 1.00 82.81 140 SER A CA 1
ATOM 1116 C C . SER A 1 140 ? 8.489 0.720 -21.071 1.00 82.81 140 SER A C 1
ATOM 1118 O O . SER A 1 140 ? 7.357 0.978 -20.654 1.00 82.81 140 SER A O 1
ATOM 1120 N N . ILE A 1 141 ? 9.084 -0.440 -20.790 1.00 85.94 141 ILE A N 1
ATOM 1121 C CA . ILE A 1 141 ? 8.461 -1.584 -20.111 1.00 85.94 141 ILE A CA 1
ATOM 1122 C C . ILE A 1 141 ? 8.199 -1.303 -18.630 1.00 85.94 141 ILE A C 1
ATOM 1124 O O . ILE A 1 141 ? 7.248 -1.841 -18.064 1.00 85.94 141 ILE A O 1
ATOM 1128 N N . HIS A 1 142 ? 8.973 -0.417 -17.998 1.00 87.81 142 HIS A N 1
ATOM 1129 C CA . HIS A 1 142 ? 8.748 -0.054 -16.598 1.00 87.81 142 HIS A CA 1
ATOM 1130 C C . HIS A 1 142 ? 7.368 0.578 -16.388 1.00 87.81 142 HIS A C 1
ATOM 1132 O O . HIS A 1 142 ? 6.703 0.299 -15.389 1.00 87.81 142 HIS A O 1
ATOM 1138 N N . ALA A 1 143 ? 6.897 1.383 -17.348 1.00 88.38 143 ALA A N 1
ATOM 1139 C CA . ALA A 1 143 ? 5.550 1.948 -17.312 1.00 88.38 143 ALA A CA 1
ATOM 1140 C C . ALA A 1 143 ? 4.476 0.851 -17.401 1.00 88.38 143 ALA A C 1
ATOM 1142 O O . ALA A 1 143 ? 3.503 0.881 -16.647 1.00 88.38 143 ALA A O 1
ATOM 1143 N N . CYS A 1 144 ? 4.693 -0.150 -18.262 1.00 87.81 144 CYS A N 1
ATOM 1144 C CA . CYS A 1 144 ? 3.802 -1.299 -18.433 1.00 87.81 144 CYS A CA 1
ATOM 1145 C C . CYS A 1 144 ? 3.725 -2.155 -17.158 1.00 87.81 144 CYS A C 1
ATOM 1147 O O . CYS A 1 144 ? 2.635 -2.517 -16.711 1.00 87.81 144 CYS A O 1
ATOM 1149 N N . LEU A 1 145 ? 4.874 -2.418 -16.522 1.00 90.50 145 LEU A N 1
ATOM 1150 C CA . LEU A 1 145 ? 4.939 -3.122 -15.240 1.00 90.50 145 LEU A CA 1
ATOM 1151 C C . LEU A 1 145 ? 4.142 -2.374 -14.167 1.00 90.50 145 LEU A C 1
ATOM 1153 O O . LEU A 1 145 ? 3.314 -2.974 -13.482 1.00 90.50 145 LEU A O 1
ATOM 1157 N N . CYS A 1 146 ? 4.353 -1.061 -14.041 1.00 90.56 146 CYS A N 1
ATOM 1158 C CA . CYS A 1 146 ? 3.638 -0.245 -13.062 1.00 90.56 146 CYS A CA 1
ATOM 1159 C C . CYS A 1 146 ? 2.124 -0.240 -13.318 1.00 90.56 146 CYS A C 1
ATOM 1161 O O . CYS A 1 146 ? 1.346 -0.335 -12.368 1.00 90.56 146 CYS A O 1
ATOM 1163 N N . GLN A 1 147 ? 1.700 -0.192 -14.584 1.00 91.06 147 GLN A N 1
ATOM 1164 C CA . GLN A 1 147 ? 0.290 -0.263 -14.964 1.00 91.06 147 GLN A CA 1
ATOM 1165 C C . GLN A 1 147 ? -0.353 -1.591 -14.533 1.00 91.06 147 GLN A C 1
ATOM 1167 O O . GLN A 1 147 ? -1.408 -1.576 -13.896 1.00 91.06 147 GLN A O 1
ATOM 1172 N N . LEU A 1 148 ? 0.284 -2.733 -14.826 1.00 89.38 148 LEU A N 1
ATOM 1173 C CA . LEU A 1 148 ? -0.234 -4.047 -14.425 1.00 89.38 148 LEU A CA 1
ATOM 1174 C C . LEU A 1 148 ? -0.280 -4.209 -12.905 1.00 89.38 148 LEU A C 1
ATOM 1176 O O . LEU A 1 148 ? -1.287 -4.677 -12.376 1.00 89.38 148 LEU A O 1
ATOM 1180 N N . CYS A 1 149 ? 0.766 -3.785 -12.193 1.00 90.62 149 CYS A N 1
ATOM 1181 C CA . CYS A 1 149 ? 0.807 -3.831 -10.729 1.00 90.62 149 CYS A CA 1
ATOM 1182 C C . CYS A 1 149 ? -0.326 -3.006 -10.102 1.00 90.62 149 CYS A C 1
ATOM 1184 O O . CYS A 1 149 ? -0.964 -3.450 -9.143 1.00 90.62 149 CYS A O 1
ATOM 1186 N N . LEU A 1 150 ? -0.622 -1.835 -10.676 1.00 89.31 150 LEU A N 1
ATOM 1187 C CA . LEU A 1 150 ? -1.668 -0.945 -10.186 1.00 89.31 150 LEU A CA 1
ATOM 1188 C C . LEU A 1 150 ? -3.073 -1.515 -10.411 1.00 89.31 150 LEU A C 1
ATOM 1190 O O . LEU A 1 150 ? -3.909 -1.449 -9.509 1.00 89.31 150 LEU A O 1
ATOM 1194 N N . LEU A 1 151 ? -3.310 -2.141 -11.565 1.00 89.00 151 LEU A N 1
ATOM 1195 C CA . LEU A 1 151 ? -4.571 -2.826 -11.868 1.00 89.00 151 LEU A CA 1
ATOM 1196 C C . LEU A 1 151 ? -4.751 -4.103 -11.033 1.00 89.00 151 LEU A C 1
ATOM 1198 O O . LEU A 1 151 ? -5.839 -4.354 -10.517 1.00 89.00 151 LEU A O 1
ATOM 1202 N N . ALA A 1 152 ? -3.674 -4.864 -10.820 1.00 87.06 152 ALA A N 1
ATOM 1203 C CA . ALA A 1 152 ? -3.654 -6.054 -9.967 1.00 87.06 152 ALA A CA 1
ATOM 1204 C C . ALA A 1 152 ? -3.752 -5.741 -8.462 1.00 87.06 152 ALA A C 1
ATOM 1206 O O . ALA A 1 152 ? -3.923 -6.659 -7.662 1.00 87.06 152 ALA A O 1
ATOM 1207 N N . LYS A 1 153 ? -3.591 -4.470 -8.062 1.00 87.19 153 LYS A N 1
ATOM 1208 C CA . LYS A 1 153 ? -3.442 -4.023 -6.663 1.00 87.19 153 LYS A CA 1
ATOM 1209 C C . LYS A 1 153 ? -2.285 -4.707 -5.914 1.00 87.19 153 LYS A C 1
ATOM 1211 O O . LYS A 1 153 ? -2.270 -4.724 -4.684 1.00 87.19 153 LYS A O 1
ATOM 1216 N N . CYS A 1 154 ? -1.300 -5.240 -6.637 1.00 87.00 154 CYS A N 1
ATOM 1217 C CA . CYS A 1 154 ? -0.133 -5.915 -6.075 1.00 87.00 154 CYS A CA 1
ATOM 1218 C C . CYS A 1 154 ? 1.119 -5.073 -6.332 1.00 87.00 154 CYS A C 1
ATOM 1220 O O . CYS A 1 154 ? 1.728 -5.140 -7.394 1.00 87.00 154 CYS A O 1
ATOM 1222 N N . MET A 1 155 ? 1.491 -4.259 -5.343 1.00 85.38 155 MET A N 1
ATOM 1223 C CA . MET A 1 155 ? 2.550 -3.252 -5.491 1.00 85.38 155 MET A CA 1
ATOM 1224 C C . MET A 1 155 ? 3.952 -3.762 -5.137 1.00 85.38 155 MET A C 1
ATOM 1226 O O . MET A 1 155 ? 4.949 -3.181 -5.553 1.00 85.38 155 MET A O 1
ATOM 1230 N N . LYS A 1 156 ? 4.034 -4.854 -4.370 1.00 83.56 156 LYS A N 1
ATOM 1231 C CA . LYS A 1 156 ? 5.283 -5.390 -3.807 1.00 83.56 156 LYS A CA 1
ATOM 1232 C C . LYS A 1 156 ? 6.337 -5.759 -4.874 1.00 83.56 156 LYS A C 1
ATOM 1234 O O . LYS A 1 156 ? 7.493 -5.406 -4.670 1.00 83.56 156 LYS A O 1
ATOM 1239 N N . PRO A 1 157 ? 5.980 -6.388 -6.016 1.00 83.25 157 PRO A N 1
ATOM 1240 C CA . PRO A 1 157 ? 6.953 -6.765 -7.048 1.00 83.25 157 PRO A CA 1
ATOM 1241 C C . PRO A 1 157 ? 7.574 -5.587 -7.813 1.00 83.25 157 PRO A C 1
ATOM 1243 O O . PRO A 1 157 ? 8.636 -5.747 -8.404 1.00 83.25 157 PRO A O 1
ATOM 1246 N N . ALA A 1 158 ? 6.927 -4.417 -7.826 1.00 85.25 158 ALA A N 1
ATOM 1247 C CA . ALA A 1 158 ? 7.420 -3.236 -8.539 1.00 85.25 158 ALA A CA 1
ATOM 1248 C C . ALA A 1 158 ? 8.436 -2.417 -7.723 1.00 85.25 158 ALA A C 1
ATOM 1250 O O . ALA A 1 158 ? 9.194 -1.642 -8.301 1.00 85.25 158 ALA A O 1
ATOM 1251 N N . LEU A 1 159 ? 8.467 -2.594 -6.397 1.00 86.62 159 LEU A N 1
ATOM 1252 C CA . LEU A 1 159 ? 9.311 -1.812 -5.489 1.00 86.62 159 LEU A CA 1
ATOM 1253 C C . LEU A 1 159 ? 10.811 -1.860 -5.819 1.00 86.62 159 LEU A C 1
ATOM 1255 O O . LEU A 1 159 ? 11.399 -0.787 -5.883 1.00 86.62 159 LEU A O 1
ATOM 1259 N N . PRO A 1 160 ? 11.433 -3.018 -6.125 1.00 87.12 160 PRO A N 1
ATOM 1260 C CA . PRO A 1 160 ? 12.871 -3.062 -6.411 1.00 87.12 160 PRO A CA 1
ATOM 1261 C C . PRO A 1 160 ? 13.287 -2.171 -7.592 1.00 87.12 160 PRO A C 1
ATOM 1263 O O . PRO A 1 160 ? 14.363 -1.576 -7.582 1.00 87.12 160 PRO A O 1
ATOM 1266 N N . PHE A 1 161 ? 12.415 -2.056 -8.598 1.00 85.00 161 PHE A N 1
ATOM 1267 C CA . PHE A 1 161 ? 12.648 -1.219 -9.775 1.00 85.00 161 PHE A CA 1
ATOM 1268 C C . PHE A 1 161 ? 12.371 0.261 -9.504 1.00 85.00 161 PHE A C 1
ATOM 1270 O O . PHE A 1 161 ? 13.050 1.115 -10.060 1.00 85.00 161 PHE A O 1
ATOM 1277 N N . LEU A 1 162 ? 11.387 0.566 -8.654 1.00 86.69 162 LEU A N 1
ATOM 1278 C CA . LEU A 1 162 ? 11.021 1.940 -8.302 1.00 86.69 162 LEU A CA 1
ATOM 1279 C C . LEU A 1 162 ? 11.975 2.564 -7.272 1.00 86.69 162 LEU A C 1
ATOM 1281 O O . LEU A 1 162 ? 12.219 3.767 -7.329 1.00 86.69 162 LEU A O 1
ATOM 1285 N N . ASP A 1 163 ? 12.511 1.763 -6.345 1.00 86.25 163 ASP A N 1
ATOM 1286 C CA . ASP A 1 163 ? 13.426 2.225 -5.293 1.00 86.25 163 ASP A CA 1
ATOM 1287 C C . ASP A 1 163 ? 14.824 2.552 -5.847 1.00 86.25 163 ASP A C 1
ATOM 1289 O O . ASP A 1 163 ? 15.582 3.288 -5.212 1.00 86.25 163 ASP A O 1
ATOM 1293 N N . THR A 1 164 ? 15.152 2.033 -7.035 1.00 85.62 164 THR A N 1
ATOM 1294 C CA . THR A 1 164 ? 16.392 2.346 -7.748 1.00 85.62 164 THR A CA 1
ATOM 1295 C C . THR A 1 164 ? 16.240 3.672 -8.491 1.00 85.62 164 THR A C 1
ATOM 1297 O O . THR A 1 164 ? 15.407 3.810 -9.387 1.00 85.62 164 THR A O 1
ATOM 1300 N N . ASP A 1 165 ? 17.068 4.656 -8.141 1.00 81.50 165 ASP A N 1
ATOM 1301 C CA . ASP A 1 165 ? 17.065 5.953 -8.812 1.00 81.50 165 ASP A CA 1
ATOM 1302 C C . ASP A 1 165 ? 17.617 5.825 -10.244 1.00 81.50 165 ASP A C 1
ATOM 1304 O O . ASP A 1 165 ? 18.710 5.306 -10.482 1.00 81.50 165 ASP A O 1
ATOM 1308 N N . ILE A 1 166 ? 16.830 6.287 -11.216 1.00 82.38 166 ILE A N 1
ATOM 1309 C CA . ILE A 1 166 ? 17.158 6.193 -12.642 1.00 82.38 166 ILE A CA 1
ATOM 1310 C C . ILE A 1 166 ? 18.156 7.284 -13.021 1.00 82.38 166 ILE A C 1
ATOM 1312 O O . ILE A 1 166 ? 17.910 8.466 -12.777 1.00 82.38 166 ILE A O 1
ATOM 1316 N N . THR A 1 167 ? 19.238 6.887 -13.689 1.00 79.06 167 THR A N 1
ATOM 1317 C CA . THR A 1 167 ? 20.273 7.797 -14.205 1.00 79.06 167 THR A CA 1
ATOM 1318 C C . THR A 1 167 ? 20.172 7.987 -15.712 1.00 79.06 167 THR A C 1
ATOM 1320 O O . THR A 1 167 ? 20.379 9.095 -16.199 1.00 79.06 167 THR A O 1
ATOM 1323 N N . ASP A 1 168 ? 19.801 6.931 -16.443 1.00 80.00 168 ASP A N 1
ATOM 1324 C CA . ASP A 1 168 ? 19.823 6.909 -17.904 1.00 80.00 168 ASP A CA 1
ATOM 1325 C C . ASP A 1 168 ? 18.506 6.409 -18.493 1.00 80.00 168 ASP A C 1
ATOM 1327 O O . ASP A 1 168 ? 17.897 5.452 -18.017 1.00 80.00 168 ASP A O 1
ATOM 1331 N N . ILE A 1 169 ? 18.071 7.034 -19.585 1.00 82.00 169 ILE A N 1
ATOM 1332 C CA . ILE A 1 169 ? 16.886 6.615 -20.338 1.00 82.00 169 ILE A CA 1
ATOM 1333 C C . ILE A 1 169 ? 17.354 5.838 -21.566 1.00 82.00 169 ILE A C 1
ATOM 1335 O O . ILE A 1 169 ? 18.128 6.358 -22.376 1.00 82.00 169 ILE A O 1
ATOM 1339 N N . ASN A 1 170 ? 16.867 4.605 -21.742 1.00 75.25 170 ASN A N 1
ATOM 1340 C CA . ASN A 1 170 ? 17.090 3.876 -22.982 1.00 75.25 170 ASN A CA 1
ATOM 1341 C C . ASN A 1 170 ? 16.347 4.590 -24.112 1.00 75.25 170 ASN A C 1
ATOM 1343 O O . ASN A 1 170 ? 15.120 4.634 -24.131 1.00 75.25 170 ASN A O 1
ATOM 1347 N N . LYS A 1 171 ? 17.090 5.155 -25.064 1.00 66.06 171 LYS A N 1
ATOM 1348 C CA . LYS A 1 171 ? 16.496 5.899 -26.178 1.00 66.06 171 LYS A CA 1
ATOM 1349 C C . LYS A 1 171 ? 15.774 4.992 -27.179 1.00 66.06 171 LYS A C 1
ATOM 1351 O O . LYS A 1 171 ? 15.114 5.534 -28.054 1.00 66.06 171 LYS A O 1
ATOM 1356 N N . GLU A 1 172 ? 15.891 3.660 -27.078 1.00 64.94 172 GLU A N 1
ATOM 1357 C CA . GLU A 1 172 ? 15.214 2.673 -27.943 1.00 64.94 172 GLU A CA 1
ATOM 1358 C C . GLU A 1 172 ? 15.252 3.067 -29.440 1.00 64.94 172 GLU A C 1
ATOM 1360 O O . GLU A 1 172 ? 14.232 3.075 -30.120 1.00 64.94 172 GLU A O 1
ATOM 1365 N N . ARG A 1 173 ? 16.416 3.515 -29.946 1.00 59.88 173 ARG A N 1
ATOM 1366 C CA . ARG A 1 173 ? 16.598 4.042 -31.323 1.00 59.88 173 ARG A CA 1
ATOM 1367 C C . ARG A 1 173 ? 15.610 5.159 -31.737 1.00 59.88 173 ARG A C 1
ATOM 1369 O O . ARG A 1 173 ? 15.332 5.341 -32.915 1.00 59.88 173 ARG A O 1
ATOM 1376 N N . GLY A 1 174 ? 15.108 5.938 -30.780 1.00 60.75 174 GLY A N 1
ATOM 1377 C CA . GLY A 1 174 ? 14.161 7.037 -30.996 1.00 60.75 174 GLY A CA 1
ATOM 1378 C C . GLY A 1 174 ? 12.686 6.661 -30.820 1.00 60.75 174 GLY A C 1
ATOM 1379 O O . GLY A 1 174 ? 11.838 7.543 -30.921 1.00 60.75 174 GLY A O 1
ATOM 1380 N N . ALA A 1 175 ? 12.367 5.398 -30.519 1.00 59.41 175 ALA A N 1
ATOM 1381 C CA . ALA A 1 175 ? 10.996 4.936 -30.275 1.00 59.41 175 ALA A CA 1
ATOM 1382 C C . ALA A 1 175 ? 10.506 5.174 -28.834 1.00 59.41 175 ALA A C 1
ATOM 1384 O O . ALA A 1 175 ? 9.340 4.914 -28.530 1.00 59.41 175 ALA A O 1
ATOM 1385 N N . PHE A 1 176 ? 11.367 5.680 -27.944 1.00 65.75 176 PHE A N 1
ATOM 1386 C CA . PHE A 1 176 ? 10.979 5.968 -26.569 1.00 65.75 176 PHE A CA 1
ATOM 1387 C C . PHE A 1 176 ? 9.947 7.104 -26.521 1.00 65.75 176 PHE A C 1
ATOM 1389 O O . PHE A 1 176 ? 10.267 8.289 -26.643 1.00 65.75 176 PHE A O 1
ATOM 1396 N N . GLU A 1 177 ? 8.682 6.736 -26.337 1.00 73.62 177 GLU A N 1
ATOM 1397 C CA . GLU A 1 177 ? 7.595 7.701 -26.261 1.00 73.62 177 GLU A CA 1
ATOM 1398 C C . GLU A 1 177 ? 7.652 8.462 -24.928 1.00 73.62 177 GLU A C 1
ATOM 1400 O O . GLU A 1 177 ? 7.620 7.863 -23.852 1.00 73.62 177 GLU A O 1
ATOM 1405 N N . THR A 1 178 ? 7.640 9.800 -24.974 1.00 79.88 178 THR A N 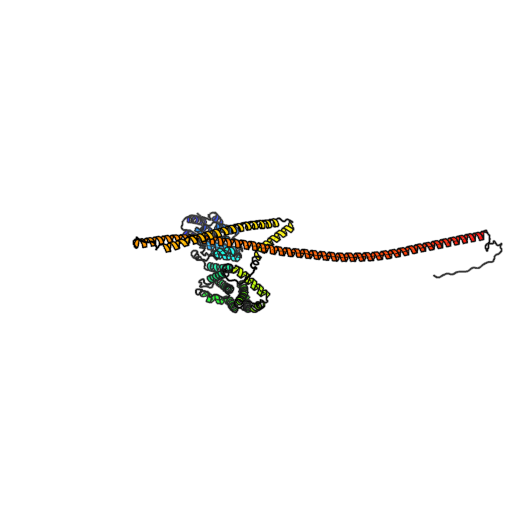1
ATOM 1406 C CA . THR A 1 178 ? 7.593 10.664 -23.775 1.00 79.88 178 THR A CA 1
ATOM 1407 C C . THR A 1 178 ? 6.408 10.332 -22.860 1.00 79.88 178 THR A C 1
ATOM 1409 O O . THR A 1 178 ? 6.473 10.530 -21.648 1.00 79.88 178 THR A O 1
ATOM 1412 N N . LYS A 1 179 ? 5.325 9.768 -23.413 1.00 84.81 179 LYS A N 1
ATOM 1413 C CA . LYS A 1 179 ? 4.198 9.259 -22.623 1.00 84.81 179 LYS A CA 1
ATOM 1414 C C . LYS A 1 179 ? 4.614 8.128 -21.686 1.00 84.81 179 LYS A C 1
ATOM 1416 O O . LYS A 1 179 ? 4.189 8.141 -20.540 1.00 84.81 179 LYS A O 1
ATOM 1421 N N . SER A 1 180 ? 5.469 7.203 -22.124 1.00 84.38 180 SER A N 1
ATOM 1422 C CA . SER A 1 180 ? 5.952 6.094 -21.287 1.00 84.38 180 SER A CA 1
ATOM 1423 C C . SER A 1 180 ? 6.748 6.606 -20.086 1.00 84.38 180 SER A C 1
ATOM 1425 O O . SER A 1 180 ? 6.572 6.113 -18.976 1.00 84.38 180 SER A O 1
ATOM 1427 N N . PHE A 1 181 ? 7.543 7.665 -20.274 1.00 88.44 181 PHE A N 1
ATOM 1428 C CA . PHE A 1 181 ? 8.224 8.356 -19.176 1.00 88.44 181 PHE A CA 1
ATOM 1429 C C . PHE A 1 181 ? 7.236 8.952 -18.168 1.00 88.44 181 PHE A C 1
ATOM 1431 O O . PHE A 1 181 ? 7.313 8.672 -16.973 1.00 88.44 181 PHE A O 1
ATOM 1438 N N . LEU A 1 182 ? 6.268 9.738 -18.651 1.00 89.31 182 LEU A N 1
ATOM 1439 C CA . LEU A 1 182 ? 5.262 10.366 -17.791 1.00 89.31 182 LEU A CA 1
ATOM 1440 C C . LEU A 1 182 ? 4.412 9.325 -17.050 1.00 89.31 182 LEU A C 1
ATOM 1442 O O . LEU A 1 182 ? 4.124 9.504 -15.868 1.00 89.31 182 LEU A O 1
ATOM 1446 N N . LEU A 1 183 ? 4.030 8.235 -17.721 1.00 90.94 183 LEU A N 1
ATOM 1447 C CA . LEU A 1 183 ? 3.264 7.139 -17.129 1.00 90.94 183 LEU A CA 1
ATOM 1448 C C . LEU A 1 183 ? 4.065 6.396 -16.063 1.00 90.94 183 LEU A C 1
ATOM 1450 O O . LEU A 1 183 ? 3.507 6.090 -15.015 1.00 90.94 183 LEU A O 1
ATOM 1454 N N . TYR A 1 184 ? 5.358 6.152 -16.287 1.00 91.38 184 TYR A N 1
ATOM 1455 C CA . TYR A 1 184 ? 6.219 5.529 -15.286 1.00 91.38 184 TYR A CA 1
ATOM 1456 C C . TYR A 1 184 ? 6.250 6.342 -13.987 1.00 91.38 184 TYR A C 1
ATOM 1458 O O . TYR A 1 184 ? 5.926 5.811 -12.925 1.00 91.38 184 TYR A O 1
ATOM 1466 N N . TYR A 1 185 ? 6.551 7.642 -14.064 1.00 92.25 185 TYR A N 1
ATOM 1467 C CA . TYR A 1 185 ? 6.610 8.484 -12.867 1.00 92.25 185 TYR A CA 1
ATOM 1468 C C . TYR A 1 185 ? 5.236 8.694 -12.223 1.00 92.25 185 TYR A C 1
ATOM 1470 O O . TYR A 1 185 ? 5.116 8.679 -10.998 1.00 92.25 185 TYR A O 1
ATOM 1478 N N . TYR A 1 186 ? 4.179 8.830 -13.026 1.00 93.88 186 TYR A N 1
ATOM 1479 C CA . TYR A 1 186 ? 2.817 8.962 -12.515 1.00 93.88 186 TYR A CA 1
ATOM 1480 C C . TYR A 1 186 ? 2.337 7.692 -11.797 1.00 93.88 186 TYR A C 1
ATOM 1482 O O . TYR A 1 186 ? 1.856 7.770 -10.664 1.00 93.88 186 TYR A O 1
ATOM 1490 N N . TYR A 1 187 ? 2.497 6.517 -12.413 1.00 93.81 187 TYR A N 1
ATOM 1491 C CA . TYR A 1 187 ? 2.123 5.244 -11.798 1.00 93.81 187 TYR A CA 1
ATOM 1492 C C . TYR A 1 187 ? 3.025 4.900 -10.613 1.00 93.81 187 TYR A C 1
ATOM 1494 O O . TYR A 1 187 ? 2.504 4.486 -9.581 1.00 93.81 187 TYR A O 1
ATOM 1502 N N . GLY A 1 188 ? 4.334 5.151 -10.695 1.00 91.94 188 GLY A N 1
ATOM 1503 C CA . GLY A 1 188 ? 5.254 5.028 -9.560 1.00 91.94 188 GLY A CA 1
ATOM 1504 C C . GLY A 1 188 ? 4.823 5.900 -8.377 1.00 91.94 188 GLY A C 1
ATOM 1505 O O . GLY A 1 188 ? 4.706 5.415 -7.251 1.00 91.94 188 GLY A O 1
ATOM 1506 N N . GLY A 1 189 ? 4.445 7.156 -8.640 1.00 93.38 189 GLY A N 1
ATOM 1507 C CA . GLY A 1 189 ? 3.867 8.052 -7.638 1.00 93.38 189 GLY A CA 1
ATOM 1508 C C . GLY A 1 189 ? 2.593 7.484 -7.003 1.00 93.38 189 GLY A C 1
ATOM 1509 O O . GLY A 1 189 ? 2.448 7.512 -5.778 1.00 93.38 189 GLY A O 1
ATOM 1510 N N . MET A 1 190 ? 1.686 6.903 -7.797 1.00 92.12 190 MET A N 1
ATOM 1511 C CA . MET A 1 190 ? 0.469 6.257 -7.282 1.00 92.12 190 MET A CA 1
ATOM 1512 C C . MET A 1 190 ? 0.774 5.011 -6.442 1.00 92.12 190 MET A C 1
ATOM 1514 O O . MET A 1 190 ? 0.150 4.817 -5.396 1.00 92.12 190 MET A O 1
ATOM 1518 N N . ILE A 1 191 ? 1.748 4.199 -6.860 1.00 93.19 191 ILE A N 1
ATOM 1519 C CA . ILE A 1 191 ? 2.212 3.016 -6.129 1.00 93.19 191 ILE A CA 1
ATOM 1520 C C . ILE A 1 191 ? 2.735 3.436 -4.752 1.00 93.19 191 ILE A C 1
ATOM 1522 O O . ILE A 1 191 ? 2.222 2.961 -3.735 1.00 93.19 191 ILE A O 1
ATOM 1526 N N . TYR A 1 192 ? 3.651 4.402 -4.683 1.00 92.88 192 TYR A N 1
ATOM 1527 C CA . TYR A 1 192 ? 4.161 4.906 -3.404 1.00 92.88 192 TYR A CA 1
ATOM 1528 C C . TYR A 1 192 ? 3.082 5.575 -2.548 1.00 92.88 192 TYR A C 1
ATOM 1530 O O . TYR A 1 192 ? 3.051 5.388 -1.329 1.00 92.88 192 TYR A O 1
ATOM 1538 N N . THR A 1 193 ? 2.138 6.281 -3.179 1.00 91.12 193 THR A N 1
ATOM 1539 C CA . THR A 1 193 ? 0.979 6.862 -2.485 1.00 91.12 193 THR A CA 1
ATOM 1540 C C . THR A 1 193 ? 0.127 5.766 -1.833 1.00 91.12 193 THR A C 1
ATOM 1542 O O . THR A 1 193 ? -0.310 5.917 -0.691 1.00 91.12 193 THR A O 1
ATOM 1545 N N . SER A 1 194 ? -0.081 4.637 -2.521 1.00 87.88 194 SER A N 1
ATOM 1546 C CA . SER A 1 194 ? -0.842 3.496 -1.995 1.00 87.88 194 SER A CA 1
ATOM 1547 C C . SER A 1 194 ? -0.132 2.801 -0.827 1.00 87.88 194 SER A C 1
ATOM 1549 O O . SER A 1 194 ? -0.776 2.432 0.156 1.00 87.88 194 SER A O 1
ATOM 1551 N N . LEU A 1 195 ? 1.202 2.729 -0.881 1.00 88.31 195 LEU A N 1
ATOM 1552 C CA . LEU A 1 195 ? 2.058 2.206 0.187 1.00 88.31 195 LEU A CA 1
ATOM 1553 C C . LEU A 1 195 ? 2.261 3.200 1.342 1.00 88.31 195 LEU A C 1
ATOM 1555 O O . LEU A 1 195 ? 2.892 2.859 2.339 1.00 88.31 195 LEU A O 1
ATOM 1559 N N . LYS A 1 196 ? 1.696 4.413 1.243 1.00 88.06 196 LYS A N 1
ATOM 1560 C CA . LYS A 1 196 ? 1.836 5.514 2.214 1.00 88.06 196 LYS A CA 1
ATOM 1561 C C . LYS A 1 196 ? 3.282 5.992 2.403 1.00 88.06 196 LYS A C 1
ATOM 1563 O O . LYS A 1 196 ? 3.577 6.634 3.411 1.00 88.06 196 LYS A O 1
ATOM 1568 N N . ASN A 1 197 ? 4.160 5.728 1.435 1.00 90.00 197 ASN A N 1
ATOM 1569 C CA . ASN A 1 197 ? 5.482 6.343 1.360 1.00 90.00 197 ASN A CA 1
ATOM 1570 C C . ASN A 1 197 ? 5.351 7.682 0.617 1.00 90.00 197 ASN A C 1
ATOM 1572 O O . ASN A 1 197 ? 5.546 7.775 -0.596 1.00 90.00 197 ASN A O 1
ATOM 1576 N N . TYR A 1 198 ? 4.907 8.708 1.345 1.00 90.12 198 TYR A N 1
ATOM 1577 C CA . TYR A 1 198 ? 4.563 10.004 0.758 1.00 90.12 198 TYR A CA 1
ATOM 1578 C C . TYR A 1 198 ? 5.791 10.801 0.293 1.00 90.12 198 TYR A C 1
ATOM 1580 O O . TYR A 1 198 ? 5.662 11.564 -0.660 1.00 90.12 198 TYR A O 1
ATOM 1588 N N . ASP A 1 199 ? 6.962 10.601 0.908 1.00 89.94 199 ASP A N 1
ATOM 1589 C CA . ASP A 1 199 ? 8.211 11.280 0.534 1.00 89.94 199 ASP A CA 1
ATOM 1590 C C . ASP A 1 199 ? 8.647 10.899 -0.886 1.00 89.94 199 ASP A C 1
ATOM 1592 O O . ASP A 1 199 ? 8.779 11.761 -1.758 1.00 89.94 199 ASP A O 1
ATOM 1596 N N . ARG A 1 200 ? 8.776 9.591 -1.159 1.00 90.56 200 ARG A N 1
ATOM 1597 C CA . ARG A 1 200 ? 9.089 9.104 -2.513 1.00 90.56 200 ARG A CA 1
ATOM 1598 C C . ARG A 1 200 ? 7.957 9.411 -3.493 1.00 90.56 200 ARG A C 1
ATOM 1600 O O . ARG A 1 200 ? 8.235 9.846 -4.605 1.00 90.56 200 ARG A O 1
ATOM 1607 N N . ALA A 1 201 ? 6.689 9.281 -3.096 1.00 93.00 201 ALA A N 1
ATOM 1608 C CA . ALA A 1 201 ? 5.569 9.633 -3.975 1.00 93.00 201 ALA A CA 1
ATOM 1609 C C . ALA A 1 201 ? 5.632 11.094 -4.454 1.00 93.00 201 ALA A C 1
ATOM 1611 O O . ALA A 1 201 ? 5.384 11.370 -5.628 1.00 93.00 201 ALA A O 1
ATOM 1612 N N . LEU A 1 202 ? 5.975 12.024 -3.558 1.00 92.31 202 LEU A N 1
ATOM 1613 C CA . LEU A 1 202 ? 6.078 13.444 -3.881 1.00 92.31 202 LEU A CA 1
ATOM 1614 C C . LEU A 1 202 ? 7.198 13.714 -4.889 1.00 92.31 202 LEU A C 1
ATOM 1616 O O . LEU A 1 202 ? 6.950 14.418 -5.866 1.00 92.31 202 LEU A O 1
ATOM 1620 N N . TYR A 1 203 ? 8.367 13.090 -4.707 1.00 91.75 203 TYR A N 1
ATOM 1621 C CA . TYR A 1 203 ? 9.470 13.149 -5.672 1.00 91.75 203 TYR A CA 1
ATOM 1622 C C . TYR A 1 203 ? 9.039 12.659 -7.063 1.00 91.75 203 TYR A C 1
ATOM 1624 O O . TYR A 1 203 ? 9.250 13.344 -8.061 1.00 91.75 203 TYR A O 1
ATOM 1632 N N . PHE A 1 204 ? 8.354 11.514 -7.138 1.00 92.38 204 PHE A N 1
ATOM 1633 C CA . PHE A 1 204 ? 7.893 10.955 -8.412 1.00 92.38 204 PHE A CA 1
ATOM 1634 C C . PHE A 1 204 ? 6.901 11.877 -9.139 1.00 92.38 204 PHE A C 1
ATOM 1636 O O . PHE A 1 204 ? 7.023 12.090 -10.348 1.00 92.38 204 PHE A O 1
ATOM 1643 N N . TYR A 1 205 ? 5.946 12.477 -8.420 1.00 92.94 205 TYR A N 1
ATOM 1644 C CA . TYR A 1 205 ? 5.044 13.456 -9.029 1.00 92.94 205 TYR A CA 1
ATOM 1645 C C . TYR A 1 205 ? 5.771 14.743 -9.444 1.00 92.94 205 TYR A C 1
ATOM 1647 O O . TYR A 1 205 ? 5.451 15.306 -10.489 1.00 92.94 205 TYR A O 1
ATOM 1655 N N . GLU A 1 206 ? 6.760 15.199 -8.673 1.00 90.69 206 GLU A N 1
ATOM 1656 C CA . GLU A 1 206 ? 7.571 16.374 -9.010 1.00 90.69 206 GLU A CA 1
ATOM 1657 C C . GLU A 1 206 ? 8.349 16.178 -10.318 1.00 90.69 206 GLU A C 1
ATOM 1659 O O . GLU A 1 206 ? 8.331 17.057 -11.184 1.00 90.69 206 GLU A O 1
ATOM 1664 N N . VAL A 1 207 ? 8.953 15.003 -10.519 1.00 90.44 207 VAL A N 1
ATOM 1665 C CA . VAL A 1 207 ? 9.638 14.655 -11.776 1.00 90.44 207 VAL A CA 1
ATOM 1666 C C . VAL A 1 207 ? 8.659 14.656 -12.962 1.00 90.44 207 VAL A C 1
ATOM 1668 O O . VAL A 1 207 ? 8.943 15.233 -14.015 1.00 90.44 207 VAL A O 1
ATOM 1671 N N . ALA A 1 208 ? 7.452 14.109 -12.783 1.00 90.50 208 ALA A N 1
ATOM 1672 C CA . ALA A 1 208 ? 6.424 14.127 -13.827 1.00 90.50 208 ALA A CA 1
ATOM 1673 C C . ALA A 1 208 ? 5.979 15.555 -14.218 1.00 90.50 208 ALA A C 1
ATOM 1675 O O . ALA A 1 208 ? 5.682 15.814 -15.383 1.00 90.50 208 ALA A O 1
ATOM 1676 N N . ILE A 1 209 ? 5.944 16.497 -13.267 1.00 88.00 209 ILE A N 1
ATOM 1677 C CA . ILE A 1 209 ? 5.537 17.897 -13.508 1.00 88.00 209 ILE A CA 1
ATOM 1678 C C . ILE A 1 209 ? 6.681 18.726 -14.111 1.00 88.00 209 ILE A C 1
ATOM 1680 O O . ILE A 1 209 ? 6.448 19.608 -14.939 1.00 88.00 209 ILE A O 1
ATOM 1684 N N . THR A 1 210 ? 7.920 18.459 -13.697 1.00 87.44 210 THR A N 1
ATOM 1685 C CA . THR A 1 210 ? 9.122 19.167 -14.170 1.00 87.44 210 THR A CA 1
ATOM 1686 C C . THR A 1 210 ? 9.562 18.752 -15.570 1.00 87.44 210 THR A C 1
ATOM 1688 O O . THR A 1 210 ? 10.373 19.448 -16.180 1.00 87.44 210 THR A O 1
ATOM 1691 N N . THR A 1 211 ? 8.994 17.672 -16.112 1.00 85.88 211 THR A N 1
ATOM 1692 C CA . THR A 1 211 ? 9.275 17.214 -17.474 1.00 85.88 211 THR A CA 1
ATOM 1693 C C . THR A 1 211 ? 8.998 18.344 -18.485 1.00 85.88 211 THR A C 1
ATOM 1695 O O . THR A 1 211 ? 7.884 18.888 -18.505 1.00 85.88 211 THR A O 1
ATOM 1698 N N . PRO A 1 212 ? 9.975 18.726 -19.332 1.00 83.75 212 PRO A N 1
ATOM 1699 C CA . PRO A 1 212 ? 9.782 19.770 -20.330 1.00 83.75 212 PRO A CA 1
ATOM 1700 C C . PRO A 1 212 ? 8.693 19.353 -21.318 1.00 83.75 212 PRO A C 1
ATOM 1702 O O . PRO A 1 212 ? 8.821 18.342 -22.005 1.00 83.75 212 PRO A O 1
ATOM 1705 N N . SER A 1 213 ? 7.616 20.130 -21.401 1.00 79.19 213 SER A N 1
ATOM 1706 C CA . SER A 1 213 ? 6.542 19.895 -22.362 1.00 79.19 213 SER A CA 1
ATOM 1707 C C . SER A 1 213 ? 6.041 21.212 -22.936 1.00 79.19 213 SER A C 1
ATOM 1709 O O . SER A 1 213 ? 5.895 22.201 -22.216 1.00 79.19 213 SER A O 1
ATOM 1711 N N . MET A 1 214 ? 5.749 21.200 -24.236 1.00 78.75 214 MET A N 1
ATOM 1712 C CA . MET A 1 214 ? 5.089 22.301 -24.944 1.00 78.75 214 MET A CA 1
ATOM 1713 C C . MET A 1 214 ? 3.562 22.143 -24.963 1.00 78.75 214 MET A C 1
ATOM 1715 O O . MET A 1 214 ? 2.845 23.122 -25.149 1.00 78.75 214 MET A O 1
ATOM 1719 N N . ALA A 1 215 ? 3.060 20.924 -24.737 1.00 79.62 215 ALA A N 1
ATOM 1720 C CA . ALA A 1 215 ? 1.637 20.602 -24.731 1.00 79.62 215 ALA A CA 1
ATOM 1721 C C . ALA A 1 215 ? 1.168 20.151 -23.340 1.00 79.62 215 ALA A C 1
ATOM 1723 O O . ALA A 1 215 ? 1.909 19.522 -22.579 1.00 79.62 215 ALA A O 1
ATOM 1724 N N . VAL A 1 216 ? -0.088 20.451 -23.006 1.00 79.94 216 VAL A N 1
ATOM 1725 C CA . VAL A 1 216 ? -0.713 19.956 -21.773 1.00 79.94 216 VAL A CA 1
ATOM 1726 C C . VAL A 1 216 ? -1.059 18.482 -21.968 1.00 79.94 216 VAL A C 1
ATOM 1728 O O . VAL A 1 216 ? -1.842 18.147 -22.853 1.00 79.94 216 VAL A O 1
ATOM 1731 N N . SER A 1 217 ? -0.513 17.601 -21.130 1.00 87.00 217 SER A N 1
ATOM 1732 C CA . SER A 1 217 ? -0.945 16.203 -21.069 1.00 87.00 217 SER A CA 1
ATOM 1733 C C . SER A 1 217 ? -1.872 15.975 -19.873 1.00 87.00 217 SER A C 1
ATOM 1735 O O . SER A 1 217 ? -1.674 16.541 -18.794 1.00 87.00 217 SER A O 1
ATOM 1737 N N . HIS A 1 218 ? -2.873 15.105 -20.038 1.00 87.50 218 HIS A N 1
ATOM 1738 C CA . HIS A 1 218 ? -3.756 14.710 -18.934 1.00 87.50 218 HIS A CA 1
ATOM 1739 C C . HIS A 1 218 ? -2.994 14.006 -17.800 1.00 87.50 218 HIS A C 1
ATOM 1741 O O . HIS A 1 218 ? -3.360 14.150 -16.637 1.00 87.50 218 HIS A O 1
ATOM 1747 N N . ILE A 1 219 ? -1.899 13.307 -18.125 1.00 90.69 219 ILE A N 1
ATOM 1748 C CA . ILE A 1 219 ? -1.036 12.625 -17.150 1.00 90.69 219 ILE A CA 1
ATOM 1749 C C . ILE A 1 219 ? -0.383 13.650 -16.214 1.00 90.69 219 ILE A C 1
ATOM 1751 O O . ILE A 1 219 ? -0.441 13.493 -14.998 1.00 90.69 219 ILE A O 1
ATOM 1755 N N . MET A 1 220 ? 0.172 14.739 -16.763 1.00 89.38 220 MET A N 1
ATOM 1756 C CA . MET A 1 220 ? 0.764 15.819 -15.960 1.00 89.38 220 MET A CA 1
ATOM 1757 C C . MET A 1 220 ? -0.278 16.532 -15.096 1.00 89.38 220 MET A C 1
ATOM 1759 O O . MET A 1 220 ? 0.008 16.890 -13.957 1.00 89.38 220 MET A O 1
ATOM 1763 N N . LEU A 1 221 ? -1.493 16.725 -15.616 1.00 89.56 221 LEU A N 1
ATOM 1764 C CA . LEU A 1 221 ? -2.586 17.349 -14.873 1.00 89.56 221 LEU A CA 1
ATOM 1765 C C . LEU A 1 221 ? -3.005 16.489 -13.670 1.00 89.56 221 LEU A C 1
ATOM 1767 O O . LEU A 1 221 ? -3.109 17.000 -12.555 1.00 89.56 221 LEU A O 1
ATOM 1771 N N . GLU A 1 222 ? -3.189 15.183 -13.863 1.00 90.69 222 GLU A N 1
ATOM 1772 C CA . GLU A 1 222 ? -3.504 14.260 -12.767 1.00 90.69 222 GLU A CA 1
ATOM 1773 C C . GLU A 1 222 ? -2.349 14.104 -11.769 1.00 90.69 222 GLU A C 1
ATOM 1775 O O . GLU A 1 222 ? -2.588 14.038 -10.558 1.00 90.69 222 GLU A O 1
ATOM 1780 N N . ALA A 1 223 ? -1.101 14.097 -12.248 1.00 92.12 223 ALA A N 1
ATOM 1781 C CA . ALA A 1 223 ? 0.084 14.124 -11.395 1.00 92.12 223 ALA A CA 1
ATOM 1782 C C . ALA A 1 223 ? 0.109 15.390 -10.527 1.00 92.12 223 ALA A C 1
ATOM 1784 O O . ALA A 1 223 ? 0.343 15.301 -9.325 1.00 92.12 223 ALA A O 1
ATOM 1785 N N . TYR A 1 224 ? -0.216 16.555 -11.099 1.00 91.31 224 TYR A N 1
ATOM 1786 C CA . TYR A 1 224 ? -0.259 17.829 -10.379 1.00 91.31 224 TYR A CA 1
ATOM 1787 C C . TYR A 1 224 ? -1.330 17.861 -9.285 1.00 91.31 224 TYR A C 1
ATOM 1789 O O . TYR A 1 224 ? -1.055 18.255 -8.150 1.00 91.31 224 TYR A O 1
ATOM 1797 N N . LYS A 1 225 ? -2.540 17.371 -9.580 1.00 92.25 225 LYS A N 1
ATOM 1798 C CA . LYS A 1 225 ? -3.610 17.232 -8.579 1.00 92.25 225 LYS A CA 1
ATOM 1799 C C . LYS A 1 225 ? -3.166 16.366 -7.395 1.00 92.25 225 LYS A C 1
ATOM 1801 O O . LYS A 1 225 ? -3.351 16.750 -6.238 1.00 92.25 225 LYS A O 1
ATOM 1806 N N . LYS A 1 226 ? -2.551 15.209 -7.669 1.00 93.00 226 LYS A N 1
ATOM 1807 C CA . LYS A 1 226 ? -2.062 14.282 -6.632 1.00 93.00 226 LYS A CA 1
ATOM 1808 C C . LYS A 1 226 ? -0.850 14.836 -5.884 1.00 93.00 226 LYS A C 1
ATOM 1810 O O . LYS A 1 226 ? -0.785 14.664 -4.670 1.00 93.00 226 LYS A O 1
ATOM 1815 N N . TYR A 1 227 ? 0.033 15.571 -6.558 1.00 93.06 227 TYR A N 1
ATOM 1816 C CA . TYR A 1 227 ? 1.139 16.300 -5.936 1.00 93.06 227 TYR A CA 1
ATOM 1817 C C . TYR A 1 227 ? 0.633 17.273 -4.870 1.00 93.06 227 TYR A C 1
ATOM 1819 O O . TYR A 1 227 ? 1.109 17.235 -3.737 1.00 93.06 227 TYR A O 1
ATOM 1827 N N . ILE A 1 228 ? -0.394 18.077 -5.180 1.00 91.56 228 ILE A N 1
ATOM 1828 C CA . ILE A 1 228 ? -0.999 18.991 -4.201 1.00 91.56 228 ILE A CA 1
ATOM 1829 C C . ILE A 1 228 ? -1.508 18.205 -2.987 1.00 91.56 228 ILE A C 1
ATOM 1831 O O . ILE A 1 228 ? -1.131 18.523 -1.861 1.00 91.56 228 ILE A O 1
ATOM 1835 N N . LEU A 1 229 ? -2.295 17.145 -3.187 1.00 91.75 229 LEU A N 1
ATOM 1836 C CA . LEU A 1 229 ? -2.845 16.362 -2.073 1.00 91.75 229 LEU A CA 1
ATOM 1837 C C . LEU A 1 229 ? -1.762 15.704 -1.207 1.00 91.75 229 LEU A C 1
ATOM 1839 O O . LEU A 1 229 ? -1.815 15.799 0.020 1.00 91.75 229 LEU A O 1
ATOM 1843 N N . VAL A 1 230 ? -0.770 15.062 -1.827 1.00 92.75 230 VAL A N 1
ATOM 1844 C CA . VAL A 1 230 ? 0.338 14.412 -1.110 1.00 92.75 230 VAL A CA 1
ATOM 1845 C C . VAL A 1 230 ? 1.185 15.446 -0.370 1.00 92.75 230 VAL A C 1
ATOM 1847 O O . VAL A 1 230 ? 1.560 15.224 0.780 1.00 92.75 230 VAL A O 1
ATOM 1850 N N . SER A 1 231 ? 1.406 16.619 -0.963 1.00 90.62 231 SER A N 1
ATOM 1851 C CA . SER A 1 231 ? 2.144 17.704 -0.317 1.00 90.62 231 SER A CA 1
ATOM 1852 C C . SER A 1 231 ? 1.429 18.277 0.916 1.00 90.62 231 SER A C 1
ATOM 1854 O O . SER A 1 231 ? 2.064 18.541 1.941 1.00 90.62 231 SER A O 1
ATOM 1856 N N . LEU A 1 232 ? 0.094 18.379 0.869 1.00 89.38 232 LEU A N 1
ATOM 1857 C CA . LEU A 1 232 ? -0.730 18.760 2.019 1.00 89.38 232 LEU A CA 1
ATOM 1858 C C . LEU A 1 232 ? -0.682 17.704 3.131 1.00 89.38 232 LEU A C 1
ATOM 1860 O O . LEU A 1 232 ? -0.702 18.058 4.309 1.00 89.38 232 LEU A O 1
ATOM 1864 N N . ILE A 1 233 ? -0.586 16.422 2.774 1.00 89.06 233 ILE A N 1
ATOM 1865 C CA . ILE A 1 233 ? -0.455 15.322 3.738 1.00 89.06 233 ILE A CA 1
ATOM 1866 C C . ILE A 1 233 ? 0.914 15.348 4.432 1.00 89.06 233 ILE A C 1
ATOM 1868 O O . ILE A 1 233 ? 0.972 15.192 5.652 1.00 89.06 233 ILE A O 1
ATOM 1872 N N . LEU A 1 234 ? 1.996 15.547 3.674 1.00 86.56 234 LEU A N 1
ATOM 1873 C CA . LEU A 1 234 ? 3.367 15.440 4.177 1.00 86.56 234 LEU A CA 1
ATOM 1874 C C . LEU A 1 234 ? 3.832 16.706 4.911 1.00 86.56 234 LEU A C 1
ATOM 1876 O O . LEU A 1 234 ? 4.203 16.649 6.081 1.00 86.56 234 LEU A O 1
ATOM 1880 N N . TYR A 1 235 ? 3.784 17.862 4.242 1.00 82.94 235 TYR A N 1
ATOM 1881 C CA . TYR A 1 235 ? 4.318 19.123 4.773 1.00 82.94 235 TYR A CA 1
ATOM 1882 C C . TYR A 1 235 ? 3.238 20.036 5.358 1.00 82.94 235 TYR A C 1
ATOM 1884 O O . TYR A 1 235 ? 3.540 20.990 6.080 1.00 82.94 235 TYR A O 1
ATOM 1892 N N . GLY A 1 236 ? 1.967 19.789 5.030 1.00 79.62 236 GLY A N 1
ATOM 1893 C CA . GLY A 1 236 ? 0.858 20.652 5.432 1.00 79.62 236 GLY A CA 1
ATOM 1894 C C . GLY A 1 236 ? 0.841 22.021 4.747 1.00 79.62 236 GLY A C 1
ATOM 1895 O O . GLY A 1 236 ? 0.164 22.922 5.249 1.00 79.62 236 GLY A O 1
ATOM 1896 N N . LYS A 1 237 ? 1.603 22.166 3.656 1.00 84.12 237 LYS A N 1
ATOM 1897 C CA . LYS A 1 237 ? 1.672 23.299 2.723 1.00 84.12 237 LYS A CA 1
ATOM 1898 C C . LYS A 1 237 ? 2.149 22.781 1.363 1.00 84.12 237 LYS A C 1
ATOM 1900 O O . LYS A 1 237 ? 2.815 21.751 1.322 1.00 84.12 237 LYS A O 1
ATOM 1905 N N . ILE A 1 238 ? 1.858 23.504 0.284 1.00 83.38 238 ILE A N 1
ATOM 1906 C CA . ILE A 1 238 ? 2.369 23.170 -1.053 1.00 83.38 238 ILE A CA 1
ATOM 1907 C C . ILE A 1 238 ? 3.828 23.662 -1.160 1.00 83.38 238 ILE A C 1
ATOM 1909 O O . ILE A 1 238 ? 4.061 24.859 -0.969 1.00 83.38 238 ILE A O 1
ATOM 1913 N N . PRO A 1 239 ? 4.816 22.788 -1.433 1.00 81.94 239 PRO A N 1
ATOM 1914 C CA . PRO A 1 239 ? 6.174 23.189 -1.769 1.00 81.94 239 PRO A CA 1
ATOM 1915 C C . PRO A 1 239 ? 6.187 24.021 -3.047 1.00 81.94 239 PRO A C 1
ATOM 1917 O O . PRO A 1 239 ? 5.426 23.770 -3.983 1.00 81.94 239 PRO A O 1
ATOM 1920 N N . ASN A 1 240 ? 7.074 25.009 -3.098 1.00 78.44 240 ASN A N 1
ATOM 1921 C CA . ASN A 1 240 ? 7.275 25.758 -4.327 1.00 78.44 240 ASN A CA 1
ATOM 1922 C C . ASN A 1 240 ? 7.937 24.843 -5.353 1.00 78.44 240 ASN A C 1
ATOM 1924 O O . ASN A 1 240 ? 8.994 24.276 -5.083 1.00 78.44 240 ASN A O 1
ATOM 1928 N N . LEU A 1 241 ? 7.316 24.733 -6.525 1.00 79.12 241 LEU A N 1
ATOM 1929 C CA . LEU A 1 241 ? 7.889 23.992 -7.636 1.00 79.12 241 LEU A CA 1
ATOM 1930 C C . LEU A 1 241 ? 9.227 24.615 -8.077 1.00 79.12 241 LEU A C 1
ATOM 1932 O O . LEU A 1 241 ? 9.384 25.842 -8.004 1.00 79.12 241 LEU A O 1
ATOM 1936 N N . PRO A 1 242 ? 10.171 23.809 -8.592 1.00 82.94 242 PRO A N 1
ATOM 1937 C CA . PRO A 1 242 ? 11.419 24.325 -9.133 1.00 82.94 242 PRO A CA 1
ATOM 1938 C C . PRO A 1 242 ? 11.208 25.331 -10.274 1.00 82.94 242 PRO A C 1
ATOM 1940 O O . PRO A 1 242 ? 10.275 25.218 -11.074 1.00 82.94 242 PRO A O 1
ATOM 1943 N N . LYS A 1 243 ? 12.119 26.306 -10.395 1.00 78.12 243 LYS A N 1
ATOM 1944 C CA . LYS A 1 243 ? 12.035 27.380 -11.407 1.00 78.12 243 LYS A CA 1
ATOM 1945 C C . LYS A 1 243 ? 12.119 26.881 -12.855 1.00 78.12 243 LYS A C 1
ATOM 1947 O O . LYS A 1 243 ? 11.673 27.586 -13.750 1.00 78.12 243 LYS A O 1
ATOM 1952 N N . PHE A 1 244 ? 12.671 25.688 -13.080 1.00 80.56 244 PHE A N 1
ATOM 1953 C CA . PHE A 1 244 ? 12.780 25.056 -14.400 1.00 80.56 244 PHE A CA 1
ATOM 1954 C C . PHE A 1 244 ? 11.512 24.298 -14.828 1.00 80.56 244 PHE A C 1
ATOM 1956 O O . PHE A 1 244 ? 11.515 23.625 -15.856 1.00 80.56 244 PHE A O 1
ATOM 1963 N N . THR A 1 245 ? 10.425 24.381 -14.055 1.00 80.94 245 THR A N 1
ATOM 1964 C CA . THR A 1 245 ? 9.139 23.805 -14.465 1.00 80.94 245 THR A CA 1
ATOM 1965 C C . THR A 1 245 ? 8.619 24.441 -15.752 1.00 80.94 245 THR A C 1
ATOM 1967 O O . THR A 1 245 ? 8.778 25.637 -15.997 1.00 80.94 245 THR A O 1
ATOM 1970 N N . SER A 1 246 ? 7.980 23.629 -16.597 1.00 80.81 246 SER A N 1
ATOM 1971 C CA . SER A 1 246 ? 7.478 24.092 -17.889 1.00 80.81 246 SER A CA 1
ATOM 1972 C C . SER A 1 246 ? 6.382 25.155 -17.722 1.00 80.81 246 SER A C 1
ATOM 1974 O O . SER A 1 246 ? 5.466 25.024 -16.905 1.00 80.81 246 SER A O 1
ATOM 1976 N N . HIS A 1 247 ? 6.433 26.212 -18.543 1.00 80.62 247 HIS A N 1
ATOM 1977 C CA . HIS A 1 247 ? 5.466 27.324 -18.505 1.00 80.62 247 HIS A CA 1
ATOM 1978 C C . HIS A 1 247 ? 4.005 26.872 -18.670 1.00 80.62 247 HIS A C 1
ATOM 1980 O O . HIS A 1 247 ? 3.078 27.529 -18.189 1.00 80.62 247 HIS A O 1
ATOM 1986 N N . VAL A 1 248 ? 3.800 25.724 -19.318 1.00 80.38 248 VAL A N 1
ATOM 1987 C CA . VAL A 1 248 ? 2.503 25.073 -19.513 1.00 80.38 248 VAL A CA 1
ATOM 1988 C C . VAL A 1 248 ? 1.819 24.749 -18.176 1.00 80.38 248 VAL A C 1
ATOM 1990 O O . VAL A 1 248 ? 0.604 24.923 -18.052 1.00 80.38 248 VAL A O 1
ATOM 1993 N N . VAL A 1 249 ? 2.587 24.354 -17.153 1.00 80.44 249 VAL A N 1
ATOM 1994 C CA . VAL A 1 249 ? 2.059 24.014 -15.821 1.00 80.44 249 VAL A CA 1
ATOM 1995 C C . VAL A 1 249 ? 1.429 25.242 -15.162 1.00 80.44 249 VAL A C 1
ATOM 1997 O O . VAL A 1 249 ? 0.287 25.195 -14.705 1.00 80.44 249 VAL A O 1
ATOM 2000 N N . GLY A 1 250 ? 2.140 26.371 -15.163 1.00 80.94 250 GLY A N 1
ATOM 2001 C CA . GLY A 1 250 ? 1.658 27.610 -14.552 1.00 80.94 250 GLY A CA 1
ATOM 2002 C C . GLY A 1 250 ? 0.490 28.249 -15.306 1.00 80.94 250 GLY A C 1
ATOM 2003 O O . GLY A 1 250 ? -0.429 28.768 -14.675 1.00 80.94 250 GLY A O 1
ATOM 2004 N N . ARG A 1 251 ? 0.511 28.201 -1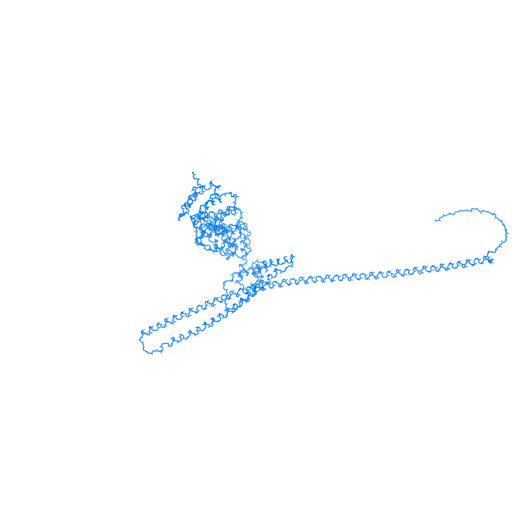6.645 1.00 84.69 251 ARG A N 1
ATOM 2005 C CA . ARG A 1 251 ? -0.485 28.873 -17.493 1.00 84.69 251 ARG A CA 1
ATOM 2006 C C . ARG A 1 251 ? -1.781 28.082 -17.662 1.00 84.69 251 ARG A C 1
ATOM 2008 O O . ARG A 1 251 ? -2.843 28.692 -17.688 1.00 84.69 251 ARG A O 1
ATOM 2015 N N . PHE A 1 252 ? -1.701 26.759 -17.802 1.00 85.56 252 PHE A N 1
ATOM 2016 C CA . PHE A 1 252 ? -2.857 25.929 -18.158 1.00 85.56 252 PHE A 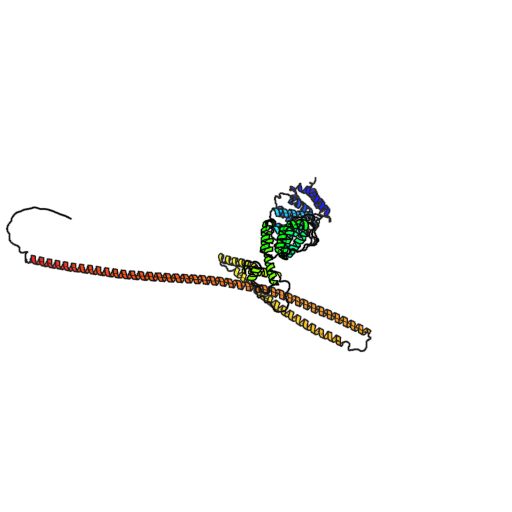CA 1
ATOM 2017 C C . PHE A 1 252 ? -3.232 24.925 -17.070 1.00 85.56 252 PHE A C 1
ATOM 2019 O O . PHE A 1 252 ? -4.410 24.800 -16.751 1.00 85.56 252 PHE A O 1
ATOM 2026 N N . ILE A 1 253 ? -2.261 24.236 -16.462 1.00 84.94 253 ILE A N 1
ATOM 2027 C CA . ILE A 1 253 ? -2.568 23.196 -15.465 1.00 84.94 253 ILE A CA 1
ATOM 2028 C C . ILE A 1 253 ? -3.102 23.821 -14.171 1.00 84.94 253 ILE A C 1
ATOM 2030 O O . ILE A 1 253 ? -4.114 23.362 -13.649 1.00 84.94 253 ILE A O 1
ATOM 2034 N N . LYS A 1 254 ? -2.481 24.907 -13.695 1.00 85.56 254 LYS A N 1
ATOM 2035 C CA . LYS A 1 254 ? -2.869 25.578 -12.447 1.00 85.56 254 LYS A CA 1
ATOM 2036 C C . LYS A 1 254 ? -4.332 26.075 -12.444 1.00 85.56 254 LYS A C 1
ATOM 2038 O O . LYS A 1 254 ? -5.036 25.751 -11.487 1.00 85.56 254 LYS A O 1
ATOM 2043 N N . PRO A 1 255 ? -4.841 26.775 -13.484 1.00 88.56 255 PRO A N 1
ATOM 2044 C CA . PRO A 1 255 ? -6.262 27.138 -13.554 1.00 88.56 255 PRO A CA 1
ATOM 2045 C C . PRO A 1 255 ? -7.206 25.933 -13.652 1.00 88.56 255 PRO A C 1
ATOM 2047 O O . PRO A 1 255 ? -8.291 25.951 -13.077 1.00 88.56 255 PRO A O 1
ATOM 2050 N N . LEU A 1 256 ? -6.801 24.864 -14.348 1.00 86.81 256 LEU A N 1
ATOM 2051 C CA . LEU A 1 256 ? -7.614 23.649 -14.482 1.00 86.81 256 LEU A CA 1
ATOM 2052 C C . LEU A 1 256 ? -7.753 22.879 -13.157 1.00 86.81 256 LEU A C 1
ATOM 2054 O O . LEU A 1 256 ? -8.729 22.157 -12.967 1.00 86.81 256 LEU A O 1
ATOM 2058 N N . SER A 1 257 ? -6.809 23.041 -12.226 1.00 87.50 257 SER A N 1
ATOM 2059 C CA . SER A 1 257 ? -6.831 22.425 -10.895 1.00 87.50 257 SER A CA 1
ATOM 2060 C C . SER A 1 257 ? -7.245 23.392 -9.777 1.00 87.50 257 SER A C 1
ATOM 2062 O O . SER A 1 257 ? -6.852 23.193 -8.626 1.00 87.50 257 SER A O 1
ATOM 2064 N N . GLN A 1 258 ? -8.043 24.426 -10.074 1.00 88.31 258 GLN A N 1
ATOM 2065 C CA . GLN A 1 258 ? -8.435 25.450 -9.093 1.00 88.31 258 GLN A CA 1
ATOM 2066 C C . GLN A 1 258 ? -9.055 24.859 -7.814 1.00 88.31 258 GLN A C 1
ATOM 2068 O O . GLN A 1 258 ? -8.678 25.259 -6.719 1.00 88.31 258 GLN A O 1
ATOM 2073 N N . ALA A 1 259 ? -9.902 23.828 -7.929 1.00 89.94 259 ALA A N 1
ATOM 2074 C CA . ALA A 1 259 ? -10.516 23.156 -6.775 1.00 89.94 259 ALA A CA 1
ATOM 2075 C C . ALA A 1 259 ? -9.487 22.593 -5.766 1.00 89.94 259 ALA A C 1
ATOM 2077 O O . ALA A 1 259 ? -9.737 22.561 -4.562 1.00 89.94 259 ALA A O 1
ATOM 2078 N N . TYR A 1 260 ? -8.310 22.172 -6.241 1.00 90.81 260 TYR A N 1
ATOM 2079 C CA . TYR A 1 260 ? -7.219 21.678 -5.395 1.00 90.81 260 TYR A CA 1
ATOM 2080 C C . TYR A 1 260 ? -6.436 22.820 -4.736 1.00 90.81 260 TYR A C 1
ATOM 2082 O O . TYR A 1 260 ? -5.953 22.669 -3.613 1.00 90.81 260 TYR A O 1
ATOM 2090 N N . HIS A 1 261 ? -6.334 23.972 -5.400 1.00 90.00 261 HIS A N 1
ATOM 2091 C CA . HIS A 1 261 ? -5.760 25.178 -4.805 1.00 90.00 261 HIS A CA 1
ATOM 2092 C C . HIS A 1 261 ? -6.676 25.787 -3.748 1.00 90.00 261 HIS A C 1
ATOM 2094 O O . HIS A 1 261 ? -6.183 26.151 -2.686 1.00 90.00 261 HIS A O 1
ATOM 2100 N N . ASP A 1 262 ? -7.986 25.819 -3.992 1.00 89.94 262 ASP A N 1
ATOM 2101 C CA . ASP A 1 262 ? -8.982 26.271 -3.016 1.00 89.94 262 ASP A CA 1
ATOM 2102 C C . ASP A 1 262 ? -8.985 25.367 -1.768 1.00 89.94 262 ASP A C 1
ATOM 2104 O O . ASP A 1 262 ? -9.119 25.833 -0.636 1.00 89.94 262 ASP A O 1
ATOM 2108 N N . LEU A 1 263 ? -8.753 24.060 -1.945 1.00 89.44 263 LEU A N 1
ATOM 2109 C CA . LEU A 1 263 ? -8.535 23.147 -0.822 1.00 89.44 263 LEU A CA 1
ATOM 2110 C C . LEU A 1 263 ? -7.252 23.491 -0.052 1.00 89.44 263 LEU A C 1
ATOM 2112 O O . LEU A 1 263 ? -7.242 23.452 1.176 1.00 89.44 263 LEU A O 1
ATOM 2116 N N . ALA A 1 264 ? -6.167 23.825 -0.750 1.00 88.75 264 ALA A N 1
ATOM 2117 C CA . ALA A 1 264 ? -4.899 24.172 -0.120 1.00 88.75 264 ALA A CA 1
ATOM 2118 C C . ALA A 1 264 ? -4.941 25.517 0.625 1.00 88.75 264 ALA A C 1
ATOM 2120 O O . ALA A 1 264 ? -4.303 25.645 1.671 1.00 88.75 264 ALA A O 1
ATOM 2121 N N . THR A 1 265 ? -5.698 26.502 0.130 1.00 89.75 265 THR A N 1
ATOM 2122 C CA . THR A 1 265 ? -5.913 27.777 0.832 1.00 89.75 265 THR A CA 1
ATOM 2123 C C . THR A 1 265 ? -6.748 27.572 2.093 1.00 89.75 265 THR A C 1
ATOM 2125 O O . THR A 1 265 ? -6.347 28.048 3.153 1.00 89.75 265 THR A O 1
ATOM 2128 N N . ALA A 1 266 ? -7.818 26.772 2.032 1.00 87.50 266 ALA A N 1
ATOM 2129 C CA . ALA A 1 266 ? -8.568 26.363 3.222 1.00 87.50 266 ALA A CA 1
ATOM 2130 C C . ALA A 1 266 ? -7.699 25.545 4.199 1.00 87.50 266 ALA A C 1
ATOM 2132 O O . ALA A 1 266 ? -7.784 25.697 5.411 1.00 87.50 266 ALA A O 1
ATOM 2133 N N . TYR A 1 267 ? -6.785 24.708 3.702 1.00 87.69 267 TYR A N 1
ATOM 2134 C CA . TYR A 1 267 ? -5.859 23.967 4.567 1.00 87.69 267 TYR A CA 1
ATOM 2135 C C . TYR A 1 267 ? -4.882 24.891 5.319 1.00 87.69 267 TYR A C 1
ATOM 2137 O O . TYR A 1 267 ? -4.399 24.544 6.401 1.00 87.69 267 TYR A O 1
ATOM 2145 N N . ALA A 1 268 ? -4.585 26.074 4.772 1.00 86.94 268 ALA A N 1
ATOM 2146 C CA . ALA A 1 268 ? -3.706 27.053 5.404 1.00 86.94 268 ALA A CA 1
ATOM 2147 C C . ALA A 1 268 ? -4.352 27.746 6.617 1.00 86.94 268 ALA A C 1
ATOM 2149 O O . ALA A 1 268 ? -3.621 28.091 7.552 1.00 86.94 268 ALA A O 1
ATOM 2150 N N . THR A 1 269 ? -5.686 27.887 6.653 1.00 85.12 269 THR A N 1
ATOM 2151 C CA . THR A 1 269 ? -6.418 28.464 7.803 1.00 85.12 269 THR A CA 1
ATOM 2152 C C . THR A 1 269 ? -6.387 27.541 9.027 1.00 85.12 269 THR A C 1
ATOM 2154 O O . THR A 1 269 ? -6.431 28.005 10.161 1.00 85.12 269 THR A O 1
ATOM 2157 N N . ASN A 1 270 ? -6.134 26.242 8.819 1.00 81.88 270 ASN A N 1
ATOM 2158 C CA . ASN A 1 270 ? -6.090 25.173 9.827 1.00 81.88 270 ASN A CA 1
ATOM 2159 C C . ASN A 1 270 ? -7.439 24.872 10.514 1.00 81.88 270 ASN A C 1
ATOM 2161 O O . ASN A 1 270 ? -7.465 24.105 11.482 1.00 81.88 270 ASN A O 1
ATOM 2165 N N . THR A 1 271 ? -8.544 25.401 9.983 1.00 85.81 271 THR A N 1
ATOM 2166 C CA . THR A 1 271 ? -9.905 25.162 10.478 1.00 85.81 271 THR A CA 1
ATOM 2167 C C . THR A 1 271 ? -10.519 23.944 9.772 1.00 85.81 271 THR A C 1
ATOM 2169 O O . THR A 1 271 ? -10.757 23.985 8.559 1.00 85.81 271 THR A O 1
ATOM 2172 N N . PRO A 1 272 ? -10.801 22.829 10.473 1.00 84.50 272 PRO A N 1
ATOM 2173 C CA . PRO A 1 272 ? -11.317 21.619 9.835 1.00 84.50 272 PRO A CA 1
ATOM 2174 C C . PRO A 1 272 ? -12.758 21.770 9.321 1.00 84.50 272 PRO A C 1
ATOM 2176 O O . PRO A 1 272 ? -13.143 21.051 8.395 1.00 84.50 272 PRO A O 1
ATOM 2179 N N . ALA A 1 273 ? -13.564 22.681 9.877 1.00 84.88 273 ALA A N 1
ATOM 2180 C CA . ALA A 1 273 ? -14.899 22.995 9.359 1.00 84.88 273 ALA A CA 1
ATOM 2181 C C . ALA A 1 273 ? -14.858 23.631 7.954 1.00 84.88 273 ALA A C 1
ATOM 2183 O O . ALA A 1 273 ? -15.568 23.180 7.053 1.00 84.88 273 ALA A O 1
ATOM 2184 N N . GLU A 1 274 ? -13.976 24.610 7.734 1.00 86.06 274 GLU A N 1
ATOM 2185 C CA . GLU A 1 274 ? -13.808 25.275 6.432 1.00 86.06 274 GLU A CA 1
ATOM 2186 C C . GLU A 1 274 ? -13.311 24.302 5.362 1.00 86.06 274 GLU A C 1
ATOM 2188 O O . GLU A 1 274 ? -13.854 24.246 4.259 1.00 86.06 274 GLU A O 1
ATOM 2193 N N . VAL A 1 275 ? -12.330 23.460 5.706 1.00 86.81 275 VAL A N 1
ATOM 2194 C CA . VAL A 1 275 ? -11.819 22.428 4.794 1.00 86.81 275 VAL A CA 1
ATOM 2195 C C . VAL A 1 275 ? -12.927 21.446 4.407 1.00 86.81 275 VAL A C 1
ATOM 2197 O O . VAL A 1 275 ? -13.061 21.110 3.231 1.00 86.81 275 VAL A O 1
ATOM 2200 N N . ARG A 1 276 ? -13.777 21.026 5.356 1.00 87.44 276 ARG A N 1
ATOM 2201 C CA . ARG A 1 276 ? -14.948 20.185 5.055 1.00 87.44 276 ARG A CA 1
ATOM 2202 C C . ARG A 1 276 ? -15.941 20.895 4.129 1.00 87.44 276 ARG A C 1
ATOM 2204 O O . ARG A 1 276 ? -16.411 20.270 3.180 1.00 87.44 276 ARG A O 1
ATOM 2211 N N . ALA A 1 277 ? -16.211 22.184 4.335 1.00 89.44 277 ALA A N 1
ATOM 2212 C CA . ALA A 1 277 ? -17.098 22.964 3.469 1.00 89.44 277 ALA A CA 1
ATOM 2213 C C . ALA A 1 277 ? -16.579 23.052 2.020 1.00 89.44 277 ALA A C 1
ATOM 2215 O O . ALA A 1 277 ? -17.343 22.834 1.078 1.00 89.44 277 ALA A O 1
ATOM 2216 N N . VAL A 1 278 ? -15.274 23.283 1.827 1.00 89.62 278 VAL A N 1
ATOM 2217 C CA . VAL A 1 278 ? -14.648 23.303 0.490 1.00 89.62 278 VAL A CA 1
ATOM 2218 C C . VAL A 1 278 ? -14.710 21.927 -0.182 1.00 89.62 278 VAL A C 1
ATOM 2220 O O . VAL A 1 278 ? -15.002 21.834 -1.375 1.00 89.62 278 VAL A O 1
ATOM 2223 N N . ILE A 1 279 ? -14.507 20.846 0.579 1.00 89.44 279 ILE A N 1
ATOM 2224 C CA . ILE A 1 279 ? -14.634 19.473 0.064 1.00 89.44 279 ILE A CA 1
ATOM 2225 C C . ILE A 1 279 ? -16.066 19.186 -0.390 1.00 89.44 279 ILE A C 1
ATOM 2227 O O . ILE A 1 279 ? -16.251 18.607 -1.457 1.00 89.44 279 ILE A O 1
ATOM 2231 N N . HIS A 1 280 ? -17.076 19.612 0.375 1.00 90.00 280 HIS A N 1
ATOM 2232 C CA . HIS A 1 280 ? -18.476 19.464 -0.024 1.00 90.00 280 HIS A CA 1
ATOM 2233 C C . HIS A 1 280 ? -18.805 20.279 -1.279 1.00 90.00 280 HIS A C 1
ATOM 2235 O O . HIS A 1 280 ? -19.464 19.760 -2.177 1.00 90.00 280 HIS A O 1
ATOM 2241 N N . LYS A 1 281 ? -18.283 21.507 -1.385 1.00 92.50 281 LYS A N 1
ATOM 2242 C CA . LYS A 1 281 ? -18.467 22.379 -2.554 1.00 92.50 281 LYS A CA 1
ATOM 2243 C C . LYS A 1 281 ? -17.895 21.780 -3.845 1.00 92.50 281 LYS A C 1
ATOM 2245 O O . LYS A 1 281 ? -18.517 21.897 -4.894 1.00 92.50 281 LYS A O 1
ATOM 2250 N N . HIS A 1 282 ? -16.728 21.135 -3.781 1.00 91.25 282 HIS A N 1
ATOM 2251 C CA . HIS A 1 282 ? -16.040 20.563 -4.950 1.00 91.25 282 HIS A CA 1
ATOM 2252 C C . HIS A 1 282 ? -16.099 19.027 -5.019 1.00 91.25 282 HIS A C 1
ATOM 2254 O O . HIS A 1 282 ? -15.301 18.403 -5.721 1.00 91.25 282 HIS A O 1
ATOM 2260 N N . ASN A 1 283 ? -17.051 18.404 -4.318 1.00 90.38 283 ASN A N 1
ATOM 2261 C CA . ASN A 1 283 ? -17.144 16.949 -4.177 1.00 90.38 283 ASN A CA 1
ATOM 2262 C C . ASN A 1 283 ? -17.186 16.225 -5.535 1.00 90.38 283 ASN A C 1
ATOM 2264 O O . ASN A 1 283 ? -16.418 15.294 -5.771 1.00 90.38 283 ASN A O 1
ATOM 2268 N N . GLU A 1 284 ? -18.010 16.711 -6.466 1.00 89.69 284 GLU A N 1
ATOM 2269 C CA . GLU A 1 284 ? -18.159 16.126 -7.805 1.00 89.69 284 GLU A CA 1
ATOM 2270 C C . GLU A 1 284 ? -16.843 16.081 -8.591 1.00 89.69 284 GLU A C 1
ATOM 2272 O O . GLU A 1 284 ? -16.588 15.119 -9.316 1.00 89.69 284 GLU A O 1
ATOM 2277 N N . VAL A 1 285 ? -15.983 17.091 -8.424 1.00 90.75 285 VAL A N 1
ATOM 2278 C CA . VAL A 1 285 ? -14.675 17.160 -9.092 1.00 90.75 285 VAL A CA 1
ATOM 2279 C C . VAL A 1 285 ? -13.740 16.096 -8.516 1.00 90.75 285 VAL A C 1
ATOM 2281 O O . VAL A 1 285 ? -13.138 15.327 -9.261 1.00 90.75 285 VAL A O 1
ATOM 2284 N N . PHE A 1 286 ? -13.676 15.975 -7.188 1.00 89.81 286 PHE A N 1
ATOM 2285 C CA . PHE A 1 286 ? -12.817 14.989 -6.527 1.00 89.81 286 PHE A CA 1
ATOM 2286 C C . PHE A 1 286 ? -13.252 13.537 -6.769 1.00 89.81 286 PHE A C 1
ATOM 2288 O O . PHE A 1 286 ? -12.399 12.643 -6.794 1.00 89.81 286 PHE A O 1
ATOM 2295 N N . VAL A 1 287 ? -14.559 13.296 -6.929 1.00 90.81 287 VAL A N 1
ATOM 2296 C CA . VAL A 1 287 ? -15.103 11.984 -7.311 1.00 90.81 287 VAL A CA 1
ATOM 2297 C C . VAL A 1 287 ? -14.770 11.672 -8.765 1.00 90.81 287 VAL A C 1
ATOM 2299 O O . VAL A 1 287 ? -14.263 10.589 -9.038 1.00 90.81 287 VAL A O 1
ATOM 2302 N N . ARG A 1 288 ? -14.971 12.628 -9.682 1.00 90.88 288 ARG A N 1
ATOM 2303 C CA . ARG A 1 288 ? -14.626 12.476 -11.105 1.00 90.88 288 ARG A CA 1
ATOM 2304 C C . ARG A 1 288 ? -13.148 12.143 -11.310 1.00 90.88 288 ARG A C 1
ATOM 2306 O O . ARG A 1 288 ? -12.820 11.296 -12.132 1.00 90.88 288 ARG A O 1
ATOM 2313 N N . ASP A 1 289 ? -12.277 12.763 -10.520 1.00 87.81 289 ASP A N 1
ATOM 2314 C CA . ASP A 1 289 ? -10.828 12.559 -10.581 1.00 87.81 289 ASP A CA 1
ATOM 2315 C C . ASP A 1 289 ? -10.347 11.299 -9.823 1.00 87.81 289 ASP A C 1
ATOM 2317 O O . ASP A 1 289 ? -9.148 11.031 -9.763 1.00 87.81 289 ASP A O 1
ATOM 2321 N N . ASN A 1 290 ? -11.250 10.525 -9.202 1.00 87.56 290 ASN A N 1
ATOM 2322 C CA . ASN A 1 290 ? -10.944 9.346 -8.373 1.00 87.56 290 ASN A CA 1
ATOM 2323 C C . ASN A 1 290 ? -9.969 9.612 -7.202 1.00 87.56 290 ASN A C 1
ATOM 2325 O O . ASN A 1 290 ? -9.324 8.699 -6.685 1.00 87.56 290 ASN A O 1
ATOM 2329 N N . ASN A 1 291 ? -9.887 10.860 -6.731 1.00 88.75 291 ASN A N 1
ATOM 2330 C CA . ASN A 1 291 ? -8.922 11.298 -5.714 1.00 88.75 291 ASN A CA 1
ATOM 2331 C C . ASN A 1 291 ? -9.559 11.506 -4.323 1.00 88.75 291 ASN A C 1
ATOM 2333 O O . ASN A 1 291 ? -8.881 11.909 -3.375 1.00 88.75 291 ASN A O 1
ATOM 2337 N N . MET A 1 292 ? -10.850 11.188 -4.166 1.00 88.19 292 MET A N 1
ATOM 2338 C CA . MET A 1 292 ? -11.617 11.378 -2.926 1.00 88.19 292 MET A CA 1
ATOM 2339 C C . MET A 1 292 ? -10.965 10.739 -1.688 1.00 88.19 292 MET A C 1
ATOM 2341 O O . MET A 1 292 ? -10.972 11.315 -0.599 1.00 88.19 292 MET A O 1
ATOM 2345 N N . GLY A 1 293 ? -10.368 9.553 -1.839 1.00 86.12 293 GLY A N 1
ATOM 2346 C CA . GLY A 1 293 ? -9.685 8.870 -0.737 1.00 86.12 293 GLY A CA 1
ATOM 2347 C C . GLY A 1 293 ? -8.518 9.683 -0.168 1.00 86.12 293 GLY A C 1
ATOM 2348 O O . GLY A 1 293 ? -8.352 9.751 1.049 1.00 86.12 293 GLY A O 1
ATOM 2349 N N . LEU A 1 294 ? -7.753 10.353 -1.033 1.00 88.25 294 LEU A N 1
ATOM 2350 C CA . LEU A 1 294 ? -6.630 11.202 -0.632 1.00 88.25 294 LEU A CA 1
ATOM 2351 C C . LEU A 1 294 ? -7.109 12.501 0.019 1.00 88.25 294 LEU A C 1
ATOM 2353 O O . LEU A 1 294 ? -6.564 12.899 1.041 1.00 88.25 294 LEU A O 1
ATOM 2357 N N . VAL A 1 295 ? -8.186 13.104 -0.488 1.00 90.00 295 VAL A N 1
ATOM 2358 C CA . VAL A 1 295 ? -8.802 14.297 0.121 1.00 90.00 295 VAL A CA 1
ATOM 2359 C C . VAL A 1 295 ? -9.278 14.009 1.552 1.00 90.00 295 VAL A C 1
ATOM 2361 O O . VAL A 1 295 ? -8.995 14.775 2.474 1.00 90.00 295 VAL A O 1
ATOM 2364 N N . LYS A 1 296 ? -9.921 12.856 1.784 1.00 89.06 296 LYS A N 1
ATOM 2365 C CA . LYS A 1 296 ? -10.283 12.405 3.141 1.00 89.06 296 LYS A CA 1
ATOM 2366 C C . LYS A 1 296 ? -9.050 12.194 4.026 1.00 89.06 296 LYS A C 1
ATOM 2368 O O . LYS A 1 296 ? -9.080 12.511 5.218 1.00 89.06 296 LYS A O 1
ATOM 2373 N N . GLN A 1 297 ? -7.950 11.693 3.458 1.00 87.81 297 GLN A N 1
ATOM 2374 C CA . GLN A 1 297 ? -6.685 11.594 4.186 1.00 87.81 297 GLN A CA 1
ATOM 2375 C C . GLN A 1 297 ? -6.143 12.976 4.563 1.00 87.81 297 GLN A C 1
ATOM 2377 O O . GLN A 1 297 ? -5.741 13.127 5.716 1.00 87.81 297 GLN A O 1
ATOM 2382 N N . CYS A 1 298 ? -6.206 13.984 3.685 1.00 88.31 298 CYS A N 1
ATOM 2383 C CA . CYS A 1 298 ? -5.817 15.361 4.014 1.00 88.31 298 CYS A CA 1
ATOM 2384 C C . CYS A 1 298 ? -6.560 15.866 5.261 1.00 88.31 298 CYS A C 1
ATOM 2386 O O . CYS A 1 298 ? -5.916 16.344 6.189 1.00 88.31 298 CYS A O 1
ATOM 2388 N N . VAL A 1 299 ? -7.880 15.664 5.359 1.00 88.06 299 VAL A N 1
ATOM 2389 C CA . VAL A 1 299 ? -8.658 16.027 6.564 1.00 88.06 299 VAL A CA 1
ATOM 2390 C C . VAL A 1 299 ? -8.141 15.294 7.805 1.00 88.06 299 VAL A C 1
ATOM 2392 O O . VAL A 1 299 ? -7.901 15.901 8.845 1.00 88.06 299 VAL A O 1
ATOM 2395 N N . SER A 1 300 ? -7.895 13.984 7.699 1.00 85.56 300 SER A N 1
ATOM 2396 C CA . SER A 1 300 ? -7.359 13.204 8.823 1.00 85.56 300 SER A CA 1
ATOM 2397 C C . SER A 1 300 ? -5.966 13.669 9.274 1.00 85.56 300 SER A C 1
ATOM 2399 O O . SER A 1 300 ? -5.640 13.577 10.457 1.00 85.56 300 SER A O 1
ATOM 2401 N N . PHE A 1 301 ? -5.141 14.160 8.345 1.00 85.00 301 PHE A N 1
ATOM 2402 C CA . PHE A 1 301 ? -3.816 14.709 8.625 1.00 85.00 301 PHE A CA 1
ATOM 2403 C C . PHE A 1 301 ? -3.878 16.145 9.151 1.00 85.00 301 PHE A C 1
ATOM 2405 O O . PHE A 1 301 ? -3.025 16.513 9.956 1.00 85.00 301 PHE A O 1
ATOM 2412 N N . LEU A 1 302 ? -4.911 16.915 8.805 1.00 86.00 302 LEU A N 1
ATOM 2413 C CA . LEU A 1 302 ? -5.152 18.234 9.382 1.00 86.00 302 LEU A CA 1
ATOM 2414 C C . LEU A 1 302 ? -5.375 18.143 10.893 1.00 86.00 302 LEU A C 1
ATOM 2416 O O . LEU A 1 302 ? -4.710 18.839 11.656 1.00 86.00 302 LEU A O 1
ATOM 2420 N N . TYR A 1 303 ? -6.221 17.204 11.331 1.00 86.19 303 TYR A N 1
ATOM 2421 C CA . TYR A 1 303 ? -6.419 16.922 12.755 1.00 86.19 303 TYR A CA 1
ATOM 2422 C C . TYR A 1 303 ? -5.098 16.579 13.456 1.00 86.19 303 TYR A C 1
ATOM 2424 O O . TYR A 1 303 ? -4.784 17.120 14.514 1.00 86.19 303 TYR A O 1
ATOM 2432 N N . LYS A 1 304 ? -4.256 15.754 12.821 1.00 83.06 304 LYS A N 1
ATOM 2433 C CA . LYS A 1 304 ? -2.924 15.413 13.346 1.00 83.06 304 LYS A CA 1
ATOM 2434 C C . LYS A 1 304 ? -1.990 16.614 13.434 1.00 83.06 304 LYS A C 1
ATOM 2436 O O . LYS A 1 304 ? -1.249 16.740 14.405 1.00 83.06 304 LYS A O 1
ATOM 2441 N N . LYS A 1 305 ? -2.005 17.486 12.428 1.00 84.19 305 LYS A N 1
ATOM 2442 C CA . LYS A 1 305 ? -1.206 18.714 12.400 1.00 84.19 305 LYS A CA 1
ATOM 2443 C C . LYS A 1 305 ? -1.636 19.656 13.525 1.00 84.19 305 LYS A C 1
ATOM 2445 O O . LYS A 1 305 ? -0.774 20.189 14.220 1.00 84.19 305 LYS A O 1
ATOM 2450 N N . ASN A 1 306 ? -2.940 19.812 13.750 1.00 85.69 306 ASN A N 1
ATOM 2451 C CA . ASN A 1 306 ? -3.472 20.632 14.839 1.00 85.69 306 ASN A CA 1
ATOM 2452 C C . ASN A 1 306 ? -3.031 20.087 16.207 1.00 85.69 306 ASN A C 1
ATOM 2454 O O . ASN A 1 306 ? -2.499 20.846 17.015 1.00 85.69 306 ASN A O 1
ATOM 2458 N N . ILE A 1 307 ? -3.104 18.769 16.419 1.00 83.88 307 ILE A N 1
ATOM 2459 C CA . ILE A 1 307 ? -2.596 18.122 17.642 1.00 83.88 307 ILE A CA 1
ATOM 2460 C C . ILE A 1 307 ? -1.074 18.320 17.795 1.00 83.88 307 ILE A C 1
ATOM 2462 O O . ILE A 1 307 ? -0.605 18.705 18.863 1.00 83.88 307 ILE A O 1
ATOM 2466 N N . GLN A 1 308 ? -0.279 18.147 16.731 1.00 82.88 308 GLN A N 1
ATOM 2467 C CA . GLN A 1 308 ? 1.172 18.406 16.772 1.00 82.88 308 GLN A CA 1
ATOM 2468 C C . GLN A 1 308 ? 1.509 19.856 17.127 1.00 82.88 308 GLN A C 1
ATOM 2470 O O . GLN A 1 308 ? 2.504 20.107 17.804 1.00 82.88 308 GLN A O 1
ATOM 2475 N N . ARG A 1 309 ? 0.705 20.828 16.691 1.00 83.25 309 ARG A N 1
ATOM 2476 C CA . ARG A 1 309 ? 0.909 22.230 17.072 1.00 83.25 309 ARG A CA 1
ATOM 2477 C C . ARG A 1 309 ? 0.679 22.443 18.562 1.00 83.25 309 ARG A C 1
ATOM 2479 O O . ARG A 1 309 ? 1.480 23.139 19.175 1.00 83.25 309 ARG A O 1
ATOM 2486 N N . LEU A 1 310 ? -0.336 21.797 19.140 1.00 81.44 310 LEU A N 1
ATOM 2487 C CA . LEU A 1 310 ? -0.594 21.867 20.580 1.00 81.44 310 LEU A CA 1
ATOM 2488 C C . LEU A 1 310 ? 0.598 21.353 21.397 1.00 81.44 310 LEU A C 1
ATOM 2490 O O . LEU A 1 310 ? 0.933 21.973 22.398 1.00 81.44 310 LEU A O 1
ATOM 2494 N N . THR A 1 311 ? 1.310 20.319 20.925 1.00 77.50 311 THR A N 1
ATOM 2495 C CA . THR A 1 311 ? 2.527 19.822 21.606 1.00 77.50 311 THR A CA 1
ATOM 2496 C C . THR A 1 311 ? 3.698 20.810 21.616 1.00 77.50 311 THR A C 1
ATOM 2498 O O . THR A 1 311 ? 4.614 20.652 22.411 1.00 77.50 311 THR A O 1
ATOM 2501 N N . LYS A 1 312 ? 3.701 21.832 20.744 1.00 80.62 312 LYS A N 1
ATOM 2502 C CA . LYS A 1 312 ? 4.739 22.879 20.752 1.00 80.62 312 LYS A CA 1
ATOM 2503 C C . LYS A 1 312 ? 4.454 23.989 21.760 1.00 80.62 312 LYS A C 1
ATOM 2505 O O . LYS A 1 312 ? 5.379 24.677 22.168 1.00 80.62 312 LYS A O 1
ATOM 2510 N N . THR A 1 313 ? 3.186 24.206 22.103 1.00 78.69 313 THR A N 1
ATOM 2511 C CA . THR A 1 313 ? 2.746 25.306 22.975 1.00 78.69 313 THR A CA 1
ATOM 2512 C C . THR A 1 313 ? 2.390 24.841 24.381 1.00 78.69 313 THR A C 1
ATOM 2514 O O . THR A 1 313 ? 2.487 25.625 25.317 1.00 78.69 313 THR A O 1
ATOM 2517 N N . PHE A 1 314 ? 1.959 23.588 24.536 1.00 70.75 314 PHE A N 1
ATOM 2518 C CA . PHE A 1 314 ? 1.510 23.017 25.801 1.00 70.75 314 PHE A CA 1
ATOM 2519 C C . PHE A 1 314 ? 2.357 21.791 26.142 1.00 70.75 314 PHE A C 1
ATOM 2521 O O . PHE A 1 314 ? 2.467 20.873 25.331 1.00 70.75 314 PHE A O 1
ATOM 2528 N N . LEU A 1 315 ? 2.933 21.780 27.347 1.00 73.00 315 LEU A N 1
ATOM 2529 C CA . LEU A 1 315 ? 3.631 20.616 27.901 1.00 73.00 315 LEU A CA 1
ATOM 2530 C C . LEU A 1 315 ? 2.631 19.597 28.472 1.00 73.00 315 LEU A C 1
ATOM 2532 O O . LEU A 1 315 ? 2.757 18.400 28.238 1.00 73.00 315 LEU A O 1
ATOM 2536 N N . THR A 1 316 ? 1.604 20.085 29.170 1.00 72.94 316 THR A N 1
ATOM 2537 C CA . THR A 1 316 ? 0.477 19.305 29.693 1.00 72.94 316 THR A CA 1
ATOM 2538 C C . THR A 1 316 ? -0.831 19.910 29.182 1.00 72.94 316 THR A C 1
ATOM 2540 O O . THR A 1 316 ? -0.994 21.131 29.147 1.00 72.94 316 THR A O 1
ATOM 2543 N N . LEU A 1 317 ? -1.758 19.067 28.716 1.00 76.19 317 LEU A N 1
ATOM 2544 C CA . LEU A 1 317 ? -3.052 19.501 28.185 1.00 76.19 317 LEU A CA 1
ATOM 2545 C C . LEU A 1 317 ? -4.124 18.451 28.491 1.00 76.19 317 LEU A C 1
ATOM 2547 O O . LEU A 1 317 ? -3.907 17.265 28.247 1.00 76.19 317 LEU A O 1
ATOM 2551 N N . SER A 1 318 ? -5.281 18.892 28.990 1.00 79.94 318 SER A N 1
ATOM 2552 C CA . SER A 1 318 ? -6.445 18.024 29.197 1.00 79.94 318 SER A CA 1
ATOM 2553 C C . SER A 1 318 ? -7.034 17.540 27.864 1.00 79.94 318 SER A C 1
ATOM 2555 O O . SER A 1 318 ? -7.036 18.268 26.867 1.00 79.94 318 SER A O 1
ATOM 2557 N N . LEU A 1 319 ? -7.602 16.330 27.853 1.00 77.88 319 LEU A N 1
ATOM 2558 C CA . LEU A 1 319 ? -8.291 15.760 26.687 1.00 77.88 319 LEU A CA 1
ATOM 2559 C C . LEU A 1 319 ? -9.539 16.571 26.284 1.00 77.88 319 LEU A C 1
ATOM 2561 O O . LEU A 1 319 ? -9.831 16.686 25.093 1.00 77.88 319 LEU A O 1
ATOM 2565 N N . SER A 1 320 ? -10.236 17.191 27.244 1.00 81.38 320 SER A N 1
ATOM 2566 C CA . SER A 1 320 ? -11.380 18.088 26.987 1.00 81.38 320 SER A CA 1
ATOM 2567 C C . SER A 1 320 ? -10.973 19.336 26.199 1.00 81.38 320 SER A C 1
ATOM 2569 O O . SER A 1 320 ? -11.618 19.733 25.224 1.00 81.38 320 SER A O 1
ATOM 2571 N N . ASP A 1 321 ? -9.856 19.935 26.598 1.00 79.94 321 ASP A N 1
ATOM 2572 C CA . ASP A 1 321 ? -9.349 21.176 26.018 1.00 79.94 321 ASP A CA 1
ATOM 2573 C C . ASP A 1 321 ? -8.728 20.907 24.648 1.00 79.94 321 ASP A C 1
ATOM 2575 O O . ASP A 1 321 ? -8.836 21.726 23.733 1.00 79.94 321 ASP A O 1
ATOM 2579 N N . MET A 1 322 ? -8.122 19.727 24.482 1.00 81.25 322 MET A N 1
ATOM 2580 C CA . MET A 1 322 ? -7.648 19.240 23.192 1.00 81.25 322 MET A CA 1
ATOM 2581 C C . MET A 1 322 ? -8.805 19.056 22.206 1.00 81.25 322 MET A C 1
ATOM 2583 O O . MET A 1 322 ? -8.709 19.537 21.078 1.00 81.25 322 MET A O 1
ATOM 2587 N N . ALA A 1 323 ? -9.905 18.421 22.624 1.00 84.38 323 ALA A N 1
ATOM 2588 C CA . ALA A 1 323 ? -11.082 18.239 21.775 1.00 84.38 323 ALA A CA 1
ATOM 2589 C C . ALA A 1 323 ? -11.672 19.586 21.325 1.00 84.38 323 ALA A C 1
ATOM 2591 O O . ALA A 1 323 ? -11.935 19.782 20.139 1.00 84.38 323 ALA A O 1
ATOM 2592 N N . THR A 1 324 ? -11.769 20.545 22.249 1.00 84.94 324 THR A N 1
ATOM 2593 C CA . THR A 1 324 ? -12.314 21.883 21.973 1.00 84.94 324 THR A CA 1
ATOM 2594 C C . THR A 1 324 ? -11.430 22.674 21.002 1.00 84.94 324 THR A C 1
ATOM 2596 O O . THR A 1 324 ? -11.928 23.251 20.040 1.00 84.94 324 THR A O 1
ATOM 2599 N N . LYS A 1 325 ? -10.102 22.667 21.191 1.00 80.50 325 LYS A N 1
ATOM 2600 C CA . LYS A 1 325 ? -9.157 23.401 20.322 1.00 80.50 325 LYS A CA 1
ATOM 2601 C C . LYS A 1 325 ? -8.974 22.787 18.934 1.00 80.50 325 LYS A C 1
ATOM 2603 O O . LYS A 1 325 ? -8.523 23.476 18.024 1.00 80.50 325 LYS A O 1
ATOM 2608 N N . VAL A 1 326 ? -9.257 21.496 18.778 1.00 82.75 326 VAL A N 1
ATOM 2609 C CA . VAL A 1 326 ? -9.108 20.760 17.510 1.00 82.75 326 VAL A CA 1
ATOM 2610 C C . VAL A 1 326 ? -10.457 20.598 16.784 1.00 82.75 326 VAL A C 1
ATOM 2612 O O . VAL A 1 326 ? -10.484 20.072 15.672 1.00 82.75 326 VAL A O 1
ATOM 2615 N N . GLU A 1 327 ? -11.557 21.091 17.367 1.00 82.88 327 GLU A N 1
ATOM 2616 C CA . GLU A 1 327 ? -12.935 20.932 16.869 1.00 82.88 327 GLU A CA 1
ATOM 2617 C C . GLU A 1 327 ? -13.337 19.450 16.688 1.00 82.88 327 GLU A C 1
ATOM 2619 O O . GLU A 1 327 ? -13.913 19.055 15.666 1.00 82.88 327 GLU A O 1
ATOM 2624 N N . LEU A 1 328 ? -12.989 18.609 17.670 1.00 82.75 328 LEU A N 1
ATOM 2625 C CA . LEU A 1 328 ? -13.432 17.210 17.767 1.00 82.75 328 LEU A CA 1
ATOM 2626 C C . LEU A 1 328 ? -14.729 17.111 18.579 1.00 82.75 328 LEU A C 1
ATOM 2628 O O . LEU A 1 328 ? -15.016 17.975 19.406 1.00 82.75 328 LEU A O 1
ATOM 2632 N N . SER A 1 329 ? -15.512 16.051 18.360 1.00 78.44 329 SER A N 1
ATOM 2633 C CA . SER A 1 329 ? -16.837 15.922 18.986 1.00 78.44 329 SER A CA 1
ATOM 2634 C C . SER A 1 329 ? -16.786 15.574 20.480 1.00 78.44 329 SER A C 1
ATOM 2636 O O . SER A 1 329 ? -17.754 15.822 21.196 1.00 78.44 329 SER A O 1
ATOM 2638 N N . GLY A 1 330 ? -15.655 15.058 20.975 1.00 80.31 330 GLY A N 1
ATOM 2639 C CA . GLY A 1 330 ? -15.490 14.719 22.386 1.00 80.31 330 GLY A CA 1
ATOM 2640 C C . GLY A 1 330 ? -14.074 14.280 22.783 1.00 80.31 330 GLY A C 1
ATOM 2641 O O . GLY A 1 330 ? -13.197 14.123 21.928 1.00 80.31 330 GLY A O 1
ATOM 2642 N N . PRO A 1 331 ? -13.842 14.064 24.093 1.00 73.62 331 PRO A N 1
ATOM 2643 C CA . PRO A 1 331 ? -12.534 13.692 24.639 1.00 73.62 331 PRO A CA 1
ATOM 2644 C C . PRO A 1 331 ? -12.077 12.288 24.210 1.00 73.62 331 PRO A C 1
ATOM 2646 O O . PRO A 1 331 ? -10.884 12.070 24.015 1.00 73.62 331 PRO A O 1
ATOM 2649 N N . THR A 1 332 ? -13.013 11.364 23.983 1.00 76.81 332 THR A N 1
ATOM 2650 C CA . THR A 1 332 ? -12.737 9.992 23.519 1.00 76.81 332 THR A CA 1
ATOM 2651 C C . THR A 1 332 ? -12.167 9.959 22.097 1.00 76.81 332 THR A C 1
ATOM 2653 O O . THR A 1 332 ? -11.262 9.183 21.795 1.00 76.81 332 THR A O 1
ATOM 2656 N N . GLU A 1 333 ? -12.639 10.839 21.207 1.00 76.38 333 GLU A N 1
ATOM 2657 C CA . GLU A 1 333 ? -12.058 10.987 19.867 1.00 76.38 333 GLU A CA 1
ATOM 2658 C C . GLU A 1 333 ? -10.652 11.588 19.938 1.00 76.38 333 GLU A C 1
ATOM 2660 O O . GLU A 1 333 ? -9.757 11.137 19.221 1.00 76.38 333 GLU A O 1
ATOM 2665 N N . ALA A 1 334 ? -10.431 12.579 20.808 1.00 74.94 334 ALA A N 1
ATOM 2666 C CA . ALA A 1 334 ? -9.106 13.167 21.007 1.00 74.94 334 ALA A CA 1
ATOM 2667 C C . ALA A 1 334 ? -8.091 12.107 21.467 1.00 74.94 334 ALA A C 1
ATOM 2669 O O . ALA A 1 334 ? -7.013 11.998 20.879 1.00 74.94 334 ALA A O 1
ATOM 2670 N N . GLU A 1 335 ? -8.472 11.271 22.434 1.00 76.44 335 GLU A N 1
ATOM 2671 C CA . GLU A 1 335 ? -7.686 10.123 22.894 1.00 76.44 335 GLU A CA 1
ATOM 2672 C C . GLU A 1 335 ? -7.366 9.150 21.747 1.00 76.44 335 GLU A C 1
ATOM 2674 O O . GLU A 1 335 ? -6.198 8.841 21.496 1.00 76.44 335 GLU A O 1
ATOM 2679 N N . PHE A 1 336 ? -8.370 8.755 20.957 1.00 76.00 336 PHE A N 1
ATOM 2680 C CA . PHE A 1 336 ? -8.173 7.882 19.797 1.00 76.00 336 PHE A CA 1
ATOM 2681 C C . PHE A 1 336 ? -7.186 8.463 18.767 1.00 76.00 336 PHE A C 1
ATOM 2683 O O . PHE A 1 336 ? -6.328 7.749 18.232 1.00 76.00 336 PHE A O 1
ATOM 2690 N N . TYR A 1 337 ? -7.273 9.765 18.472 1.00 75.75 337 TYR A N 1
ATOM 2691 C CA . TYR A 1 337 ? -6.341 10.424 17.556 1.00 75.75 337 TYR A CA 1
ATOM 2692 C C . TYR A 1 337 ? -4.917 10.460 18.118 1.00 75.75 337 TYR A C 1
ATOM 2694 O O . TYR A 1 337 ? -3.978 10.193 17.363 1.00 75.75 337 TYR A O 1
ATOM 2702 N N . VAL A 1 338 ? -4.747 10.734 19.414 1.00 78.06 338 VAL A N 1
ATOM 2703 C CA . VAL A 1 338 ? -3.440 10.713 20.089 1.00 78.06 338 VAL A CA 1
ATOM 2704 C C . VAL A 1 338 ? -2.823 9.315 20.024 1.00 78.06 338 VAL A C 1
ATOM 2706 O O . VAL A 1 338 ? -1.697 9.179 19.537 1.00 78.06 338 VAL A O 1
ATOM 2709 N N . LEU A 1 339 ? -3.575 8.266 20.368 1.00 72.25 339 LEU A N 1
ATOM 2710 C CA . LEU A 1 339 ? -3.129 6.871 20.261 1.00 72.25 339 LEU A CA 1
ATOM 2711 C C . LEU A 1 339 ? -2.715 6.514 18.823 1.00 72.25 339 LEU A C 1
ATOM 2713 O O . LEU A 1 339 ? -1.633 5.974 18.576 1.00 72.25 339 LEU A O 1
ATOM 2717 N N . LYS A 1 340 ? -3.514 6.914 17.825 1.00 70.75 340 LYS A N 1
ATOM 2718 C CA . LYS A 1 340 ? -3.196 6.716 16.399 1.00 70.75 340 LYS A CA 1
ATOM 2719 C C . LYS A 1 340 ? -1.936 7.467 15.952 1.00 70.75 340 LYS A C 1
ATOM 2721 O O . LYS A 1 340 ? -1.281 7.044 14.992 1.00 70.75 340 LYS A O 1
ATOM 2726 N N . MET A 1 341 ? -1.608 8.597 16.578 1.00 66.44 341 MET A N 1
ATOM 2727 C CA . MET A 1 341 ? -0.380 9.348 16.304 1.00 66.44 341 MET A CA 1
ATOM 2728 C C . MET A 1 341 ? 0.843 8.713 16.964 1.00 66.44 341 MET A C 1
ATOM 2730 O O . MET A 1 341 ? 1.881 8.617 16.306 1.00 66.44 341 MET A O 1
ATOM 2734 N N . LEU A 1 342 ? 0.715 8.236 18.204 1.00 64.62 342 LEU A N 1
ATOM 2735 C CA . LEU A 1 342 ? 1.775 7.527 18.922 1.00 64.62 342 LEU A CA 1
ATOM 2736 C C . LEU A 1 342 ? 2.162 6.230 18.199 1.00 64.62 342 LEU A C 1
ATOM 2738 O O . LEU A 1 342 ? 3.338 6.045 17.884 1.00 64.62 342 LEU A O 1
ATOM 2742 N N . ARG A 1 343 ? 1.171 5.429 17.781 1.00 54.31 343 ARG A N 1
ATOM 2743 C CA . ARG A 1 343 ? 1.360 4.186 17.007 1.00 54.31 343 ARG A CA 1
ATOM 2744 C C . ARG A 1 343 ? 2.216 4.380 15.748 1.00 54.31 343 ARG A C 1
ATOM 2746 O O . ARG A 1 343 ? 3.052 3.544 15.439 1.00 54.31 343 ARG A O 1
ATOM 2753 N N . LYS A 1 344 ? 2.043 5.501 15.030 1.00 49.56 344 LYS A N 1
ATOM 2754 C CA . LYS A 1 344 ? 2.822 5.827 13.815 1.00 49.56 344 LYS A CA 1
ATOM 2755 C C . LYS A 1 344 ? 4.214 6.400 14.097 1.00 49.56 344 LYS A C 1
ATOM 2757 O O . LYS A 1 344 ? 5.108 6.252 13.267 1.00 49.56 344 LYS A O 1
ATOM 2762 N N . LYS A 1 345 ? 4.399 7.111 15.215 1.00 47.09 345 LYS A N 1
ATOM 2763 C CA . LYS A 1 345 ? 5.700 7.694 15.587 1.00 47.09 345 LYS A CA 1
ATOM 2764 C C . LYS A 1 345 ? 6.647 6.626 16.130 1.00 47.09 345 LYS A C 1
ATOM 2766 O O . LYS A 1 345 ? 7.820 6.650 15.773 1.00 47.09 345 LYS A O 1
ATOM 2771 N N . PHE A 1 346 ? 6.143 5.668 16.908 1.00 39.03 346 PHE A N 1
ATOM 2772 C CA . PHE A 1 346 ? 6.941 4.543 17.409 1.00 39.03 346 PHE A CA 1
ATOM 2773 C C . PHE A 1 346 ? 7.457 3.627 16.289 1.00 39.03 346 PHE A C 1
ATOM 2775 O O . PHE A 1 346 ? 8.578 3.139 16.381 1.00 39.03 346 PHE A O 1
ATOM 2782 N N . THR A 1 347 ? 6.718 3.483 15.184 1.00 34.66 347 THR A N 1
ATOM 2783 C CA . THR A 1 347 ? 7.192 2.757 13.990 1.00 34.66 347 THR A CA 1
ATOM 2784 C C . THR A 1 347 ? 8.218 3.532 13.153 1.00 34.66 347 THR A C 1
ATOM 2786 O O . THR A 1 347 ? 8.923 2.920 12.364 1.00 34.66 347 THR A O 1
ATOM 2789 N N . ALA A 1 348 ? 8.311 4.863 13.295 1.00 30.31 348 ALA A N 1
ATOM 2790 C CA . ALA A 1 348 ? 9.168 5.718 12.459 1.00 30.31 348 ALA A CA 1
ATOM 2791 C C . ALA A 1 348 ? 10.427 6.252 13.173 1.00 30.31 348 ALA A C 1
ATOM 2793 O O . ALA A 1 348 ? 11.396 6.599 12.509 1.00 30.31 348 ALA A O 1
ATOM 2794 N N . LYS A 1 349 ? 10.436 6.332 14.513 1.00 29.53 349 LYS A N 1
ATOM 2795 C CA . LYS A 1 349 ? 11.573 6.856 15.300 1.00 29.53 349 LYS A CA 1
ATOM 2796 C C . LYS A 1 349 ? 12.568 5.798 15.791 1.00 29.53 349 LYS A C 1
ATOM 2798 O O . LYS A 1 349 ? 13.574 6.164 16.387 1.00 29.53 349 LYS A O 1
ATOM 2803 N N . LYS A 1 350 ? 12.341 4.507 15.543 1.00 33.12 350 LYS A N 1
ATOM 2804 C CA . LYS A 1 350 ? 13.193 3.420 16.059 1.00 33.12 350 LYS A CA 1
ATOM 2805 C C . LYS A 1 350 ? 14.434 3.138 15.191 1.00 33.12 350 LYS A C 1
ATOM 2807 O O . LYS A 1 350 ? 14.778 1.980 15.010 1.00 33.12 350 LYS A O 1
ATOM 2812 N N . PHE A 1 351 ? 15.085 4.178 14.653 1.00 26.78 351 PHE A N 1
ATOM 2813 C CA . PHE A 1 351 ? 16.359 4.027 13.922 1.00 26.78 351 PHE A CA 1
ATOM 2814 C C . PHE A 1 351 ? 17.350 5.201 14.004 1.00 26.78 351 PHE A C 1
ATOM 2816 O O . PHE A 1 351 ? 18.472 5.064 13.530 1.00 26.78 351 PHE A O 1
ATOM 2823 N N . THR A 1 352 ? 17.020 6.330 14.637 1.00 28.95 352 THR A N 1
ATOM 2824 C CA . THR A 1 352 ? 17.978 7.441 14.782 1.00 28.95 352 THR A CA 1
ATOM 2825 C C . THR A 1 352 ? 17.781 8.142 16.119 1.00 28.95 352 THR A C 1
ATOM 2827 O O . THR A 1 352 ? 16.724 8.729 16.337 1.00 28.95 352 THR A O 1
ATOM 2830 N N . SER A 1 353 ? 18.827 8.063 16.944 1.00 27.88 353 SER A N 1
ATOM 2831 C CA . SER A 1 353 ? 19.046 8.668 18.264 1.00 27.88 353 SER A CA 1
ATOM 2832 C C . SER A 1 353 ? 18.153 8.200 19.419 1.00 27.88 353 SER A C 1
ATOM 2834 O O . SER A 1 353 ? 16.935 8.361 19.408 1.00 27.88 353 SER A O 1
ATOM 2836 N N . LEU A 1 354 ? 18.804 7.641 20.447 1.00 27.23 354 LEU A N 1
ATOM 2837 C CA . LEU A 1 354 ? 18.834 8.177 21.819 1.00 27.23 354 LEU A CA 1
ATOM 2838 C C . LEU A 1 354 ? 19.538 7.164 22.746 1.00 27.23 354 LEU A C 1
ATOM 2840 O O . LEU A 1 354 ? 18.899 6.381 23.443 1.00 27.23 354 LEU A O 1
ATOM 2844 N N . MET A 1 355 ? 20.871 7.180 22.733 1.00 29.19 355 MET A N 1
ATOM 2845 C CA . MET A 1 355 ? 21.592 7.324 23.996 1.00 29.19 355 MET A CA 1
ATOM 2846 C C . MET A 1 355 ? 21.969 8.800 24.075 1.00 29.19 355 MET A C 1
ATOM 2848 O O . MET A 1 355 ? 22.456 9.331 23.082 1.00 29.19 355 MET A O 1
ATOM 2852 N N . ASP A 1 356 ? 21.624 9.446 25.182 1.00 28.08 356 ASP A N 1
ATOM 2853 C CA . ASP A 1 356 ? 22.556 10.284 25.929 1.00 28.08 356 ASP A CA 1
ATOM 2854 C C . ASP A 1 356 ? 22.026 10.487 27.350 1.00 28.08 356 ASP A C 1
ATOM 2856 O O . ASP A 1 356 ? 20.817 10.458 27.612 1.00 28.08 356 ASP A O 1
ATOM 2860 N N . ASP A 1 357 ? 23.006 10.604 28.235 1.00 38.16 357 ASP A N 1
ATOM 2861 C CA . ASP A 1 357 ? 22.951 10.697 29.680 1.00 38.16 357 ASP A CA 1
ATOM 2862 C C . ASP A 1 357 ? 22.283 11.999 30.126 1.00 38.16 357 ASP A C 1
ATOM 2864 O O . ASP A 1 357 ? 22.823 13.078 29.926 1.00 38.16 357 ASP A O 1
ATOM 2868 N N . ASP A 1 358 ? 21.082 11.895 30.688 1.00 32.56 358 ASP A N 1
ATOM 2869 C CA . ASP A 1 358 ? 20.658 12.632 31.883 1.00 32.56 358 ASP A CA 1
ATOM 2870 C C . ASP A 1 358 ? 19.198 12.268 32.183 1.00 32.56 358 ASP A C 1
ATOM 2872 O O . ASP A 1 358 ? 18.258 12.590 31.454 1.00 32.56 358 ASP A O 1
ATOM 2876 N N . ASN A 1 359 ? 19.019 11.521 33.273 1.00 45.12 359 ASN A N 1
ATOM 2877 C CA . ASN A 1 359 ? 17.745 11.051 33.809 1.00 45.12 359 ASN A CA 1
ATOM 2878 C C . ASN A 1 359 ? 16.645 12.136 33.810 1.00 45.12 359 ASN A C 1
ATOM 2880 O O . ASN A 1 359 ? 16.614 12.948 34.736 1.00 45.12 359 ASN A O 1
ATOM 2884 N N . GLN A 1 360 ? 15.697 12.069 32.856 1.00 31.72 360 GLN A N 1
ATOM 2885 C CA . GLN A 1 360 ? 14.231 12.124 33.073 1.00 31.72 360 GLN A CA 1
ATOM 2886 C C . GLN A 1 360 ? 13.406 12.198 31.763 1.00 31.72 360 GLN A C 1
ATOM 2888 O O . GLN A 1 360 ? 13.286 13.253 31.151 1.00 31.72 360 GLN A O 1
ATOM 2893 N N . PHE A 1 361 ? 12.748 11.091 31.388 1.00 30.44 361 PHE A N 1
ATOM 2894 C CA . PHE A 1 361 ? 11.277 10.953 31.303 1.00 30.44 361 PHE A CA 1
ATOM 2895 C C . PHE A 1 361 ? 10.957 9.462 31.091 1.00 30.44 361 PHE A C 1
ATOM 2897 O O . PHE A 1 361 ? 11.270 8.881 30.052 1.00 30.44 361 PHE A O 1
ATOM 2904 N N . THR A 1 362 ? 10.377 8.820 32.101 1.00 28.75 362 THR A N 1
ATOM 2905 C CA . THR A 1 362 ? 9.993 7.406 32.091 1.00 28.75 362 THR A CA 1
ATOM 2906 C C . THR A 1 362 ? 8.748 7.195 31.231 1.00 28.75 362 THR A C 1
ATOM 2908 O O . THR A 1 362 ? 7.644 7.574 31.614 1.00 28.75 362 THR A O 1
ATOM 2911 N N . ILE A 1 363 ? 8.912 6.545 30.077 1.00 29.14 363 ILE A N 1
ATOM 2912 C CA . ILE A 1 363 ? 7.822 5.825 29.410 1.00 29.14 363 ILE A CA 1
ATOM 2913 C C . ILE A 1 363 ? 7.966 4.366 29.840 1.00 29.14 363 ILE A C 1
ATOM 2915 O O . ILE A 1 363 ? 8.914 3.687 29.449 1.00 29.14 363 ILE A O 1
ATOM 2919 N N . GLY A 1 364 ? 7.057 3.934 30.715 1.00 27.83 364 GLY A N 1
ATOM 2920 C CA . GLY A 1 364 ? 6.904 2.546 31.138 1.00 27.83 364 GLY A CA 1
ATOM 2921 C C . GLY A 1 364 ? 6.406 1.623 30.013 1.00 27.83 364 GLY A C 1
ATOM 2922 O O . GLY A 1 364 ? 6.213 2.055 28.873 1.00 27.83 364 GLY A O 1
ATOM 2923 N N . PRO A 1 365 ? 6.236 0.329 30.318 1.00 34.47 365 PRO A N 1
ATOM 2924 C CA . PRO A 1 365 ? 6.208 -0.762 29.353 1.00 34.47 365 PRO A CA 1
ATOM 2925 C C . PRO A 1 365 ? 4.840 -0.896 28.664 1.00 34.47 365 PRO A C 1
ATOM 2927 O O . PRO A 1 365 ? 4.075 -1.791 28.970 1.00 34.47 365 PRO A O 1
ATOM 2930 N N . GLU A 1 366 ? 4.543 -0.044 27.686 1.00 35.75 366 GLU A N 1
ATOM 2931 C CA . GLU A 1 366 ? 3.399 -0.231 26.761 1.00 35.75 366 GLU A CA 1
ATOM 2932 C C . GLU A 1 366 ? 3.855 -0.244 25.291 1.00 35.75 366 GLU A C 1
ATOM 2934 O O . GLU A 1 366 ? 3.123 0.046 24.347 1.00 35.75 366 GLU A O 1
ATOM 2939 N N . THR A 1 367 ? 5.118 -0.609 25.064 1.00 37.41 367 THR A N 1
ATOM 2940 C CA . THR A 1 367 ? 5.685 -0.794 23.714 1.00 37.41 367 THR A CA 1
ATOM 2941 C C . THR A 1 367 ? 5.431 -2.188 23.139 1.00 37.41 367 THR A C 1
ATOM 2943 O O . THR A 1 367 ? 5.843 -2.477 22.016 1.00 37.41 367 THR A O 1
ATOM 2946 N N . VAL A 1 368 ? 4.715 -3.022 23.890 1.00 37.16 368 VAL A N 1
ATOM 2947 C CA . VAL A 1 368 ? 4.473 -4.438 23.614 1.00 37.16 368 VAL A CA 1
ATOM 2948 C C . VAL A 1 368 ? 3.080 -4.665 22.994 1.00 37.16 368 VAL A C 1
ATOM 2950 O O . VAL A 1 368 ? 2.881 -5.622 22.255 1.00 37.16 368 VAL A O 1
ATOM 2953 N N . GLU A 1 369 ? 2.143 -3.719 23.139 1.00 37.00 369 GLU A N 1
ATOM 2954 C CA . GLU A 1 369 ? 0.772 -3.872 22.625 1.00 37.00 369 GLU A CA 1
ATOM 2955 C C . GLU A 1 369 ? 0.618 -3.774 21.094 1.00 37.00 369 GLU A C 1
ATOM 2957 O O . GLU A 1 369 ? -0.437 -4.068 20.531 1.00 37.00 369 GLU A O 1
ATOM 2962 N N . TYR A 1 370 ? 1.637 -3.318 20.366 1.00 42.31 370 TYR A N 1
ATOM 2963 C CA . TYR A 1 370 ? 1.414 -2.777 19.021 1.00 42.31 370 TYR A CA 1
ATOM 2964 C C . TYR A 1 370 ? 1.911 -3.649 17.862 1.00 42.31 370 TYR A C 1
ATOM 2966 O O . TYR A 1 370 ? 1.528 -3.379 16.719 1.00 42.31 370 TYR A O 1
ATOM 2974 N N . THR A 1 371 ? 2.647 -4.726 18.151 1.00 34.00 371 THR A N 1
ATOM 2975 C CA . THR A 1 371 ? 2.846 -5.875 17.244 1.00 34.00 371 THR A CA 1
ATOM 2976 C C . THR A 1 371 ? 1.741 -6.932 17.381 1.00 34.00 371 THR A C 1
ATOM 2978 O O . THR A 1 371 ? 1.564 -7.725 16.464 1.00 34.00 371 THR A O 1
ATOM 2981 N N . LEU A 1 372 ? 0.914 -6.861 18.439 1.00 42.19 372 LEU A N 1
ATOM 2982 C CA . LEU A 1 372 ? -0.172 -7.809 18.740 1.00 42.19 372 LEU A CA 1
ATOM 2983 C C . LEU A 1 372 ? -1.152 -8.054 17.578 1.00 42.19 372 LEU A C 1
ATOM 2985 O O . LEU A 1 372 ? -1.601 -9.171 17.387 1.00 42.19 372 LEU A O 1
ATOM 2989 N N . ILE A 1 373 ? -1.492 -7.055 16.759 1.00 40.12 373 ILE A N 1
ATOM 2990 C CA . ILE A 1 373 ? -2.625 -7.199 15.819 1.00 40.12 373 ILE A CA 1
ATOM 2991 C C . ILE A 1 373 ? -2.306 -8.077 14.594 1.00 40.12 373 ILE A C 1
ATOM 2993 O O . ILE A 1 373 ? -3.228 -8.670 14.036 1.00 40.12 373 ILE A O 1
ATOM 2997 N N . LEU A 1 374 ? -1.041 -8.176 14.162 1.00 37.12 374 LEU A N 1
ATOM 2998 C CA . LEU A 1 374 ? -0.697 -9.070 13.046 1.00 37.12 374 LEU A CA 1
ATOM 2999 C C . LEU A 1 374 ? -0.589 -10.532 13.500 1.00 37.12 374 LEU A C 1
ATOM 3001 O O . LEU A 1 374 ? -1.037 -11.412 12.772 1.00 37.12 374 LEU A O 1
ATOM 3005 N N . ASP A 1 375 ? -0.106 -10.767 14.720 1.00 41.19 375 ASP A N 1
ATOM 3006 C CA . ASP A 1 375 ? 0.167 -12.116 15.229 1.00 41.19 375 ASP A CA 1
ATOM 3007 C C . ASP A 1 375 ? -1.058 -12.734 15.945 1.00 41.19 375 ASP A C 1
ATOM 3009 O O . ASP A 1 375 ? -1.191 -13.955 16.018 1.00 41.19 375 ASP A O 1
ATOM 3013 N N . CYS A 1 376 ? -2.030 -11.916 16.382 1.00 41.84 376 CYS A N 1
ATOM 3014 C CA . CYS A 1 376 ? -3.342 -12.381 16.856 1.00 41.84 376 CYS A CA 1
ATOM 3015 C C . CYS A 1 376 ? -4.140 -13.137 15.777 1.00 41.84 376 CYS A C 1
ATOM 3017 O O . CYS A 1 376 ? -4.901 -14.034 16.124 1.00 41.84 376 CYS A O 1
ATOM 3019 N N . CYS A 1 377 ? -3.964 -12.825 14.485 1.00 45.12 377 CYS A N 1
ATOM 3020 C CA . CYS A 1 377 ? -4.676 -13.514 13.398 1.00 45.12 377 CYS A CA 1
ATOM 3021 C C . CYS A 1 377 ? -4.176 -14.954 13.197 1.00 45.12 377 CYS A C 1
ATOM 3023 O O . CYS A 1 377 ? -4.975 -15.861 12.958 1.00 45.12 377 CYS A O 1
ATOM 3025 N N . ASP A 1 378 ? -2.867 -15.178 13.334 1.00 47.88 378 ASP A N 1
ATOM 3026 C CA . ASP A 1 378 ? -2.271 -16.511 13.201 1.00 47.88 378 ASP A CA 1
ATOM 3027 C C . ASP A 1 378 ? -2.600 -17.393 14.418 1.00 47.88 378 ASP A C 1
ATOM 3029 O O . ASP A 1 378 ? -2.797 -18.607 14.280 1.00 47.88 378 ASP A O 1
ATOM 3033 N N . ILE A 1 379 ? -2.759 -16.770 15.591 1.00 50.06 379 ILE A N 1
ATOM 3034 C CA . ILE A 1 379 ? -3.174 -17.420 16.840 1.00 50.06 379 ILE A CA 1
ATOM 3035 C C . ILE A 1 379 ? -4.680 -17.705 16.852 1.00 50.06 379 ILE A C 1
ATOM 3037 O O . ILE A 1 379 ? -5.055 -18.828 17.167 1.00 50.06 379 ILE A O 1
ATOM 3041 N N . GLU A 1 380 ? -5.551 -16.781 16.430 1.00 49.22 380 GLU A N 1
ATOM 3042 C CA . GLU A 1 380 ? -6.979 -17.075 16.217 1.00 49.22 380 GLU A CA 1
ATOM 3043 C C . GLU A 1 380 ? -7.153 -18.213 15.205 1.00 49.22 380 GLU A C 1
ATOM 3045 O O . GLU A 1 380 ? -7.973 -19.106 15.409 1.00 49.22 380 GLU A O 1
ATOM 3050 N N . ALA A 1 381 ? -6.351 -18.249 14.137 1.00 55.31 381 ALA A N 1
ATOM 3051 C CA . ALA A 1 381 ? -6.372 -19.346 13.177 1.00 55.31 381 ALA A CA 1
ATOM 3052 C C . ALA A 1 381 ? -5.885 -20.674 13.784 1.00 55.31 381 ALA A C 1
ATOM 3054 O O . ALA A 1 381 ? -6.387 -21.732 13.410 1.00 55.31 381 ALA A O 1
ATOM 3055 N N . ALA A 1 382 ? -4.906 -20.665 14.693 1.00 53.72 382 ALA A N 1
ATOM 3056 C CA . ALA A 1 382 ? -4.436 -21.866 15.390 1.00 53.72 382 ALA A CA 1
ATOM 3057 C C . ALA A 1 382 ? -5.432 -22.349 16.459 1.00 53.72 382 ALA A C 1
ATOM 3059 O O . ALA A 1 382 ? -5.719 -23.539 16.530 1.00 53.72 382 ALA A O 1
ATOM 3060 N N . VAL A 1 383 ? -6.029 -21.436 17.225 1.00 54.47 383 VAL A N 1
ATOM 3061 C CA . VAL A 1 383 ? -7.052 -21.737 18.235 1.00 54.47 383 VAL A CA 1
ATOM 3062 C C . VAL A 1 383 ? -8.337 -22.225 17.575 1.00 54.47 383 VAL A C 1
ATOM 3064 O O . VAL A 1 383 ? -8.882 -23.226 18.018 1.00 54.47 383 VAL A O 1
ATOM 3067 N N . ASN A 1 384 ? -8.777 -21.622 16.467 1.00 58.72 384 ASN A N 1
ATOM 3068 C CA . ASN A 1 384 ? -9.911 -22.132 15.691 1.00 58.72 384 ASN A CA 1
ATOM 3069 C C . ASN A 1 384 ? -9.611 -23.506 15.070 1.00 58.72 384 ASN A C 1
ATOM 3071 O O . ASN A 1 384 ? -10.505 -24.342 14.998 1.00 58.72 384 ASN A O 1
ATOM 3075 N N . ARG A 1 385 ? -8.359 -23.780 14.670 1.00 59.94 385 ARG A N 1
ATOM 3076 C CA . ARG A 1 385 ? -7.932 -25.120 14.220 1.00 59.94 385 ARG A CA 1
ATOM 3077 C C . ARG A 1 385 ? -8.002 -26.148 15.351 1.00 59.94 385 ARG A C 1
ATOM 3079 O O . ARG A 1 385 ? -8.591 -27.202 15.149 1.00 59.94 385 ARG A O 1
ATOM 3086 N N . ILE A 1 386 ? -7.489 -25.812 16.535 1.00 57.88 386 ILE A N 1
ATOM 3087 C CA . ILE A 1 386 ? -7.534 -26.671 17.729 1.00 57.88 386 ILE A CA 1
ATOM 3088 C C . ILE A 1 386 ? -8.981 -26.879 18.195 1.00 57.88 386 ILE A C 1
ATOM 3090 O O . ILE A 1 386 ? -9.354 -27.989 18.549 1.00 57.88 386 ILE A O 1
ATOM 3094 N N . PHE A 1 387 ? -9.815 -25.836 18.165 1.00 56.91 387 PHE A N 1
ATOM 3095 C CA . PHE A 1 387 ? -11.222 -25.898 18.562 1.00 56.91 387 PHE A CA 1
ATOM 3096 C C . PHE A 1 387 ? -12.053 -26.735 17.579 1.00 56.91 387 PHE A C 1
ATOM 3098 O O . PHE A 1 387 ? -12.865 -27.548 18.014 1.00 56.91 387 PHE A O 1
ATOM 3105 N N . ASN A 1 388 ? -11.803 -26.606 16.271 1.00 59.53 388 ASN A N 1
ATOM 3106 C CA . ASN A 1 388 ? -12.421 -27.455 15.250 1.00 59.53 388 ASN A CA 1
ATOM 3107 C C . ASN A 1 388 ? -11.961 -28.919 15.375 1.00 59.53 388 ASN A C 1
ATOM 3109 O O . ASN A 1 388 ? -12.804 -29.809 15.351 1.00 59.53 388 ASN A O 1
ATOM 3113 N N . GLU A 1 389 ? -10.671 -29.188 15.618 1.00 59.69 389 GLU A N 1
ATOM 3114 C CA . GLU A 1 389 ? -10.173 -30.548 15.907 1.00 59.69 389 GLU A CA 1
ATOM 3115 C C . GLU A 1 389 ? -10.774 -31.142 17.192 1.00 59.69 389 GLU A C 1
ATOM 3117 O O . GLU A 1 389 ? -11.058 -32.339 17.249 1.00 59.69 389 GLU A O 1
ATOM 3122 N N . LEU A 1 390 ? -11.011 -30.323 18.222 1.00 56.22 390 LEU A N 1
ATOM 3123 C CA . LEU A 1 390 ? -11.638 -30.766 19.471 1.00 56.22 390 LEU A CA 1
ATOM 3124 C C . LEU A 1 390 ? -13.117 -31.121 19.285 1.00 56.22 390 LEU A C 1
ATOM 3126 O O . LEU A 1 390 ? -13.601 -32.054 19.925 1.00 56.22 390 LEU A O 1
ATOM 3130 N N . ILE A 1 391 ? -13.824 -30.388 18.419 1.00 58.16 391 ILE A N 1
ATOM 3131 C CA . ILE A 1 391 ? -15.225 -30.658 18.073 1.00 58.16 391 ILE A CA 1
ATOM 3132 C C . ILE A 1 391 ? -15.340 -31.893 17.168 1.00 58.16 391 ILE A C 1
ATOM 3134 O O . ILE A 1 391 ? -16.264 -32.684 17.348 1.00 58.16 391 ILE A O 1
ATOM 3138 N N . GLU A 1 392 ? -14.427 -32.061 16.207 1.00 55.12 392 GLU A N 1
ATOM 3139 C CA . GLU A 1 392 ? -14.520 -33.101 15.174 1.00 55.12 392 GLU A CA 1
ATOM 3140 C C . GLU A 1 392 ? -13.873 -34.440 15.571 1.00 55.12 392 GLU A C 1
ATOM 3142 O O . GLU A 1 392 ? -14.426 -35.492 15.249 1.00 55.12 392 GLU A O 1
ATOM 3147 N N . ALA A 1 393 ? -12.727 -34.429 16.262 1.00 56.94 393 ALA A N 1
ATOM 3148 C CA . ALA A 1 393 ? -11.887 -35.620 16.454 1.00 56.94 393 ALA A CA 1
ATOM 3149 C C . ALA A 1 393 ? -11.587 -35.979 17.923 1.00 56.94 393 ALA A C 1
ATOM 3151 O O . ALA A 1 393 ? -11.236 -37.125 18.207 1.00 56.94 393 ALA A O 1
ATOM 3152 N N . GLY A 1 394 ? -11.729 -35.045 18.874 1.00 57.19 394 GLY A N 1
ATOM 3153 C CA . GLY A 1 394 ? -11.472 -35.304 20.302 1.00 57.19 394 GLY A CA 1
ATOM 3154 C C . GLY A 1 394 ? -10.006 -35.627 20.642 1.00 57.19 394 GLY A C 1
ATOM 3155 O O . GLY A 1 394 ? -9.730 -36.250 21.668 1.00 57.19 394 GLY A O 1
ATOM 3156 N N . THR A 1 395 ? -9.063 -35.232 19.784 1.00 57.22 395 THR A N 1
ATOM 3157 C CA . THR A 1 395 ? -7.620 -35.514 19.898 1.00 57.22 395 THR A CA 1
ATOM 3158 C C . THR A 1 395 ? -6.799 -34.265 20.257 1.00 57.22 395 THR A C 1
ATOM 3160 O O . THR A 1 395 ? -7.154 -33.157 19.874 1.00 57.22 395 THR A O 1
ATOM 3163 N N . PHE A 1 396 ? -5.664 -34.442 20.956 1.00 56.44 396 PHE A N 1
ATOM 3164 C CA . PHE A 1 396 ? -4.780 -33.365 21.466 1.00 56.44 396 PHE A CA 1
ATOM 3165 C C . PHE A 1 396 ? -3.460 -33.195 20.678 1.00 56.44 396 PHE A C 1
ATOM 3167 O O . PHE A 1 396 ? -2.479 -32.634 21.178 1.00 56.44 396 PHE A O 1
ATOM 3174 N N . GLU A 1 397 ? -3.388 -33.717 19.456 1.00 59.44 397 GLU A N 1
ATOM 3175 C CA . GLU A 1 397 ? -2.130 -33.817 18.706 1.00 59.44 397 GLU A CA 1
ATOM 3176 C C . GLU A 1 397 ? -1.563 -32.444 18.298 1.00 59.44 397 GLU A C 1
ATOM 3178 O O . GLU A 1 397 ? -0.355 -32.217 18.378 1.00 59.44 397 GLU A O 1
ATOM 3183 N N . SER A 1 398 ? -2.426 -31.490 17.945 1.00 58.28 398 SER A N 1
ATOM 3184 C CA . SER A 1 398 ? -2.043 -30.101 17.660 1.00 58.28 398 SER A CA 1
ATOM 3185 C C . SER A 1 398 ? -1.506 -29.370 18.890 1.00 58.28 398 SER A C 1
ATOM 3187 O O . SER A 1 398 ? -0.504 -28.664 18.793 1.00 58.28 398 SER A O 1
ATOM 3189 N N . LEU A 1 399 ? -2.094 -29.602 20.067 1.00 55.38 399 LEU A N 1
ATOM 3190 C CA . LEU A 1 399 ? -1.586 -29.071 21.335 1.00 55.38 399 LEU A CA 1
ATOM 3191 C C . LEU A 1 399 ? -0.196 -29.639 21.658 1.00 55.38 399 LEU A C 1
ATOM 3193 O O . LEU A 1 399 ? 0.680 -28.911 22.110 1.00 55.38 399 LEU A O 1
ATOM 3197 N N . THR A 1 400 ? 0.027 -30.923 21.372 1.00 64.94 400 THR A N 1
ATOM 3198 C CA . THR A 1 400 ? 1.317 -31.584 21.626 1.00 64.94 400 THR A CA 1
ATOM 3199 C C . THR A 1 400 ? 2.417 -31.010 20.731 1.00 64.94 400 THR A C 1
ATOM 3201 O O . THR A 1 400 ? 3.519 -30.760 21.209 1.00 64.94 400 THR A O 1
ATOM 3204 N N . LYS A 1 401 ? 2.103 -30.704 19.464 1.00 63.94 401 LYS A N 1
ATOM 3205 C CA . LYS A 1 401 ? 3.033 -30.042 18.531 1.00 63.94 401 LYS A CA 1
ATOM 3206 C C . LYS A 1 401 ? 3.394 -28.624 18.986 1.00 63.94 401 LYS A C 1
ATOM 3208 O O . LYS A 1 401 ? 4.568 -28.281 19.027 1.00 63.94 401 LYS A O 1
ATOM 3213 N N . VAL A 1 402 ? 2.411 -27.836 19.428 1.00 56.88 402 VAL A N 1
ATOM 3214 C CA . VAL A 1 402 ? 2.647 -26.470 19.941 1.00 5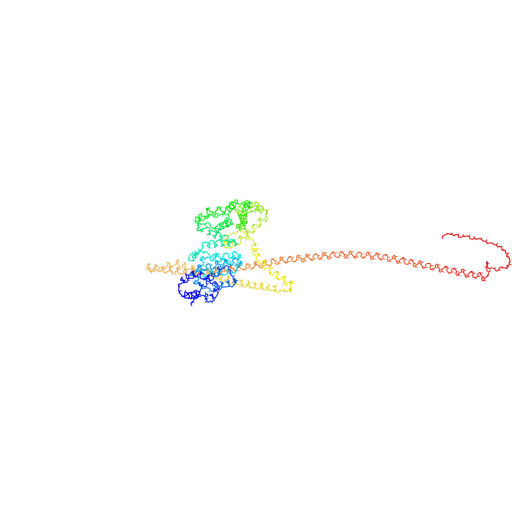6.88 402 VAL A CA 1
ATOM 3215 C C . VAL A 1 402 ? 3.472 -26.473 21.237 1.00 56.88 402 VAL A C 1
ATOM 3217 O O . VAL A 1 402 ? 4.264 -25.561 21.472 1.00 56.88 402 VAL A O 1
ATOM 3220 N N . VAL A 1 403 ? 3.302 -27.487 22.089 1.00 60.12 403 VAL A N 1
ATOM 3221 C CA . VAL A 1 403 ? 4.111 -27.655 23.309 1.00 60.12 403 VAL A CA 1
ATOM 3222 C C . VAL A 1 403 ? 5.543 -28.080 22.969 1.00 60.12 403 VAL A C 1
ATOM 3224 O O . VAL A 1 403 ? 6.479 -27.542 23.551 1.00 60.12 403 VAL A O 1
ATOM 3227 N N . GLN A 1 404 ? 5.739 -28.964 21.989 1.00 64.62 404 GLN A N 1
ATOM 3228 C CA . GLN A 1 404 ? 7.077 -29.342 21.515 1.00 64.62 404 GLN A CA 1
ATOM 3229 C C . GLN A 1 404 ? 7.835 -28.151 20.915 1.00 64.62 404 GLN A C 1
ATOM 3231 O O . GLN A 1 404 ? 8.996 -27.936 21.250 1.00 64.62 404 GLN A O 1
ATOM 3236 N N . GLU A 1 405 ? 7.165 -27.309 20.125 1.00 61.09 405 GLU A N 1
ATOM 3237 C CA . GLU A 1 405 ? 7.746 -26.059 19.611 1.00 61.09 405 GLU A CA 1
ATOM 3238 C C . GLU A 1 405 ? 8.189 -25.111 20.747 1.00 61.09 405 GLU A C 1
ATOM 3240 O O . GLU A 1 405 ? 9.210 -24.428 20.636 1.00 61.09 405 GLU A O 1
ATOM 3245 N N . TYR A 1 406 ? 7.457 -25.088 21.870 1.00 55.16 406 TYR A N 1
ATOM 3246 C CA . TYR A 1 406 ? 7.820 -24.307 23.059 1.00 55.16 406 TYR A CA 1
ATOM 3247 C C . TYR A 1 406 ? 9.078 -24.854 23.746 1.00 55.16 406 TYR A C 1
ATOM 3249 O O . TYR A 1 406 ? 9.983 -24.094 24.104 1.00 55.16 406 TYR A O 1
ATOM 3257 N N . GLU A 1 407 ? 9.147 -26.172 23.931 1.00 61.72 407 GLU A N 1
ATOM 3258 C CA . GLU A 1 407 ? 10.298 -26.839 24.544 1.00 61.72 407 GLU A CA 1
ATOM 3259 C C . GLU A 1 407 ? 11.561 -26.665 23.684 1.00 61.72 407 GLU A C 1
ATOM 3261 O O . GLU A 1 407 ? 12.625 -26.309 24.199 1.00 61.72 407 GLU A O 1
ATOM 3266 N N . GLU A 1 408 ? 11.442 -26.801 22.362 1.00 61.31 408 GLU A N 1
ATOM 3267 C CA . GLU A 1 408 ? 12.537 -26.569 21.415 1.00 61.31 408 GLU A CA 1
ATOM 3268 C C . GLU A 1 408 ? 13.051 -25.121 21.474 1.00 61.31 408 GLU A C 1
ATOM 3270 O O . GLU A 1 408 ? 14.263 -24.896 21.578 1.00 61.31 408 GLU A O 1
ATOM 3275 N N . ALA A 1 409 ? 12.151 -24.134 21.512 1.00 50.69 409 ALA A N 1
ATOM 3276 C CA . ALA A 1 409 ? 12.516 -22.724 21.641 1.00 50.69 409 ALA A CA 1
ATOM 3277 C C . ALA A 1 409 ? 13.210 -22.413 22.981 1.00 50.69 409 ALA A C 1
ATOM 3279 O O . ALA A 1 409 ? 14.212 -21.691 23.004 1.00 50.69 409 ALA A O 1
ATOM 3280 N N . SER A 1 410 ? 12.743 -23.003 24.087 1.00 47.72 410 SER A N 1
ATOM 3281 C CA . SER A 1 410 ? 13.366 -22.853 25.410 1.00 47.72 410 SER A CA 1
ATOM 3282 C C . SER A 1 410 ? 14.793 -23.412 25.431 1.00 47.72 410 SER A C 1
ATOM 3284 O O . SER A 1 410 ? 15.712 -22.768 25.939 1.00 47.72 410 SER A O 1
ATOM 3286 N N . THR A 1 411 ? 15.027 -24.574 24.810 1.00 61.59 411 THR A N 1
ATOM 3287 C CA . THR A 1 411 ? 16.386 -25.141 24.722 1.00 61.59 411 THR A CA 1
ATOM 3288 C C . THR A 1 411 ? 17.313 -24.322 23.818 1.00 61.59 411 THR A C 1
ATOM 3290 O O . THR A 1 411 ? 18.516 -24.241 24.079 1.00 61.59 411 THR A O 1
ATOM 3293 N N . SER A 1 412 ? 16.783 -23.695 22.762 1.00 47.84 412 SER A N 1
ATOM 3294 C CA . SER A 1 412 ? 17.542 -22.766 21.916 1.00 47.84 412 SER A CA 1
ATOM 3295 C C . SER A 1 412 ? 17.958 -21.513 22.691 1.00 47.84 412 SER A C 1
ATOM 3297 O O . SER A 1 412 ? 19.099 -21.062 22.571 1.00 47.84 412 SER A O 1
ATOM 3299 N N . PHE A 1 413 ? 17.067 -20.990 23.535 1.00 45.72 413 PHE A N 1
ATOM 3300 C CA . PHE A 1 413 ? 17.330 -19.831 24.384 1.00 45.72 413 PHE A CA 1
ATOM 3301 C C . PHE A 1 413 ? 18.436 -20.104 25.418 1.00 45.72 413 PHE A C 1
ATOM 3303 O O . PHE A 1 413 ? 19.393 -19.338 25.526 1.00 45.72 413 PHE A O 1
ATOM 3310 N N . GLU A 1 414 ? 18.389 -21.246 26.110 1.00 57.31 414 GLU A N 1
ATOM 3311 C CA . GLU A 1 414 ? 19.444 -21.636 27.060 1.00 57.31 414 GLU A CA 1
ATOM 3312 C C . GLU A 1 414 ? 20.821 -21.797 26.392 1.00 57.31 414 GLU A C 1
ATOM 3314 O O . GLU A 1 414 ? 21.858 -21.464 26.977 1.00 57.31 414 GLU A O 1
ATOM 3319 N N . LYS A 1 415 ? 20.856 -22.293 25.148 1.00 64.38 415 LYS A N 1
ATOM 3320 C CA . LYS A 1 415 ? 22.093 -22.375 24.354 1.00 64.38 415 LYS A CA 1
ATOM 3321 C C . LYS A 1 415 ? 22.626 -20.981 24.015 1.00 64.38 415 LYS A C 1
ATOM 3323 O O . LYS A 1 415 ? 23.827 -20.747 24.151 1.00 64.38 415 LYS A O 1
ATOM 3328 N N . HIS A 1 416 ? 21.754 -20.054 23.619 1.00 50.88 416 HIS A N 1
ATOM 3329 C CA . HIS A 1 416 ? 22.124 -18.666 23.325 1.00 50.88 416 HIS A CA 1
ATOM 3330 C C . HIS A 1 416 ? 22.672 -17.936 24.557 1.00 50.88 416 HIS A C 1
ATOM 3332 O O . HIS A 1 416 ? 23.708 -17.276 24.458 1.00 50.88 416 HIS A O 1
ATOM 3338 N N . GLN A 1 417 ? 22.067 -18.138 25.730 1.00 53.00 417 GLN A N 1
ATOM 3339 C CA . GLN A 1 417 ? 22.556 -17.571 26.988 1.00 53.00 417 GLN A CA 1
ATOM 3340 C C . GLN A 1 417 ? 23.988 -18.032 27.310 1.00 53.00 417 GLN A C 1
ATOM 3342 O O . GLN A 1 417 ? 24.855 -17.212 27.617 1.00 53.00 417 GLN A O 1
ATOM 3347 N N . LYS A 1 418 ? 24.276 -19.333 27.168 1.00 66.56 418 LYS A N 1
ATOM 3348 C CA . LYS A 1 418 ? 25.629 -19.882 27.383 1.00 66.56 418 LYS A CA 1
ATOM 3349 C C . LYS A 1 418 ? 26.656 -19.303 26.403 1.00 66.56 418 LYS A C 1
ATOM 3351 O O . LYS A 1 418 ? 27.791 -19.024 26.795 1.00 66.56 418 LYS A O 1
ATOM 3356 N N . ILE A 1 419 ? 26.267 -19.081 25.144 1.00 59.00 419 ILE A N 1
ATOM 3357 C CA . ILE A 1 419 ? 27.125 -18.443 24.132 1.00 59.00 419 ILE A CA 1
ATOM 3358 C C . ILE A 1 419 ? 27.429 -16.991 24.523 1.00 59.00 419 ILE A C 1
ATOM 3360 O O . ILE A 1 419 ? 28.594 -16.592 24.504 1.00 59.00 419 ILE A O 1
ATOM 3364 N N . LEU A 1 420 ? 26.426 -16.216 24.938 1.00 47.22 420 LEU A N 1
ATOM 3365 C CA . LEU A 1 420 ? 26.612 -14.830 25.378 1.00 47.22 420 LEU A CA 1
ATOM 3366 C C . LEU A 1 420 ? 27.527 -14.717 26.603 1.00 47.22 420 LEU A C 1
ATOM 3368 O O . LEU A 1 420 ? 28.415 -13.864 26.636 1.00 47.22 420 LEU A O 1
ATOM 3372 N N . GLU A 1 421 ? 27.378 -15.608 27.583 1.00 64.69 421 GLU A N 1
ATOM 3373 C CA . GLU A 1 421 ? 28.263 -15.657 28.751 1.00 64.69 421 GLU A CA 1
ATOM 3374 C C . GLU A 1 421 ? 29.714 -15.988 28.370 1.00 64.69 421 GLU A C 1
ATOM 3376 O O . GLU A 1 421 ? 30.645 -15.404 28.933 1.00 64.69 421 GLU A O 1
ATOM 3381 N N . SER A 1 422 ? 29.925 -16.874 27.389 1.00 64.38 422 SER A N 1
ATOM 3382 C CA . SER A 1 422 ? 31.264 -17.187 26.872 1.00 64.38 422 SER A CA 1
ATOM 3383 C C . SER A 1 422 ? 31.905 -15.992 26.153 1.00 64.38 422 SER A C 1
ATOM 3385 O O . SER A 1 422 ? 33.054 -15.650 26.434 1.00 64.38 422 SER A O 1
ATOM 3387 N N . LYS A 1 423 ? 31.137 -15.274 25.320 1.00 51.72 423 LYS A N 1
ATOM 3388 C CA . LYS A 1 423 ? 31.599 -14.069 24.614 1.00 51.72 423 LYS A CA 1
ATOM 3389 C C . LYS A 1 423 ? 31.920 -12.934 25.586 1.00 51.72 423 LYS A C 1
ATOM 3391 O O . LYS A 1 423 ? 32.938 -12.264 25.429 1.00 51.72 423 LYS A O 1
ATOM 3396 N N . ARG A 1 424 ? 31.115 -12.757 26.641 1.00 56.97 424 ARG A N 1
ATOM 3397 C CA . ARG A 1 424 ? 31.371 -11.769 27.702 1.00 56.97 424 ARG A CA 1
ATOM 3398 C C . ARG A 1 424 ? 32.696 -12.031 28.424 1.00 56.97 424 ARG A C 1
ATOM 3400 O O . ARG A 1 424 ? 33.425 -11.081 28.695 1.00 56.97 424 ARG A O 1
ATOM 3407 N N . LYS A 1 425 ? 33.030 -13.298 28.693 1.00 67.75 425 LYS A N 1
ATOM 3408 C CA . LYS A 1 425 ? 34.326 -13.682 29.283 1.00 67.75 425 LYS A CA 1
ATOM 3409 C C . LYS A 1 425 ? 35.496 -13.374 28.342 1.00 67.75 425 LYS A C 1
ATOM 3411 O O . LYS A 1 425 ? 36.468 -12.777 28.791 1.00 67.75 425 LYS A O 1
ATOM 3416 N N . SER A 1 426 ? 35.373 -13.667 27.045 1.00 51.91 426 SER A N 1
ATOM 3417 C CA . SER A 1 426 ? 36.414 -13.328 26.060 1.00 51.91 426 SER A CA 1
ATOM 3418 C C . SER A 1 426 ? 36.612 -11.817 25.873 1.00 51.91 426 SER A C 1
ATOM 3420 O O . SER A 1 426 ? 37.744 -11.372 25.696 1.00 51.91 426 SER A O 1
ATOM 3422 N N . ILE A 1 427 ? 35.549 -11.007 25.959 1.00 54.22 427 ILE A N 1
ATOM 3423 C CA . ILE A 1 427 ? 35.663 -9.536 25.956 1.00 54.22 427 ILE A CA 1
ATOM 3424 C C . ILE A 1 427 ? 36.443 -9.053 27.187 1.00 54.22 427 ILE A C 1
ATOM 3426 O O . ILE A 1 427 ? 37.292 -8.171 27.074 1.00 54.22 427 ILE A O 1
ATOM 3430 N N . GLU A 1 428 ? 36.184 -9.633 28.360 1.00 67.12 428 GLU A N 1
ATOM 3431 C CA . GLU A 1 428 ? 36.887 -9.283 29.598 1.00 67.12 428 GLU A CA 1
ATOM 3432 C C . GLU A 1 428 ? 38.382 -9.644 29.527 1.00 67.12 428 GLU A C 1
ATOM 3434 O O . GLU A 1 428 ? 39.242 -8.863 29.936 1.00 67.12 428 GLU A O 1
ATOM 3439 N N . GLU A 1 429 ? 38.711 -10.797 28.938 1.00 69.19 429 GLU A N 1
ATOM 3440 C CA . GLU A 1 429 ? 40.091 -11.222 28.667 1.00 69.19 429 GLU A CA 1
ATOM 3441 C C . GLU A 1 429 ? 40.801 -10.269 27.693 1.00 69.19 429 GLU A C 1
ATOM 3443 O O . GLU A 1 429 ? 41.929 -9.848 27.949 1.00 69.19 429 GLU A O 1
ATOM 3448 N N . GLN A 1 430 ? 40.133 -9.848 26.615 1.00 52.84 430 GLN A N 1
ATOM 3449 C CA . GLN A 1 430 ? 40.684 -8.878 25.660 1.00 52.84 430 GLN A CA 1
ATOM 3450 C C . GLN A 1 430 ? 40.886 -7.490 26.283 1.00 52.84 430 GLN A C 1
ATOM 3452 O O . GLN A 1 430 ? 41.907 -6.845 26.028 1.00 52.84 430 GLN A O 1
ATOM 3457 N N . LYS A 1 431 ? 39.965 -7.040 27.147 1.00 59.72 431 LYS A N 1
ATOM 3458 C CA . LYS A 1 431 ? 40.104 -5.788 27.911 1.00 59.72 431 LYS A CA 1
ATOM 3459 C C . LYS A 1 431 ? 41.292 -5.845 28.880 1.00 59.72 431 LYS A C 1
ATOM 3461 O O . LYS A 1 431 ? 42.020 -4.857 28.988 1.00 59.72 431 LYS A O 1
ATOM 3466 N N . LYS A 1 432 ? 41.561 -7.001 29.501 1.00 71.69 432 LYS A N 1
ATOM 3467 C CA . LYS A 1 432 ? 42.780 -7.223 30.302 1.00 71.69 432 LYS A CA 1
ATOM 3468 C C . LYS A 1 432 ? 44.053 -7.141 29.458 1.00 71.69 432 LYS A C 1
ATOM 3470 O O . LYS A 1 432 ? 44.946 -6.373 29.806 1.00 71.69 432 LYS A O 1
ATOM 3475 N N . VAL A 1 433 ? 44.112 -7.821 28.312 1.00 63.44 433 VAL A N 1
ATOM 3476 C CA . VAL A 1 433 ? 45.276 -7.760 27.402 1.00 63.44 433 VAL A CA 1
ATOM 3477 C C . VAL A 1 433 ? 45.538 -6.328 26.910 1.00 63.44 433 VAL A C 1
ATOM 3479 O O . VAL A 1 433 ? 46.687 -5.889 26.861 1.00 63.44 433 VAL A O 1
ATOM 3482 N N . LEU A 1 434 ? 44.487 -5.557 26.610 1.00 54.91 434 LEU A N 1
ATOM 3483 C CA . LEU A 1 434 ? 44.602 -4.133 26.269 1.00 54.91 434 LEU A CA 1
ATOM 3484 C C . LEU A 1 434 ? 45.183 -3.293 27.413 1.00 54.91 434 LEU A C 1
ATOM 3486 O O . LEU A 1 434 ? 45.978 -2.388 27.158 1.00 54.91 434 LEU A O 1
ATOM 3490 N N . SER A 1 435 ? 44.804 -3.580 28.662 1.00 60.03 435 SER A N 1
ATOM 3491 C CA . SER A 1 435 ? 45.357 -2.888 29.832 1.00 60.03 435 SER A CA 1
ATOM 3492 C C . SER A 1 435 ? 46.843 -3.206 30.044 1.00 60.03 435 SER A C 1
ATOM 3494 O O . SER A 1 435 ? 47.634 -2.287 30.250 1.00 60.03 435 SER A O 1
ATOM 3496 N N . GLU A 1 436 ? 47.254 -4.464 29.851 1.00 65.75 436 GLU A N 1
ATOM 3497 C CA . GLU A 1 436 ? 48.657 -4.894 29.942 1.00 65.75 436 GLU A CA 1
ATOM 3498 C C . GLU A 1 436 ? 49.531 -4.296 28.826 1.00 65.75 436 GLU A C 1
ATOM 3500 O O . GLU A 1 436 ? 50.685 -3.923 29.050 1.00 65.75 436 GLU A O 1
ATOM 3505 N N . LEU A 1 437 ? 48.995 -4.172 27.606 1.00 54.78 437 LEU A N 1
ATOM 3506 C CA . LEU A 1 437 ? 49.678 -3.500 26.495 1.00 54.78 437 LEU A CA 1
ATOM 3507 C C . LEU A 1 437 ? 49.858 -2.002 26.767 1.00 54.78 437 LEU A C 1
ATOM 3509 O O . LEU A 1 437 ? 50.920 -1.447 26.479 1.00 54.78 437 LEU A O 1
ATOM 3513 N N . ARG A 1 438 ? 48.852 -1.359 27.371 1.00 56.28 438 ARG A N 1
ATOM 3514 C CA . ARG A 1 438 ? 48.899 0.058 27.748 1.00 56.28 438 ARG A CA 1
ATOM 3515 C C . ARG A 1 438 ? 49.898 0.310 28.888 1.00 56.28 438 ARG A C 1
ATOM 3517 O O . ARG A 1 438 ? 50.628 1.297 28.841 1.00 56.28 438 ARG A O 1
ATOM 3524 N N . GLU A 1 439 ? 50.017 -0.607 29.851 1.00 60.44 439 GLU A N 1
ATOM 3525 C CA . GLU A 1 439 ? 51.070 -0.562 30.879 1.00 60.44 439 GLU A CA 1
ATOM 3526 C C . GLU A 1 439 ? 52.477 -0.724 30.290 1.00 60.44 439 GLU A C 1
ATOM 3528 O O . GLU A 1 439 ? 53.390 -0.001 30.683 1.00 60.44 439 GLU A O 1
ATOM 3533 N N . LYS A 1 440 ? 52.664 -1.609 29.301 1.00 58.75 440 LYS A N 1
ATOM 3534 C CA . LYS A 1 440 ? 53.954 -1.794 28.603 1.00 58.75 440 LYS A CA 1
ATOM 3535 C C . LYS A 1 440 ? 54.354 -0.610 27.713 1.00 58.75 440 LYS A C 1
ATOM 3537 O O . LYS A 1 440 ? 55.531 -0.478 27.377 1.00 58.75 440 LYS A O 1
ATOM 3542 N N . GLN A 1 441 ? 53.415 0.270 27.365 1.00 51.50 441 GLN A N 1
ATOM 3543 C CA . GLN A 1 441 ? 53.669 1.500 26.609 1.00 51.50 441 GLN A CA 1
ATOM 3544 C C . GLN A 1 441 ? 54.293 2.609 27.485 1.00 51.50 441 GLN A C 1
ATOM 3546 O O . GLN A 1 441 ? 55.123 3.382 27.008 1.00 51.50 441 GLN A O 1
ATOM 3551 N N . GLY A 1 442 ? 53.982 2.645 28.787 1.00 54.66 442 GLY A N 1
ATOM 3552 C CA . GLY A 1 442 ? 54.508 3.641 29.736 1.00 54.66 442 GLY A CA 1
ATOM 3553 C C . GLY A 1 442 ? 56.042 3.649 29.921 1.00 54.66 442 GLY A C 1
ATOM 3554 O O . GLY A 1 442 ? 56.640 4.728 29.941 1.00 54.66 442 GLY A O 1
ATOM 3555 N N . PRO A 1 443 ? 56.729 2.491 30.027 1.00 57.06 443 PRO A N 1
ATOM 3556 C CA . PRO A 1 443 ? 58.190 2.417 30.103 1.00 57.06 443 PRO A CA 1
ATOM 3557 C C . PRO A 1 443 ? 58.905 2.933 28.849 1.00 57.06 443 PRO A C 1
ATOM 3559 O O . PRO A 1 443 ? 59.981 3.512 28.966 1.00 57.06 443 PRO A O 1
ATOM 3562 N N . LEU A 1 444 ? 58.316 2.763 27.659 1.00 48.88 444 LEU A N 1
ATOM 3563 C CA . LEU A 1 444 ? 58.885 3.237 26.387 1.00 48.88 444 LEU A CA 1
ATOM 3564 C C . LEU A 1 444 ? 58.995 4.768 26.340 1.00 48.88 444 LEU A C 1
ATOM 3566 O O . LEU A 1 444 ? 59.966 5.296 25.804 1.00 48.88 444 LEU A O 1
ATOM 3570 N N . GLN A 1 445 ? 58.055 5.469 26.974 1.00 50.19 445 GLN A N 1
ATOM 3571 C CA . GLN A 1 445 ? 58.053 6.929 27.087 1.00 50.19 445 GLN A CA 1
ATOM 3572 C C . GLN A 1 445 ? 59.111 7.428 28.092 1.00 50.19 445 GLN A C 1
ATOM 3574 O O . GLN A 1 445 ? 59.803 8.407 27.835 1.00 50.19 445 GLN A O 1
ATOM 3579 N N . LYS A 1 446 ? 59.340 6.685 29.185 1.00 53.78 446 LYS A N 1
ATOM 3580 C CA . LYS A 1 446 ? 60.382 6.995 30.187 1.00 53.78 446 LYS A CA 1
ATOM 3581 C C . LYS A 1 446 ? 61.809 6.694 29.707 1.00 53.78 446 LYS A C 1
ATOM 3583 O O . LYS A 1 446 ? 62.748 7.400 30.075 1.00 53.78 446 LYS A O 1
ATOM 3588 N N . VAL A 1 447 ? 61.994 5.661 28.879 1.00 52.31 447 VAL A N 1
ATOM 3589 C CA . VAL A 1 447 ? 63.286 5.360 28.226 1.00 52.31 447 VAL A CA 1
ATOM 3590 C C . VAL A 1 447 ? 63.672 6.473 27.241 1.00 52.31 447 VAL A C 1
ATOM 3592 O O . VAL A 1 447 ? 64.851 6.789 27.107 1.00 52.31 447 VAL A O 1
ATOM 3595 N N . TYR A 1 448 ? 62.688 7.124 26.614 1.00 49.38 448 TYR A N 1
ATOM 3596 C CA . TYR A 1 448 ? 62.894 8.281 25.740 1.00 49.38 448 TYR A CA 1
ATOM 3597 C C . TYR A 1 448 ? 63.427 9.507 26.497 1.00 49.38 448 TYR A C 1
ATOM 3599 O O . TYR A 1 448 ? 64.381 10.150 26.064 1.00 49.38 448 TYR A O 1
ATOM 3607 N N . GLU A 1 449 ? 62.863 9.788 27.673 1.00 52.09 449 GLU A N 1
ATOM 3608 C CA . GLU A 1 449 ? 63.263 10.920 28.519 1.00 52.09 449 GLU A CA 1
ATOM 3609 C C . GLU A 1 449 ? 64.644 10.734 29.167 1.00 52.09 449 GLU A C 1
ATOM 3611 O O . GLU A 1 449 ? 65.340 11.709 29.446 1.00 52.09 449 GLU A O 1
ATOM 3616 N N . THR A 1 450 ? 65.076 9.487 29.382 1.00 50.88 450 THR A N 1
ATOM 3617 C CA . THR A 1 450 ? 66.368 9.164 30.018 1.00 50.88 450 THR A CA 1
ATOM 3618 C C . THR A 1 450 ? 67.520 8.948 29.029 1.00 50.88 450 THR A C 1
ATOM 3620 O O . THR A 1 450 ? 68.686 8.985 29.430 1.00 50.88 450 THR A O 1
ATOM 3623 N N . ALA A 1 451 ? 67.237 8.798 27.731 1.00 46.72 451 ALA A N 1
ATOM 3624 C CA . ALA A 1 451 ? 68.243 8.585 26.689 1.00 46.72 451 ALA A CA 1
ATOM 3625 C C . ALA A 1 451 ? 69.233 9.751 26.425 1.00 46.72 451 ALA A C 1
ATOM 3627 O O . ALA A 1 451 ? 70.379 9.452 26.080 1.00 46.72 451 ALA A O 1
ATOM 3628 N N . PRO A 1 452 ? 68.913 11.056 26.593 1.00 46.66 452 PRO A N 1
ATOM 3629 C CA . PRO A 1 452 ? 69.887 12.114 26.303 1.00 46.66 452 PRO A CA 1
ATOM 3630 C C . PRO A 1 452 ? 70.970 12.282 27.389 1.00 46.66 452 PRO A C 1
ATOM 3632 O O . PRO A 1 452 ? 71.917 13.037 27.180 1.00 46.66 452 PRO A O 1
ATOM 3635 N N . GLY A 1 453 ? 70.863 11.589 28.533 1.00 46.81 453 GLY A N 1
ATOM 3636 C CA . GLY A 1 453 ? 71.713 11.804 29.713 1.00 46.81 453 GLY A CA 1
ATOM 3637 C C . GLY A 1 453 ? 73.021 11.005 29.786 1.00 46.81 453 GLY A C 1
ATOM 3638 O O . GLY A 1 453 ? 73.778 11.189 30.736 1.00 46.81 453 GLY A O 1
ATOM 3639 N N . LYS A 1 454 ? 73.323 10.119 28.828 1.00 47.81 454 LYS A N 1
ATOM 3640 C CA . LYS A 1 454 ? 74.614 9.406 28.786 1.00 47.81 454 LYS A CA 1
ATOM 3641 C C . LYS A 1 454 ? 75.333 9.661 27.467 1.00 47.81 454 LYS A C 1
ATOM 3643 O O . LYS A 1 454 ? 75.160 8.939 26.492 1.00 47.81 454 LYS A O 1
ATOM 3648 N N . LYS A 1 455 ? 76.173 10.691 27.476 1.00 41.78 455 LYS A N 1
ATOM 3649 C CA . LYS A 1 455 ? 77.277 10.896 26.535 1.00 41.78 455 LYS A CA 1
ATOM 3650 C C . LYS A 1 455 ? 78.551 11.116 27.341 1.00 41.78 455 LYS A C 1
ATOM 3652 O O . LYS A 1 455 ? 78.512 11.868 28.312 1.00 41.78 455 LYS A O 1
ATOM 3657 N N . PRO A 1 456 ? 79.659 10.493 26.933 1.00 44.06 456 PRO A N 1
ATOM 3658 C CA . PRO A 1 456 ? 80.536 11.225 26.024 1.00 44.06 456 PRO A CA 1
ATOM 3659 C C . PRO A 1 456 ? 81.034 10.377 24.843 1.00 44.06 456 PRO A C 1
ATOM 3661 O O . PRO A 1 456 ? 80.935 9.158 24.857 1.00 44.06 456 PRO A O 1
ATOM 3664 N N . GLU A 1 457 ? 81.561 11.083 23.837 1.00 44.47 457 GLU A N 1
ATOM 3665 C CA . GLU A 1 457 ? 82.302 10.583 22.663 1.00 44.47 457 GLU A CA 1
ATOM 3666 C C . GLU A 1 457 ? 81.482 10.054 21.477 1.00 44.47 457 GLU A C 1
ATOM 3668 O O . GLU A 1 457 ? 81.524 8.876 21.161 1.00 44.47 457 GLU A O 1
ATOM 3673 N N . LEU A 1 458 ? 80.787 10.945 20.757 1.00 46.78 458 LEU A N 1
ATOM 3674 C CA . LEU A 1 458 ? 80.537 10.810 19.308 1.00 46.78 458 LEU A CA 1
ATOM 3675 C C . LEU A 1 458 ? 80.087 12.164 18.719 1.00 46.78 458 LEU A C 1
ATOM 3677 O O . LEU A 1 458 ? 79.294 12.876 19.348 1.00 46.78 458 LEU A O 1
ATOM 3681 N N . SER A 1 459 ? 80.615 12.485 17.526 1.00 53.72 459 SER A N 1
ATOM 3682 C CA . SER A 1 459 ? 80.376 13.704 16.721 1.00 53.72 459 SER A CA 1
ATOM 3683 C C . SER A 1 459 ? 78.884 14.066 16.583 1.00 53.72 459 SER A C 1
ATOM 3685 O O . SER A 1 459 ? 78.036 13.170 16.557 1.00 53.72 459 SER A O 1
ATOM 3687 N N . GLU A 1 460 ? 78.560 15.365 16.496 1.00 52.75 460 GLU A N 1
ATOM 3688 C CA . GLU A 1 460 ? 77.183 15.903 16.457 1.00 52.75 460 GLU A CA 1
ATOM 3689 C C . GLU A 1 460 ? 76.313 15.276 15.356 1.00 52.75 460 GLU A C 1
ATOM 3691 O O . GLU A 1 460 ? 75.155 14.941 15.619 1.00 52.75 460 GLU A O 1
ATOM 3696 N N . ASP A 1 461 ? 76.893 14.998 14.187 1.00 51.97 461 ASP A N 1
ATOM 3697 C CA . ASP A 1 461 ? 76.191 14.397 13.043 1.00 51.97 461 ASP A CA 1
ATOM 3698 C C . ASP A 1 461 ? 75.845 12.919 13.260 1.00 51.97 461 ASP A C 1
ATOM 3700 O O . ASP A 1 461 ? 74.764 12.455 12.900 1.00 51.97 461 ASP A O 1
ATOM 3704 N N . ASN A 1 462 ? 76.718 12.167 13.938 1.00 52.84 462 ASN A N 1
ATOM 3705 C CA . ASN A 1 462 ? 76.413 10.784 14.304 1.00 52.84 462 ASN A CA 1
ATOM 3706 C C . ASN A 1 462 ? 75.321 10.735 15.374 1.00 52.84 462 ASN A C 1
ATOM 3708 O O . ASN A 1 462 ? 74.559 9.773 15.438 1.00 52.84 462 ASN A O 1
ATOM 3712 N N . LEU A 1 463 ? 75.206 11.776 16.204 1.00 52.84 463 LEU A N 1
ATOM 3713 C CA . LEU A 1 463 ? 74.147 11.835 17.195 1.00 52.84 463 LEU A CA 1
ATOM 3714 C C . LEU A 1 463 ? 72.793 12.230 16.613 1.00 52.84 463 LEU A C 1
ATOM 3716 O O . LEU A 1 463 ? 71.779 11.689 17.050 1.00 52.84 463 LEU A O 1
ATOM 3720 N N . SER A 1 464 ? 72.755 13.166 15.666 1.00 55.62 464 SER A N 1
ATOM 3721 C CA . SER A 1 464 ? 71.508 13.528 14.988 1.00 55.62 464 SER A CA 1
ATOM 3722 C C . SER A 1 464 ? 70.968 12.338 14.193 1.00 55.62 464 SER A C 1
ATOM 3724 O O . SER A 1 464 ? 69.779 12.038 14.285 1.00 55.62 464 SER A O 1
ATOM 3726 N N . LEU A 1 465 ? 71.854 11.581 13.537 1.00 55.09 465 LEU A N 1
ATOM 3727 C CA . LEU A 1 465 ? 71.495 10.372 12.804 1.00 55.09 465 LEU A CA 1
ATOM 3728 C C . LEU A 1 465 ? 71.006 9.256 13.735 1.00 55.09 465 LEU A C 1
ATOM 3730 O O . LEU A 1 465 ? 69.988 8.628 13.460 1.00 55.09 465 LEU A O 1
ATOM 3734 N N . VAL A 1 466 ? 71.678 9.033 14.870 1.00 53.62 466 VAL A N 1
ATOM 3735 C CA . VAL A 1 466 ? 71.234 8.052 15.875 1.00 53.62 466 VAL A CA 1
ATOM 3736 C C . VAL A 1 466 ? 69.901 8.467 16.507 1.00 53.62 466 VAL A C 1
ATOM 3738 O O . VAL A 1 466 ? 69.048 7.607 16.717 1.00 53.62 466 VAL A O 1
ATOM 3741 N N . LYS A 1 467 ? 69.674 9.765 16.753 1.00 53.94 467 LYS A N 1
ATOM 3742 C CA . LYS A 1 467 ? 68.384 10.288 17.233 1.00 53.94 467 LYS A CA 1
ATOM 3743 C C . LYS A 1 467 ? 67.270 10.074 16.215 1.00 53.94 467 LYS A C 1
ATOM 3745 O O . LYS A 1 467 ? 66.260 9.490 16.581 1.00 53.94 467 LYS A O 1
ATOM 3750 N N . GLN A 1 468 ? 67.480 10.434 14.950 1.00 57.81 468 GLN A N 1
ATOM 3751 C CA . GLN A 1 468 ? 66.505 10.193 13.880 1.00 57.81 468 GLN A CA 1
ATOM 3752 C C . GLN A 1 468 ? 66.228 8.699 13.680 1.00 57.81 468 GLN A C 1
ATOM 3754 O O . GLN A 1 468 ? 65.087 8.295 13.473 1.00 57.81 468 GLN A O 1
ATOM 3759 N N . TRP A 1 469 ? 67.252 7.850 13.789 1.00 55.59 469 TRP A N 1
ATOM 3760 C CA . TRP A 1 469 ? 67.087 6.401 13.678 1.00 55.59 469 TRP A CA 1
ATOM 3761 C C . TRP A 1 469 ? 66.294 5.818 14.858 1.00 55.59 469 TRP A C 1
ATOM 3763 O O . TRP A 1 469 ? 65.447 4.943 14.666 1.00 55.59 469 TRP A O 1
ATOM 3773 N N . MET A 1 470 ? 66.522 6.320 16.077 1.00 45.72 470 MET A N 1
ATOM 3774 C CA . MET A 1 470 ? 65.740 5.963 17.265 1.00 45.72 470 MET A CA 1
ATOM 3775 C C . MET A 1 470 ? 64.301 6.488 17.183 1.00 45.72 470 MET A C 1
ATOM 3777 O O . MET A 1 470 ? 63.381 5.734 17.487 1.00 45.72 470 MET A O 1
ATOM 3781 N N . GLU A 1 471 ? 64.097 7.721 16.719 1.00 55.12 471 GLU A N 1
ATOM 3782 C CA . GLU A 1 471 ? 62.786 8.343 16.496 1.00 55.12 471 GLU A CA 1
ATOM 3783 C C . GLU A 1 471 ? 61.958 7.552 15.481 1.00 55.12 471 GLU A C 1
ATOM 3785 O O . GLU A 1 471 ? 60.865 7.101 15.811 1.00 55.12 471 GLU A O 1
ATOM 3790 N N . CYS A 1 472 ? 62.510 7.250 14.302 1.00 56.41 472 CYS A N 1
ATOM 3791 C CA . CYS A 1 472 ? 61.830 6.435 13.291 1.00 56.41 472 CYS A CA 1
ATOM 3792 C C . CYS A 1 472 ? 61.491 5.026 13.800 1.00 56.41 472 CYS A C 1
ATOM 3794 O O . CYS A 1 472 ? 60.432 4.478 13.493 1.00 56.41 472 CYS A O 1
ATOM 3796 N N . ARG A 1 473 ? 62.373 4.413 14.599 1.00 49.41 473 ARG A N 1
ATOM 3797 C CA . ARG A 1 473 ? 62.139 3.074 15.160 1.00 49.41 473 ARG A CA 1
ATOM 3798 C C . ARG A 1 473 ? 61.071 3.081 16.255 1.00 49.41 473 ARG A C 1
ATOM 3800 O O . ARG A 1 473 ? 60.372 2.081 16.423 1.00 49.41 473 ARG A O 1
ATOM 3807 N N . ILE A 1 474 ? 60.958 4.173 17.006 1.00 54.22 474 ILE A N 1
ATOM 3808 C CA . ILE A 1 474 ? 59.933 4.358 18.034 1.00 54.22 474 ILE A CA 1
ATOM 3809 C C . ILE A 1 474 ? 58.588 4.674 17.392 1.00 54.22 474 ILE A C 1
ATOM 3811 O O . ILE A 1 474 ? 57.607 4.040 17.770 1.00 54.22 474 ILE A O 1
ATOM 3815 N N . GLU A 1 475 ? 58.549 5.549 16.387 1.00 59.12 475 GLU A N 1
ATOM 3816 C CA . GLU A 1 475 ? 57.318 5.867 15.661 1.00 59.12 475 GLU A CA 1
ATOM 3817 C C . GLU A 1 475 ? 56.777 4.623 14.945 1.00 59.12 475 GLU A C 1
ATOM 3819 O O . GLU A 1 475 ? 55.620 4.266 15.129 1.00 59.12 475 GLU A O 1
ATOM 3824 N N . SER A 1 476 ? 57.641 3.840 14.288 1.00 55.19 476 SER A N 1
ATOM 3825 C CA . SER A 1 476 ? 57.245 2.567 13.667 1.00 55.19 476 SER A CA 1
ATOM 3826 C C . SER A 1 476 ? 56.688 1.550 14.678 1.00 55.19 476 SER A C 1
ATOM 3828 O O . SER A 1 476 ? 55.714 0.850 14.398 1.00 55.19 476 SER A O 1
ATOM 3830 N N . LYS A 1 477 ? 57.263 1.464 15.888 1.00 50.94 477 LYS A N 1
ATOM 3831 C CA . LYS A 1 477 ? 56.714 0.601 16.949 1.00 50.94 477 LYS A CA 1
ATOM 3832 C C . LYS A 1 477 ? 55.413 1.147 17.531 1.00 50.94 477 LYS A C 1
ATOM 3834 O O . LYS A 1 477 ? 54.554 0.355 17.910 1.00 50.94 477 LYS A O 1
ATOM 3839 N N . LYS A 1 478 ? 55.266 2.466 17.623 1.00 56.81 478 LYS A N 1
ATOM 3840 C CA . LYS A 1 478 ? 54.054 3.132 18.101 1.00 56.81 478 LYS A CA 1
ATOM 3841 C C . LYS A 1 478 ? 52.896 2.914 17.131 1.00 56.81 478 LYS A C 1
ATOM 3843 O O . LYS A 1 478 ? 51.848 2.463 17.577 1.00 56.81 478 LYS A O 1
ATOM 3848 N N . GLU A 1 479 ? 53.122 3.088 15.831 1.00 60.75 479 GLU A N 1
ATOM 3849 C CA . GLU A 1 479 ? 52.153 2.766 14.775 1.00 60.75 479 GLU A CA 1
ATOM 3850 C C . GLU A 1 479 ? 51.752 1.283 14.804 1.00 60.75 479 GLU A C 1
ATOM 3852 O O . GLU A 1 479 ? 50.574 0.951 14.688 1.00 60.75 479 GLU A O 1
ATOM 3857 N N . PHE A 1 480 ? 52.705 0.374 15.049 1.00 58.09 480 PHE A N 1
ATOM 3858 C CA . PHE A 1 480 ? 52.410 -1.055 15.197 1.00 58.09 480 PHE A CA 1
ATOM 3859 C C . PHE A 1 480 ? 51.512 -1.358 16.411 1.00 58.09 480 PHE A C 1
ATOM 3861 O O . PHE A 1 480 ? 50.580 -2.158 16.310 1.00 58.09 480 PHE A O 1
ATOM 3868 N N . TYR A 1 481 ? 51.751 -0.712 17.558 1.00 48.72 481 TYR A N 1
ATOM 3869 C CA . TYR A 1 481 ? 50.883 -0.860 18.730 1.00 48.72 481 TYR A CA 1
ATOM 3870 C C . TYR A 1 481 ? 49.522 -0.182 18.543 1.00 48.72 481 TYR A C 1
ATOM 3872 O O . TYR A 1 481 ? 48.519 -0.728 18.996 1.00 48.72 481 TYR A O 1
ATOM 3880 N N . GLU A 1 482 ? 49.455 0.958 17.855 1.00 61.44 482 GLU A N 1
ATOM 3881 C CA . GLU A 1 482 ? 48.192 1.615 17.501 1.00 61.44 482 GLU A CA 1
ATOM 3882 C C . GLU A 1 482 ? 47.349 0.749 16.557 1.00 61.44 482 GLU A C 1
ATOM 3884 O O . GLU A 1 482 ? 46.146 0.612 16.780 1.00 61.44 482 GLU A O 1
ATOM 3889 N N . TYR A 1 483 ? 47.978 0.077 15.589 1.00 68.19 483 TYR A N 1
ATOM 3890 C CA . TYR A 1 483 ? 47.324 -0.913 14.733 1.00 68.19 483 TYR A CA 1
ATOM 3891 C C . TYR A 1 483 ? 46.765 -2.094 15.540 1.00 68.19 483 TYR A C 1
ATOM 3893 O O . TYR A 1 483 ? 45.588 -2.428 15.404 1.00 68.19 483 TYR A O 1
ATOM 3901 N N . LEU A 1 484 ? 47.564 -2.683 16.442 1.00 52.34 484 LEU A N 1
ATOM 3902 C CA . LEU A 1 484 ? 47.114 -3.792 17.294 1.00 52.34 484 LEU A CA 1
ATOM 3903 C C . LEU A 1 484 ? 45.951 -3.375 18.214 1.00 52.34 484 LEU A C 1
ATOM 3905 O O . LEU A 1 484 ? 45.004 -4.132 18.417 1.00 52.34 484 LEU A O 1
ATOM 3909 N N . ILE A 1 485 ? 46.005 -2.158 18.766 1.00 56.69 485 ILE A N 1
ATOM 3910 C CA . ILE A 1 485 ? 44.933 -1.588 19.593 1.00 56.69 485 ILE A CA 1
ATOM 3911 C C . ILE A 1 485 ? 43.669 -1.355 18.758 1.00 56.69 485 ILE A C 1
ATOM 3913 O O . ILE A 1 485 ? 42.572 -1.607 19.258 1.00 56.69 485 ILE A O 1
ATOM 3917 N N . GLY A 1 486 ? 43.809 -0.893 17.512 1.00 63.56 486 GLY A N 1
ATOM 3918 C CA . GLY A 1 486 ? 42.707 -0.757 16.559 1.00 63.56 486 GLY A CA 1
ATOM 3919 C C . GLY A 1 486 ? 42.041 -2.100 16.272 1.00 63.56 486 GLY A C 1
ATOM 3920 O O . GLY A 1 486 ? 40.834 -2.233 16.438 1.00 63.56 486 GLY A O 1
ATOM 3921 N N . GLU A 1 487 ? 42.830 -3.135 15.982 1.00 66.00 487 GLU A N 1
ATOM 3922 C CA . GLU A 1 487 ? 42.310 -4.473 15.691 1.00 66.00 487 GLU A CA 1
ATOM 3923 C C . GLU A 1 487 ? 41.562 -5.088 16.889 1.00 66.00 487 GLU A C 1
ATOM 3925 O O . GLU A 1 487 ? 40.497 -5.691 16.729 1.00 66.00 487 GLU A O 1
ATOM 3930 N N . VAL A 1 488 ? 42.078 -4.921 18.115 1.00 54.66 488 VAL A N 1
ATOM 3931 C CA . VAL A 1 488 ? 41.382 -5.395 19.324 1.00 54.66 488 VAL A CA 1
ATOM 3932 C C . VAL A 1 488 ? 40.132 -4.554 19.609 1.00 54.66 488 VAL A C 1
ATOM 3934 O O . VAL A 1 488 ? 39.116 -5.105 20.039 1.00 54.66 488 VAL A O 1
ATOM 3937 N N . ARG A 1 489 ? 40.155 -3.244 19.332 1.00 60.56 489 ARG A N 1
ATOM 3938 C CA . ARG A 1 489 ? 38.983 -2.364 19.472 1.00 60.56 489 ARG A CA 1
ATOM 3939 C C . ARG A 1 489 ? 37.871 -2.763 18.509 1.00 60.56 489 ARG A C 1
ATOM 3941 O O . ARG A 1 489 ? 36.746 -2.951 18.959 1.00 60.56 489 ARG A O 1
ATOM 3948 N N . ASP A 1 490 ? 38.194 -2.991 17.242 1.00 65.75 490 ASP A N 1
ATOM 3949 C CA . ASP A 1 490 ? 37.227 -3.402 16.222 1.00 65.75 490 ASP A CA 1
ATOM 3950 C C . ASP A 1 490 ? 36.612 -4.769 16.547 1.00 65.75 490 ASP A C 1
ATOM 3952 O O . ASP A 1 490 ? 35.402 -4.964 16.414 1.00 65.75 490 ASP A O 1
ATOM 3956 N N . LYS A 1 491 ? 37.419 -5.714 17.052 1.00 58.69 491 LYS A N 1
ATOM 3957 C CA . LYS A 1 491 ? 36.917 -7.005 17.554 1.00 58.69 491 LYS A CA 1
ATOM 3958 C C . LYS A 1 491 ? 35.983 -6.821 18.753 1.00 58.69 491 LYS A C 1
ATOM 3960 O O . LYS A 1 491 ? 34.919 -7.434 18.784 1.00 58.69 491 LYS A O 1
ATOM 3965 N N . THR A 1 492 ? 36.337 -5.947 19.695 1.00 55.12 492 THR A N 1
ATOM 3966 C CA . THR A 1 492 ? 35.507 -5.649 20.874 1.00 55.12 492 THR A CA 1
ATOM 3967 C C . THR A 1 492 ? 34.177 -5.009 20.467 1.00 55.12 492 THR A C 1
ATOM 3969 O O . THR A 1 492 ? 33.123 -5.450 20.920 1.00 55.12 492 THR A O 1
ATOM 3972 N N . GLU A 1 493 ? 34.197 -4.030 19.560 1.00 63.81 493 GLU A N 1
ATOM 3973 C CA . GLU A 1 493 ? 32.986 -3.384 19.047 1.00 63.81 493 GLU A CA 1
ATOM 3974 C C . GLU A 1 493 ? 32.096 -4.352 18.269 1.00 63.81 493 GLU A C 1
ATOM 3976 O O . GLU A 1 493 ? 30.876 -4.326 18.426 1.00 63.81 493 GLU A O 1
ATOM 3981 N N . ASN A 1 494 ? 32.680 -5.230 17.451 1.00 63.53 494 ASN A N 1
ATOM 3982 C CA . ASN A 1 494 ? 31.917 -6.235 16.719 1.00 63.53 494 ASN A CA 1
ATOM 3983 C C . ASN A 1 494 ? 31.246 -7.234 17.672 1.00 63.53 494 ASN A C 1
ATOM 3985 O O . ASN A 1 494 ? 30.060 -7.519 17.500 1.00 63.53 494 ASN A O 1
ATOM 3989 N N . PHE A 1 495 ? 31.941 -7.699 18.716 1.00 56.72 495 PHE A N 1
ATOM 3990 C CA . PHE A 1 495 ? 31.332 -8.565 19.730 1.00 56.72 495 PHE A CA 1
ATOM 3991 C C . PHE A 1 495 ? 30.259 -7.851 20.558 1.00 56.72 495 PHE A C 1
ATOM 3993 O O . PHE A 1 495 ? 29.234 -8.456 20.882 1.00 56.72 495 PHE A O 1
ATOM 4000 N N . GLU A 1 496 ? 30.444 -6.569 20.880 1.00 58.66 496 GLU A N 1
ATOM 4001 C CA . GLU A 1 496 ? 29.425 -5.771 21.566 1.00 58.66 496 GLU A CA 1
ATOM 4002 C C . GLU A 1 496 ? 28.192 -5.537 20.674 1.00 58.66 496 GLU A C 1
ATOM 4004 O O . GLU A 1 496 ? 27.065 -5.658 21.158 1.00 58.66 496 GLU A O 1
ATOM 4009 N N . ARG A 1 497 ? 28.365 -5.282 19.367 1.00 59.66 497 ARG A N 1
ATOM 4010 C CA . ARG A 1 497 ? 27.254 -5.188 18.398 1.00 59.66 497 ARG A CA 1
ATOM 4011 C C . ARG A 1 497 ? 26.498 -6.507 18.272 1.00 59.66 497 ARG A C 1
ATOM 4013 O O . ARG A 1 497 ? 25.270 -6.505 18.321 1.00 59.66 497 ARG A O 1
ATOM 4020 N N . GLU A 1 498 ? 27.211 -7.623 18.148 1.00 54.78 498 GLU A N 1
ATOM 4021 C CA . GLU A 1 498 ? 26.602 -8.950 18.026 1.00 54.78 498 GLU A CA 1
ATOM 4022 C C . GLU A 1 498 ? 25.847 -9.339 19.310 1.00 54.78 498 GLU A C 1
ATOM 4024 O O . GLU A 1 498 ? 24.706 -9.791 19.241 1.00 54.78 498 GLU A O 1
ATOM 4029 N N . SER A 1 499 ? 26.420 -9.055 20.486 1.00 48.22 499 SER A N 1
ATOM 4030 C CA . SER A 1 499 ? 25.760 -9.278 21.781 1.00 48.22 499 SER A CA 1
ATOM 4031 C C . SER A 1 499 ? 24.503 -8.417 21.941 1.00 48.22 499 SER A C 1
ATOM 4033 O O . SER A 1 499 ? 23.482 -8.904 22.417 1.00 48.22 499 SER A O 1
ATOM 4035 N N . ARG A 1 500 ? 24.532 -7.147 21.508 1.00 54.78 500 ARG A N 1
ATOM 4036 C CA . ARG A 1 500 ? 23.347 -6.267 21.518 1.00 54.78 500 ARG A CA 1
ATOM 4037 C C . ARG A 1 500 ? 22.249 -6.775 20.590 1.00 54.78 500 ARG A C 1
ATOM 4039 O O . ARG A 1 500 ? 21.081 -6.747 20.967 1.00 54.78 500 ARG A O 1
ATOM 4046 N N . MET A 1 501 ? 22.616 -7.236 19.396 1.00 51.31 501 MET A N 1
ATOM 4047 C CA . MET A 1 501 ? 21.674 -7.814 18.439 1.00 51.31 501 MET A CA 1
ATOM 4048 C C . MET A 1 501 ? 21.015 -9.075 19.011 1.00 51.31 501 MET A C 1
ATOM 4050 O O . MET A 1 501 ? 19.803 -9.227 18.900 1.00 51.31 501 MET A O 1
ATOM 4054 N N . GLN A 1 502 ? 21.785 -9.918 19.699 1.00 54.78 502 GLN A N 1
ATOM 4055 C CA . GLN A 1 502 ? 21.283 -11.144 20.315 1.00 54.78 502 GLN A CA 1
ATOM 4056 C C . GLN A 1 502 ? 20.405 -10.874 21.553 1.00 54.78 502 GLN A C 1
ATOM 4058 O O . GLN A 1 502 ? 19.316 -11.423 21.664 1.00 54.78 502 GLN A O 1
ATOM 4063 N N . VAL A 1 503 ? 20.779 -9.932 22.429 1.00 50.97 503 VAL A N 1
ATOM 4064 C CA . VAL A 1 503 ? 19.902 -9.479 23.533 1.00 50.97 503 VAL A CA 1
ATOM 4065 C C . VAL A 1 503 ? 18.601 -8.879 22.993 1.00 50.97 503 VAL A C 1
ATOM 4067 O O . VAL A 1 503 ? 17.546 -9.028 23.605 1.00 50.97 503 VAL A O 1
ATOM 4070 N N . HIS A 1 504 ? 18.643 -8.221 21.831 1.00 51.56 504 HIS A N 1
ATOM 4071 C CA . HIS A 1 504 ? 17.442 -7.704 21.187 1.00 51.56 504 HIS A CA 1
ATOM 4072 C C . HIS A 1 504 ? 16.518 -8.823 20.694 1.00 51.56 504 HIS A C 1
ATOM 4074 O O . HIS A 1 504 ? 15.316 -8.752 20.946 1.00 51.56 504 HIS A O 1
ATOM 4080 N N . THR A 1 505 ? 17.056 -9.858 20.040 1.00 47.28 505 THR A N 1
ATOM 4081 C CA . THR A 1 505 ? 16.264 -11.024 19.613 1.00 47.28 505 THR A CA 1
ATOM 4082 C C . THR A 1 505 ? 15.706 -11.795 20.807 1.00 47.28 505 THR A C 1
ATOM 4084 O O . THR A 1 505 ? 14.549 -12.211 20.795 1.00 47.28 505 THR A O 1
ATOM 4087 N N . ASP A 1 506 ? 16.485 -11.908 21.878 1.00 48.06 506 ASP A N 1
ATOM 4088 C CA . ASP A 1 506 ? 16.099 -12.591 23.111 1.00 48.06 506 ASP A CA 1
ATOM 4089 C C . ASP A 1 506 ? 15.000 -11.816 23.856 1.00 48.06 506 ASP A C 1
ATOM 4091 O O . ASP A 1 506 ? 13.995 -12.396 24.261 1.00 48.06 506 ASP A O 1
ATOM 4095 N N . PHE A 1 507 ? 15.115 -10.487 23.956 1.00 57.25 507 PHE A N 1
ATOM 4096 C CA . PHE A 1 507 ? 14.078 -9.631 24.538 1.00 57.25 507 PHE A CA 1
ATOM 4097 C C . PHE A 1 507 ? 12.779 -9.661 23.724 1.00 57.25 507 PHE A C 1
ATOM 4099 O O . PHE A 1 507 ? 11.696 -9.719 24.301 1.00 57.25 507 PHE A O 1
ATOM 4106 N N . GLN A 1 508 ? 12.870 -9.657 22.389 1.00 49.94 508 GLN A N 1
ATOM 4107 C CA . GLN A 1 508 ? 11.700 -9.825 21.520 1.00 49.94 508 GLN A CA 1
ATOM 4108 C C . GLN A 1 508 ? 11.014 -11.175 21.761 1.00 49.94 508 GLN A C 1
ATOM 4110 O O . GLN A 1 508 ? 9.791 -11.228 21.878 1.00 49.94 508 GLN A O 1
ATOM 4115 N N . THR A 1 509 ? 11.800 -12.243 21.909 1.00 51.09 509 THR A N 1
ATOM 4116 C CA . THR A 1 509 ? 11.293 -13.596 22.166 1.00 51.09 509 THR A CA 1
ATOM 4117 C C . THR A 1 509 ? 10.637 -13.695 23.547 1.00 51.09 509 THR A C 1
ATOM 4119 O O . THR A 1 509 ? 9.522 -14.194 23.667 1.00 51.09 509 THR A O 1
ATOM 4122 N N . ILE A 1 510 ? 11.262 -13.158 24.598 1.00 55.34 510 ILE A N 1
ATOM 4123 C CA . ILE A 1 510 ? 10.682 -13.130 25.952 1.00 55.34 510 ILE A CA 1
ATOM 4124 C C . ILE A 1 510 ? 9.400 -12.292 25.981 1.00 55.34 510 ILE A C 1
ATOM 4126 O O . ILE A 1 510 ? 8.401 -12.710 26.563 1.00 55.34 510 ILE A O 1
ATOM 4130 N N . SER A 1 511 ? 9.401 -11.126 25.330 1.00 53.16 511 SER A N 1
ATOM 4131 C CA . SER A 1 511 ? 8.223 -10.260 25.250 1.00 53.16 511 SER A CA 1
ATOM 4132 C C . SER A 1 511 ? 7.056 -10.942 24.530 1.00 53.16 511 SER A C 1
ATOM 4134 O O . SER A 1 511 ? 5.912 -10.761 24.941 1.00 53.16 511 SER A O 1
ATOM 4136 N N . PHE A 1 512 ? 7.336 -11.737 23.493 1.00 52.62 512 PHE A N 1
ATOM 4137 C CA . PHE A 1 512 ? 6.348 -12.573 22.807 1.00 52.62 512 PHE A CA 1
ATOM 4138 C C . PHE A 1 512 ? 5.719 -13.605 23.757 1.00 52.62 512 PHE A C 1
ATOM 4140 O O . PHE A 1 512 ? 4.496 -13.736 23.817 1.00 52.62 512 PHE A O 1
ATOM 4147 N N . TRP A 1 513 ? 6.535 -14.296 24.556 1.00 52.56 513 TRP A N 1
ATOM 4148 C CA . TRP A 1 513 ? 6.042 -15.325 25.473 1.00 52.56 513 TRP A CA 1
ATOM 4149 C C . TRP A 1 513 ? 5.301 -14.764 26.692 1.00 52.56 513 TRP A C 1
ATOM 4151 O O . TRP A 1 513 ? 4.291 -15.339 27.094 1.00 52.56 513 TRP A O 1
ATOM 4161 N N . LEU A 1 514 ? 5.739 -13.630 27.250 1.00 54.44 514 LEU A N 1
ATOM 4162 C CA . LEU A 1 514 ? 5.041 -12.966 28.359 1.00 54.44 514 LEU A CA 1
ATOM 4163 C C . LEU A 1 514 ? 3.635 -12.505 27.950 1.00 54.44 514 LEU A C 1
ATOM 4165 O O . LEU A 1 514 ? 2.679 -12.736 28.685 1.00 54.44 514 LEU A O 1
ATOM 4169 N N . LEU A 1 515 ? 3.491 -11.953 26.744 1.00 57.62 515 LEU A N 1
ATOM 4170 C CA . LEU A 1 515 ? 2.185 -11.621 26.166 1.00 57.62 515 LEU A CA 1
ATOM 4171 C C . LEU A 1 515 ? 1.300 -12.853 25.945 1.00 57.62 515 LEU A C 1
ATOM 4173 O O . LEU A 1 515 ? 0.094 -12.824 26.204 1.00 57.62 515 LEU A O 1
ATOM 4177 N N . LYS A 1 516 ? 1.888 -13.954 25.460 1.00 57.38 516 LYS A N 1
ATOM 4178 C CA . LYS A 1 516 ? 1.164 -15.218 25.282 1.00 57.38 516 LYS A CA 1
ATOM 4179 C C . LYS A 1 516 ? 0.643 -15.748 26.620 1.00 57.38 516 LYS A C 1
ATOM 4181 O O . LYS A 1 516 ? -0.490 -16.208 26.693 1.00 57.38 516 LYS A O 1
ATOM 4186 N N . TYR A 1 517 ? 1.445 -15.649 27.677 1.00 55.03 517 TYR A N 1
ATOM 4187 C CA . TYR A 1 517 ? 1.025 -16.027 29.023 1.00 55.03 517 TYR A CA 1
ATOM 4188 C C . TYR A 1 517 ? -0.124 -15.141 29.525 1.00 55.03 517 TYR A C 1
ATOM 4190 O O . TYR A 1 517 ? -1.111 -15.660 30.035 1.00 55.03 517 TYR A O 1
ATOM 4198 N N . GLU A 1 518 ? -0.047 -13.824 29.314 1.00 56.38 518 GLU A N 1
ATOM 4199 C CA . GLU A 1 518 ? -1.079 -12.883 29.763 1.00 56.38 518 GLU A CA 1
ATOM 4200 C C . GLU A 1 518 ? -2.426 -13.095 29.047 1.00 56.38 518 GLU A C 1
ATOM 4202 O O . GLU A 1 518 ? -3.468 -13.189 29.700 1.00 56.38 518 GLU A O 1
ATOM 4207 N N . SER A 1 519 ? -2.419 -13.287 27.723 1.00 61.50 519 SER A N 1
ATOM 4208 C CA . SER A 1 519 ? -3.638 -13.643 26.971 1.00 61.50 519 SER A CA 1
ATOM 4209 C C . SER A 1 519 ? -4.242 -14.974 27.435 1.00 61.50 519 SER A C 1
ATOM 4211 O O . SER A 1 519 ? -5.441 -15.050 27.696 1.00 61.50 519 SER A O 1
ATOM 4213 N N . PHE A 1 520 ? -3.411 -15.997 27.658 1.00 61.25 520 PHE A N 1
ATOM 4214 C CA . PHE A 1 520 ? -3.873 -17.281 28.184 1.00 61.25 520 PHE A CA 1
ATOM 4215 C C . PHE A 1 520 ? -4.485 -17.157 29.588 1.00 61.25 520 PHE A C 1
ATOM 4217 O O . PHE A 1 520 ? -5.491 -17.803 29.883 1.00 61.25 520 PHE A O 1
ATOM 4224 N N . THR A 1 521 ? -3.927 -16.304 30.455 1.00 64.12 521 THR A N 1
ATOM 4225 C CA . THR A 1 521 ? -4.520 -16.042 31.776 1.00 64.12 521 THR A CA 1
ATOM 4226 C C . THR A 1 521 ? -5.874 -15.341 31.682 1.00 64.12 521 THR A C 1
ATOM 4228 O O . THR A 1 521 ? -6.781 -15.695 32.431 1.00 64.12 521 THR A O 1
ATOM 4231 N N . GLN A 1 522 ? -6.058 -14.420 30.729 1.00 72.81 522 GLN A N 1
ATOM 4232 C CA . GLN A 1 522 ? -7.348 -13.759 30.502 1.00 72.81 522 GLN A CA 1
ATOM 4233 C C . GLN A 1 522 ? -8.412 -14.744 29.993 1.00 72.81 522 GLN A C 1
ATOM 4235 O O . GLN A 1 522 ? -9.547 -14.725 30.474 1.00 72.81 522 GLN A O 1
ATOM 4240 N N . ASP A 1 523 ? -8.047 -15.645 29.079 1.00 69.69 523 ASP A N 1
ATOM 4241 C CA . ASP A 1 523 ? -8.952 -16.685 28.578 1.00 69.69 523 ASP A CA 1
ATOM 4242 C C . ASP A 1 523 ? -9.329 -17.694 29.670 1.00 69.69 523 ASP A C 1
ATOM 4244 O O . ASP A 1 523 ? -10.498 -18.076 29.798 1.00 69.69 523 ASP A O 1
ATOM 4248 N N . LEU A 1 524 ? -8.365 -18.086 30.511 1.00 69.19 524 LEU A N 1
ATOM 4249 C CA . LEU A 1 524 ? -8.626 -18.897 31.700 1.00 69.19 524 LEU A CA 1
ATOM 4250 C C . LEU A 1 524 ? -9.580 -18.191 32.666 1.00 69.19 524 LEU A C 1
ATOM 4252 O O . LEU A 1 524 ? -10.517 -18.823 33.152 1.00 69.19 524 LEU A O 1
ATOM 4256 N N . ASP A 1 525 ? -9.394 -16.895 32.911 1.00 72.56 525 ASP A N 1
ATOM 4257 C CA . ASP A 1 525 ? -10.281 -16.109 33.770 1.00 72.56 525 ASP A CA 1
ATOM 4258 C C . ASP A 1 525 ? -11.704 -16.029 33.205 1.00 72.56 525 ASP A C 1
ATOM 4260 O O . ASP A 1 525 ? -12.681 -16.139 33.953 1.00 72.56 525 ASP A O 1
ATOM 4264 N N . LEU A 1 526 ? -11.855 -15.882 31.886 1.00 78.12 526 LEU A N 1
ATOM 4265 C CA . LEU A 1 526 ? -13.159 -15.900 31.221 1.00 78.12 526 LEU A CA 1
ATOM 4266 C C . LEU A 1 526 ? -13.834 -17.273 31.324 1.00 78.12 526 LEU A C 1
ATOM 4268 O O . LEU A 1 526 ? -15.027 -17.350 31.637 1.00 78.12 526 LEU A O 1
ATOM 4272 N N . LEU A 1 527 ? -13.085 -18.357 31.111 1.00 79.00 527 LEU A N 1
ATOM 4273 C CA . LEU A 1 527 ? -13.585 -19.724 31.270 1.00 79.00 527 LEU A CA 1
ATOM 4274 C C . LEU A 1 527 ? -13.979 -20.015 32.720 1.00 79.00 527 LEU A C 1
ATOM 4276 O O . LEU A 1 527 ? -15.052 -20.568 32.962 1.00 79.00 527 LEU A O 1
ATOM 4280 N N . LEU A 1 528 ? -13.163 -19.594 33.686 1.00 77.44 528 LEU A N 1
ATOM 4281 C CA . LEU A 1 528 ? -13.466 -19.724 35.108 1.00 77.44 528 LEU A CA 1
ATOM 4282 C C . LEU A 1 528 ? -14.732 -18.950 35.469 1.00 77.44 528 LEU A C 1
ATOM 4284 O O . LEU A 1 528 ? -15.613 -19.516 36.115 1.00 77.44 528 LEU A O 1
ATOM 4288 N N . ARG A 1 529 ? -14.881 -17.701 35.004 1.00 81.62 529 ARG A N 1
ATOM 4289 C CA . ARG A 1 529 ? -16.114 -16.917 35.200 1.00 81.62 529 ARG A CA 1
ATOM 4290 C C . ARG A 1 529 ? -17.333 -17.637 34.636 1.00 81.62 529 ARG A C 1
ATOM 4292 O O . ARG A 1 529 ? -18.320 -17.783 35.349 1.00 81.62 529 ARG A O 1
ATOM 4299 N N . LYS A 1 530 ? -17.240 -18.166 33.413 1.00 86.50 530 LYS A N 1
ATOM 4300 C CA . LYS A 1 530 ? -18.331 -18.921 32.784 1.00 86.50 530 LYS A CA 1
ATOM 4301 C C . LYS A 1 530 ? -18.714 -20.164 33.593 1.00 86.50 530 LYS A C 1
ATOM 4303 O O . LYS A 1 530 ? -19.892 -20.380 33.856 1.00 86.50 530 LYS A O 1
ATOM 4308 N N . ILE A 1 531 ? -17.730 -20.943 34.047 1.00 82.00 531 ILE A N 1
ATOM 4309 C CA . ILE A 1 531 ? -17.964 -22.128 34.888 1.00 82.00 531 ILE A CA 1
ATOM 4310 C C . ILE A 1 531 ? -18.614 -21.731 36.222 1.00 82.00 531 ILE A C 1
ATOM 4312 O O . ILE A 1 531 ? -19.541 -22.402 36.681 1.00 82.00 531 ILE A O 1
ATOM 4316 N N . PHE A 1 532 ? -18.164 -20.638 36.844 1.00 86.19 532 PHE A N 1
ATOM 4317 C CA . PHE A 1 532 ? -18.756 -20.123 38.079 1.00 86.19 532 PHE A CA 1
ATOM 4318 C C . PHE A 1 532 ? -20.199 -19.650 37.883 1.00 86.19 532 PHE A C 1
ATOM 4320 O O . PHE A 1 532 ? -21.052 -19.951 38.723 1.00 86.19 532 PHE A O 1
ATOM 4327 N N . ASP A 1 533 ? -20.489 -18.960 36.782 1.00 85.50 533 ASP A N 1
ATOM 4328 C CA . ASP A 1 533 ? -21.833 -18.491 36.443 1.00 85.50 533 ASP A CA 1
ATOM 4329 C C . ASP A 1 533 ? -22.785 -19.660 36.170 1.00 85.50 533 ASP A C 1
ATOM 4331 O O . ASP A 1 533 ? -23.895 -19.693 36.716 1.00 85.50 533 ASP A O 1
ATOM 4335 N N . ASP A 1 534 ? -22.335 -20.665 35.414 1.00 87.31 534 ASP A N 1
ATOM 4336 C CA . ASP A 1 534 ? -23.091 -21.890 35.146 1.00 87.31 534 ASP A CA 1
ATOM 4337 C C . ASP A 1 534 ? -23.351 -22.676 36.438 1.00 87.31 534 ASP A C 1
ATOM 4339 O O . ASP A 1 534 ? -24.481 -23.102 36.704 1.00 87.31 534 ASP A O 1
ATOM 4343 N N . TRP A 1 535 ? -22.342 -22.804 37.306 1.00 88.88 535 TRP A N 1
ATOM 4344 C CA . TRP A 1 535 ? -22.501 -23.417 38.624 1.00 88.88 535 TRP A CA 1
ATOM 4345 C C . TRP A 1 535 ? -23.491 -22.638 39.499 1.00 88.88 535 TRP A C 1
ATOM 4347 O O . TRP A 1 535 ? -24.372 -23.234 40.128 1.00 88.88 535 TRP A O 1
ATOM 4357 N N . ALA A 1 536 ? -23.403 -21.306 39.522 1.00 86.44 536 ALA A N 1
ATOM 4358 C CA . ALA A 1 536 ? -24.308 -20.450 40.283 1.00 86.44 536 ALA A CA 1
ATOM 4359 C C . ALA A 1 536 ? -25.747 -20.514 39.745 1.00 86.44 536 ALA A C 1
ATOM 4361 O O . ALA A 1 536 ? -26.700 -20.484 40.532 1.00 86.44 536 ALA A O 1
ATOM 4362 N N . SER A 1 537 ? -25.917 -20.619 38.426 1.00 86.62 537 SER A N 1
ATOM 4363 C CA . SER A 1 537 ? -27.208 -20.826 37.765 1.00 86.62 537 SER A CA 1
ATOM 4364 C C . SER A 1 537 ? -27.805 -22.183 38.142 1.00 86.62 537 SER A C 1
ATOM 4366 O O . SER A 1 537 ? -28.911 -22.248 38.686 1.00 86.62 537 SER A O 1
ATOM 4368 N N . LYS A 1 538 ? -27.032 -23.268 38.009 1.00 89.31 538 LYS A N 1
ATOM 4369 C CA . LYS A 1 538 ? -27.466 -24.618 38.402 1.00 89.31 538 LYS A CA 1
ATOM 4370 C C . LYS A 1 538 ? -27.789 -24.716 39.889 1.00 89.31 538 LYS A C 1
ATOM 4372 O O . LYS A 1 538 ? -28.786 -25.328 40.271 1.00 89.31 538 LYS A O 1
ATOM 4377 N N . LYS A 1 539 ? -27.018 -24.054 40.753 1.00 90.19 539 LYS A N 1
ATOM 4378 C CA . LYS A 1 539 ? -27.305 -23.978 42.193 1.00 90.19 539 LYS A CA 1
ATOM 4379 C C . LYS A 1 539 ? -28.619 -23.242 42.483 1.00 90.19 539 LYS A C 1
ATOM 4381 O O . LYS A 1 539 ? -29.363 -23.662 43.374 1.00 90.19 539 LYS A O 1
ATOM 4386 N N . ARG A 1 540 ? -28.935 -22.181 41.728 1.00 87.75 540 ARG A N 1
ATOM 4387 C CA . ARG A 1 540 ? -30.229 -21.478 41.802 1.00 87.75 540 ARG A CA 1
ATOM 4388 C C . ARG A 1 540 ? -31.380 -22.374 41.347 1.00 87.75 540 ARG A C 1
ATOM 4390 O O . ARG A 1 540 ? -32.355 -22.489 42.089 1.00 87.75 540 ARG A O 1
ATOM 4397 N N . GLU A 1 541 ? -31.247 -23.064 40.215 1.00 90.81 541 GLU A N 1
ATOM 4398 C CA . GLU A 1 541 ? -32.245 -24.033 39.731 1.00 90.81 541 GLU A CA 1
ATOM 4399 C C . GLU A 1 541 ? -32.528 -25.119 40.777 1.00 90.81 541 GLU A C 1
ATOM 4401 O O . GLU A 1 541 ? -33.682 -25.361 41.131 1.00 90.81 541 GLU A O 1
ATOM 4406 N N . ILE A 1 542 ? -31.479 -25.710 41.359 1.00 89.75 542 ILE A N 1
ATOM 4407 C CA . ILE A 1 542 ? -31.611 -26.720 42.418 1.00 89.75 542 ILE A CA 1
ATOM 4408 C C . ILE A 1 542 ? -32.345 -26.149 43.640 1.00 89.75 542 ILE A C 1
ATOM 4410 O O . ILE A 1 542 ? -33.169 -26.839 44.241 1.00 89.75 542 ILE A O 1
ATOM 4414 N N . SER A 1 543 ? -32.078 -24.898 44.023 1.00 90.31 543 SER A N 1
ATOM 4415 C CA . SER A 1 543 ? -32.768 -24.241 45.141 1.00 90.31 543 SER A CA 1
ATOM 4416 C C . SER A 1 543 ? -34.264 -24.053 44.864 1.00 90.31 543 SER A C 1
ATOM 4418 O O . SER A 1 543 ? -35.097 -24.359 45.720 1.00 90.31 543 SER A O 1
ATOM 4420 N N . VAL A 1 544 ? -34.623 -23.620 43.652 1.00 93.38 544 VAL A N 1
ATOM 4421 C CA . VAL A 1 544 ? -36.024 -23.474 43.224 1.00 93.38 544 VAL A CA 1
ATOM 4422 C C . VAL A 1 544 ? -36.730 -24.829 43.200 1.00 93.38 544 VAL A C 1
ATOM 4424 O O . VAL A 1 544 ? -37.809 -24.963 43.776 1.00 93.38 544 VAL A O 1
ATOM 4427 N N . LEU A 1 545 ? -36.100 -25.856 42.623 1.00 91.94 545 LEU A N 1
ATOM 4428 C CA . LEU A 1 545 ? -36.647 -27.214 42.591 1.00 91.94 545 LEU A CA 1
ATOM 4429 C C . LEU A 1 545 ? -36.833 -27.792 43.998 1.00 91.94 545 LEU A C 1
ATOM 4431 O O . LEU A 1 545 ? -37.852 -28.424 44.268 1.00 91.94 545 LEU A O 1
ATOM 4435 N N . LYS A 1 546 ? -35.906 -27.530 44.930 1.00 93.06 546 LYS A N 1
ATOM 4436 C CA . LYS A 1 546 ? -36.061 -27.913 46.344 1.00 93.06 546 LYS A CA 1
ATOM 4437 C C . LYS A 1 546 ? -37.256 -27.219 46.997 1.00 93.06 546 LYS A C 1
ATOM 4439 O O . LYS A 1 546 ? -38.033 -27.888 47.675 1.00 93.06 546 LYS A O 1
ATOM 4444 N N . LYS A 1 547 ? -37.443 -25.912 46.773 1.00 92.62 547 LYS A N 1
ATOM 4445 C CA . LYS A 1 547 ? -38.619 -25.177 47.275 1.00 92.62 547 LYS A CA 1
ATOM 4446 C C . LYS A 1 547 ? -39.920 -25.744 46.705 1.00 92.62 547 LYS A C 1
ATOM 4448 O O . LYS A 1 547 ? -40.854 -25.987 47.461 1.00 92.62 547 LYS A O 1
ATOM 4453 N N . TYR A 1 548 ? -39.958 -26.015 45.401 1.00 90.62 548 TYR A N 1
ATOM 4454 C CA . TYR A 1 548 ? -41.125 -26.598 44.738 1.00 90.62 548 TYR A CA 1
ATOM 4455 C C . TYR A 1 548 ? -41.438 -28.011 45.252 1.00 90.62 548 TYR A C 1
ATOM 4457 O O . TYR A 1 548 ? -42.588 -28.322 45.558 1.00 90.62 548 TYR A O 1
ATOM 4465 N N . ARG A 1 549 ? -40.409 -28.852 45.435 1.00 94.12 549 ARG A N 1
ATOM 4466 C CA . ARG A 1 549 ? -40.542 -30.180 46.050 1.00 94.12 549 ARG A CA 1
ATOM 4467 C C . ARG A 1 549 ? -41.135 -30.089 47.455 1.00 94.12 549 ARG A C 1
ATOM 4469 O O . ARG A 1 549 ? -42.055 -30.838 47.762 1.00 94.12 549 ARG A O 1
ATOM 4476 N N . ASN A 1 550 ? -40.630 -29.181 48.289 1.00 91.94 550 ASN A N 1
ATOM 4477 C CA . ASN A 1 550 ? -41.112 -29.009 49.661 1.00 91.94 550 ASN A CA 1
ATOM 4478 C C . ASN A 1 550 ? -42.565 -28.514 49.693 1.00 91.94 550 ASN A C 1
ATOM 4480 O O . ASN A 1 550 ? -43.376 -29.069 50.424 1.00 91.94 550 ASN A O 1
ATOM 4484 N N . PHE A 1 551 ? -42.926 -27.557 48.835 1.00 93.19 551 PHE A N 1
ATOM 4485 C CA . PHE A 1 551 ? -44.312 -27.104 48.696 1.00 93.19 551 PHE A CA 1
ATOM 4486 C C . PHE A 1 551 ? -45.260 -28.242 48.281 1.00 93.19 551 PHE A C 1
ATOM 4488 O O . PHE A 1 551 ? -46.357 -28.384 48.823 1.00 93.19 551 PHE A O 1
ATOM 4495 N N . ASN A 1 552 ? -44.835 -29.084 47.334 1.00 92.06 552 ASN A N 1
ATOM 4496 C CA . ASN A 1 552 ? -45.619 -30.245 46.919 1.00 92.06 552 ASN A CA 1
ATOM 4497 C C . ASN A 1 552 ? -45.741 -31.286 48.037 1.00 92.06 552 ASN A C 1
ATOM 4499 O O . ASN A 1 552 ? -46.826 -31.833 48.216 1.00 92.06 552 ASN A O 1
ATOM 4503 N N . LEU A 1 553 ? -44.679 -31.522 48.813 1.00 93.38 553 LEU A N 1
ATOM 4504 C CA . LEU A 1 553 ? -44.727 -32.390 49.993 1.00 93.38 553 LEU A CA 1
ATOM 4505 C C . LEU A 1 553 ? -45.734 -31.872 51.029 1.00 93.38 553 LEU A C 1
ATOM 4507 O O . LEU A 1 553 ? -46.596 -32.633 51.452 1.00 93.38 553 LEU A O 1
ATOM 4511 N N . GLU A 1 554 ? -45.726 -30.576 51.347 1.00 93.12 554 GLU A N 1
ATOM 4512 C CA . GLU A 1 554 ? -46.711 -29.968 52.258 1.00 93.12 554 GLU A CA 1
ATOM 4513 C C . GLU A 1 554 ? -48.150 -30.061 51.731 1.00 93.12 554 GLU A C 1
ATOM 4515 O O . GLU A 1 554 ? -49.112 -30.184 52.497 1.00 93.12 554 GLU A O 1
ATOM 4520 N N . LYS A 1 555 ? -48.336 -29.959 50.409 1.00 92.88 555 LYS A N 1
ATOM 4521 C CA . LYS A 1 555 ? -49.649 -30.140 49.782 1.00 92.88 555 LYS A CA 1
ATOM 4522 C C . LYS A 1 555 ? -50.114 -31.589 49.907 1.00 92.88 555 LYS A C 1
ATOM 4524 O O . LYS A 1 555 ? -51.268 -31.808 50.266 1.00 92.88 555 LYS A O 1
ATOM 4529 N N . ILE A 1 556 ? -49.229 -32.550 49.640 1.00 90.94 556 ILE A N 1
ATOM 4530 C CA . ILE A 1 556 ? -49.517 -33.977 49.803 1.00 90.94 556 ILE A CA 1
ATOM 4531 C C . ILE A 1 556 ? -49.852 -34.264 51.266 1.00 90.94 556 ILE A C 1
ATOM 4533 O O . ILE A 1 556 ? -50.916 -34.807 51.520 1.00 90.94 556 ILE A O 1
ATOM 4537 N N . GLU A 1 557 ? -49.049 -33.812 52.230 1.00 92.75 557 GLU A N 1
ATOM 4538 C CA . GLU A 1 557 ? -49.329 -34.000 53.661 1.00 92.75 557 GLU A CA 1
ATOM 4539 C C . GLU A 1 557 ? -50.688 -33.431 54.083 1.00 92.75 557 GLU A C 1
ATOM 4541 O O . GLU A 1 557 ? -51.422 -34.074 54.835 1.00 92.75 557 GLU A O 1
ATOM 4546 N N . ARG A 1 558 ? -51.062 -32.243 53.587 1.00 93.75 558 ARG A N 1
ATOM 4547 C CA . ARG A 1 558 ? -52.394 -31.669 53.839 1.00 93.75 558 ARG A CA 1
ATOM 4548 C C . ARG A 1 558 ? -53.511 -32.534 53.271 1.00 93.75 558 ARG A C 1
ATOM 4550 O O . ARG A 1 558 ? -54.496 -32.768 53.966 1.00 93.75 558 ARG A O 1
ATOM 4557 N N . VAL A 1 559 ? -53.368 -33.001 52.032 1.00 92.12 559 VAL A N 1
ATOM 4558 C CA . VAL A 1 559 ? -54.363 -33.871 51.392 1.00 92.12 559 VAL A CA 1
ATOM 4559 C C . VAL A 1 559 ? -54.452 -35.209 52.124 1.00 92.12 559 VAL A C 1
ATOM 4561 O O . VAL A 1 559 ? -55.556 -35.647 52.426 1.00 92.12 559 VAL A O 1
ATOM 4564 N N . THR A 1 560 ? -53.326 -35.812 52.503 1.00 93.44 560 THR A N 1
ATOM 4565 C CA . THR A 1 560 ? -53.288 -37.055 53.284 1.00 93.44 560 THR A CA 1
ATOM 4566 C C . THR A 1 560 ? -53.983 -36.888 54.634 1.00 93.44 560 THR A C 1
ATOM 4568 O O . THR A 1 560 ? -54.791 -37.732 55.004 1.00 93.44 560 THR A O 1
ATOM 4571 N N . LYS A 1 561 ? -53.760 -35.771 55.345 1.00 93.44 561 LYS A N 1
ATOM 4572 C CA . LYS A 1 561 ? -54.485 -35.464 56.592 1.00 93.44 561 LYS A CA 1
ATOM 4573 C C . LYS A 1 561 ? -55.992 -35.321 56.368 1.00 93.44 561 LYS A C 1
ATOM 4575 O O . LYS A 1 561 ? -56.770 -35.827 57.167 1.00 93.44 561 LYS A O 1
ATOM 4580 N N . GLN A 1 562 ? -56.412 -34.659 55.289 1.00 92.75 562 GLN A N 1
ATOM 4581 C CA . GLN A 1 562 ? -57.834 -34.531 54.950 1.00 92.75 562 GLN A CA 1
ATOM 4582 C C . GLN A 1 562 ? -58.474 -35.872 54.579 1.00 92.75 562 GLN A C 1
ATOM 4584 O O . GLN A 1 562 ? -59.630 -36.102 54.922 1.00 92.75 562 GLN A O 1
ATOM 4589 N N . ILE A 1 563 ? -57.748 -36.743 53.874 1.00 90.56 563 ILE A N 1
ATOM 4590 C CA . ILE A 1 563 ? -58.208 -38.098 53.554 1.00 90.56 563 ILE A CA 1
ATOM 4591 C C . ILE A 1 563 ? -58.362 -38.901 54.846 1.00 90.56 563 ILE A C 1
ATOM 4593 O O . ILE A 1 563 ? -59.449 -39.410 55.080 1.00 90.56 563 ILE A O 1
ATOM 4597 N N . ALA A 1 564 ? -57.355 -38.905 55.724 1.00 91.75 564 ALA A N 1
ATOM 4598 C CA . ALA A 1 564 ? -57.415 -39.609 57.006 1.00 91.75 564 ALA A CA 1
ATOM 4599 C C . ALA A 1 564 ? -58.595 -39.144 57.881 1.00 91.75 564 ALA A C 1
ATOM 4601 O O . ALA A 1 564 ? -59.323 -39.967 58.423 1.00 91.75 564 ALA A O 1
ATOM 4602 N N . GLN A 1 565 ? -58.846 -37.829 57.958 1.00 92.31 565 GLN A N 1
ATOM 4603 C CA . GLN A 1 565 ? -60.013 -37.284 58.668 1.00 92.31 565 GLN A CA 1
ATOM 4604 C C . GLN A 1 565 ? -61.339 -37.761 58.064 1.00 92.31 565 GLN A C 1
ATOM 4606 O O . GLN A 1 565 ? -62.275 -38.083 58.789 1.00 92.31 565 GLN A O 1
ATOM 4611 N N . LYS A 1 566 ? -61.443 -37.799 56.731 1.00 90.44 566 LYS A N 1
ATOM 4612 C CA . LYS A 1 566 ? -62.652 -38.289 56.057 1.00 90.44 566 LYS A CA 1
ATOM 4613 C C . LYS A 1 566 ? -62.835 -39.794 56.235 1.00 90.44 566 LYS A C 1
ATOM 4615 O O . LYS A 1 566 ? -63.967 -40.228 56.398 1.00 90.44 566 LYS A O 1
ATOM 4620 N N . GLU A 1 567 ? -61.758 -40.571 56.207 1.00 90.00 567 GLU A N 1
ATOM 4621 C CA . GLU A 1 567 ? -61.786 -42.012 56.467 1.00 90.00 567 GLU A CA 1
ATOM 4622 C C . GLU A 1 567 ? -62.245 -42.311 57.896 1.00 90.00 567 GLU A C 1
ATOM 4624 O O . GLU A 1 567 ? -63.104 -43.168 58.076 1.00 90.00 567 GLU A O 1
ATOM 4629 N N . GLU A 1 568 ? -61.762 -41.559 58.890 1.00 90.62 568 GLU A N 1
ATOM 4630 C CA . GLU A 1 568 ? -62.209 -41.685 60.282 1.00 90.62 568 GLU A CA 1
ATOM 4631 C C . GLU A 1 568 ? -63.717 -41.426 60.414 1.00 90.62 568 GLU A C 1
ATOM 4633 O O . GLU A 1 568 ? -64.424 -42.230 61.015 1.00 90.62 568 GLU A O 1
ATOM 4638 N N . VAL A 1 569 ? -64.230 -40.368 59.773 1.00 93.00 569 VAL A N 1
ATOM 4639 C CA . VAL A 1 569 ? -65.673 -40.060 59.750 1.00 93.00 569 VAL A CA 1
ATOM 4640 C C . VAL A 1 569 ? -66.483 -41.161 59.057 1.00 93.00 569 VAL A C 1
ATOM 4642 O O . VAL A 1 569 ? -67.542 -41.561 59.540 1.00 93.00 569 VAL A O 1
ATOM 4645 N N . ILE A 1 570 ? -65.994 -41.683 57.928 1.00 89.69 570 ILE A N 1
ATOM 4646 C CA . ILE A 1 570 ? -66.659 -42.783 57.215 1.00 89.69 570 ILE A CA 1
ATOM 4647 C C . ILE A 1 570 ? -66.710 -44.036 58.095 1.00 89.69 570 ILE A C 1
ATOM 4649 O O . ILE A 1 570 ? -67.739 -44.715 58.128 1.00 89.69 570 ILE A O 1
ATOM 4653 N N . GLU A 1 571 ? -65.632 -44.338 58.817 1.00 89.88 571 GLU A N 1
ATOM 4654 C CA . GLU A 1 571 ? -65.573 -45.495 59.706 1.00 89.88 571 GLU A CA 1
ATOM 4655 C C . GLU A 1 571 ? -66.498 -45.315 60.920 1.00 89.88 571 GLU A C 1
ATOM 4657 O O . GLU A 1 571 ? -67.227 -46.246 61.270 1.00 89.88 571 GLU A O 1
ATOM 4662 N N . THR A 1 572 ? -66.572 -44.115 61.514 1.00 89.75 572 THR A N 1
ATOM 4663 C CA . THR A 1 572 ? -67.537 -43.832 62.591 1.00 89.75 572 THR A CA 1
ATOM 4664 C C . THR A 1 572 ? -68.979 -43.965 62.112 1.00 89.75 572 THR A C 1
ATOM 4666 O O . THR A 1 572 ? -69.767 -44.652 62.764 1.00 89.75 572 THR A O 1
ATOM 4669 N N . ASP A 1 573 ? -69.313 -43.410 60.943 1.00 87.75 573 ASP A N 1
ATOM 4670 C CA . ASP A 1 573 ? -70.652 -43.510 60.349 1.00 87.75 573 ASP A CA 1
ATOM 4671 C C . ASP A 1 573 ? -71.021 -44.968 60.040 1.00 87.75 573 ASP A C 1
ATOM 4673 O O . ASP A 1 573 ? -72.165 -45.398 60.223 1.00 87.75 573 ASP A O 1
ATOM 4677 N N . ARG A 1 574 ? -70.054 -45.759 59.560 1.00 89.88 574 ARG A N 1
ATOM 4678 C CA . ARG A 1 574 ? -70.242 -47.186 59.283 1.00 89.88 574 ARG A CA 1
ATOM 4679 C C . ARG A 1 574 ? -70.500 -47.970 60.569 1.00 89.88 574 ARG A C 1
ATOM 4681 O O . ARG A 1 574 ? -71.449 -48.753 60.617 1.00 89.88 574 ARG A O 1
ATOM 4688 N N . MET A 1 575 ? -69.711 -47.724 61.614 1.00 88.06 575 MET A N 1
ATOM 4689 C CA . MET A 1 575 ? -69.879 -48.348 62.928 1.00 88.06 575 MET A CA 1
ATOM 4690 C C . MET A 1 575 ? -71.211 -47.966 63.585 1.00 88.06 575 MET A C 1
ATOM 4692 O O . MET A 1 575 ? -71.846 -48.805 64.228 1.00 88.06 575 MET A O 1
ATOM 4696 N N . GLU A 1 576 ? -71.667 -46.721 63.430 1.00 88.44 576 GLU A N 1
ATOM 4697 C CA . GLU A 1 576 ? -72.984 -46.287 63.904 1.00 88.44 576 GLU A CA 1
ATOM 4698 C C . GLU A 1 576 ? -74.120 -46.990 63.163 1.00 88.44 576 GLU A C 1
ATOM 4700 O O . GLU A 1 576 ? -74.999 -47.558 63.817 1.00 88.44 576 GLU A O 1
ATOM 4705 N N . LYS A 1 577 ? -74.061 -47.061 61.827 1.00 89.19 577 LYS A N 1
ATOM 4706 C CA . LYS A 1 577 ? -75.041 -47.805 61.017 1.00 89.19 577 LYS A CA 1
ATOM 4707 C C . LYS A 1 577 ? -75.087 -49.287 61.384 1.00 89.19 577 LYS A C 1
ATOM 4709 O O . LYS A 1 577 ? -76.170 -49.858 61.502 1.00 89.19 577 LYS A O 1
ATOM 4714 N N . GLU A 1 578 ? -73.939 -49.929 61.605 1.00 86.56 578 GLU A N 1
ATOM 4715 C CA . GLU A 1 578 ? -73.893 -51.331 62.040 1.00 86.56 578 GLU A CA 1
ATOM 4716 C C . GLU A 1 578 ? -74.518 -51.528 63.431 1.00 86.56 578 GLU A C 1
ATOM 4718 O O . GLU A 1 578 ? -75.305 -52.462 63.624 1.00 86.56 578 GLU A O 1
ATOM 4723 N N . LYS A 1 579 ? -74.243 -50.627 64.388 1.00 90.06 579 LYS A N 1
ATOM 4724 C CA . LYS A 1 579 ? -74.896 -50.625 65.711 1.00 90.06 579 LYS A CA 1
ATOM 4725 C C . LYS A 1 579 ? -76.404 -50.414 65.596 1.00 90.06 579 LYS A C 1
ATOM 4727 O O . LYS A 1 579 ? -77.165 -51.041 66.331 1.00 90.06 579 LYS A O 1
ATOM 4732 N N . GLU A 1 580 ? -76.849 -49.548 64.694 1.00 87.06 580 GLU A N 1
ATOM 4733 C CA . GLU A 1 580 ? -78.266 -49.266 64.465 1.00 87.06 580 GLU A CA 1
ATOM 4734 C C . GLU A 1 580 ? -78.992 -50.498 63.905 1.00 87.06 580 GLU A C 1
ATOM 4736 O O . GLU A 1 580 ? -79.984 -50.943 64.486 1.00 87.06 580 GLU A O 1
ATOM 4741 N N . ILE A 1 581 ? -78.412 -51.163 62.899 1.00 87.69 581 ILE A N 1
ATOM 4742 C CA . ILE A 1 581 ? -78.904 -52.448 62.369 1.00 87.69 581 ILE A CA 1
ATOM 4743 C C . ILE A 1 581 ? -78.936 -53.526 63.466 1.00 87.69 581 ILE A C 1
ATOM 4745 O O . ILE A 1 581 ? -79.875 -54.326 63.532 1.00 87.69 581 ILE A O 1
ATOM 4749 N N . GLN A 1 582 ? -77.930 -53.583 64.346 1.00 86.94 582 GLN A N 1
ATOM 4750 C CA . GLN A 1 582 ? -77.931 -54.512 65.482 1.00 86.94 582 GLN A CA 1
ATOM 4751 C C . GLN A 1 582 ? -79.075 -54.220 66.458 1.00 86.94 582 GLN A C 1
ATOM 4753 O O . GLN A 1 582 ? -79.804 -55.148 66.818 1.00 86.94 582 GLN A O 1
ATOM 4758 N N . ARG A 1 583 ? -79.291 -52.952 66.834 1.00 88.69 583 ARG A N 1
ATOM 4759 C CA . ARG A 1 583 ? -80.417 -52.540 67.691 1.00 88.69 583 ARG A CA 1
ATOM 4760 C C . ARG A 1 583 ? -81.757 -52.912 67.060 1.00 88.69 583 ARG A C 1
ATOM 4762 O O . ARG A 1 583 ? -82.618 -53.461 67.744 1.00 88.69 583 ARG A O 1
ATOM 4769 N N . GLU A 1 584 ? -81.932 -52.684 65.760 1.00 87.00 584 GLU A N 1
ATOM 4770 C CA . GLU A 1 584 ? -83.147 -53.078 65.040 1.00 87.00 584 GLU A CA 1
ATOM 4771 C C . GLU A 1 584 ? -83.359 -54.595 65.041 1.00 87.00 584 GLU A C 1
ATOM 4773 O O . GLU A 1 584 ? -84.465 -55.066 65.323 1.00 87.00 584 GLU A O 1
ATOM 4778 N N . ARG A 1 585 ? -82.301 -55.382 64.800 1.00 86.81 585 ARG A N 1
ATOM 4779 C CA . ARG A 1 585 ? -82.347 -56.852 64.889 1.00 86.81 585 ARG A CA 1
ATOM 4780 C C . ARG A 1 585 ? -82.707 -57.321 66.297 1.00 86.81 585 ARG A C 1
ATOM 4782 O O . ARG A 1 585 ? -83.490 -58.261 66.435 1.00 86.81 585 ARG A O 1
ATOM 4789 N N . GLU A 1 586 ? -82.176 -56.691 67.342 1.00 87.31 586 GLU A N 1
ATOM 4790 C CA . GLU A 1 586 ? -82.532 -56.996 68.732 1.00 87.31 586 GLU A CA 1
ATOM 4791 C C . GLU A 1 586 ? -83.988 -56.649 69.047 1.00 87.31 586 GLU A C 1
ATOM 4793 O O . GLU A 1 586 ? -84.699 -57.464 69.640 1.00 87.31 586 GLU A O 1
ATOM 4798 N N . ILE A 1 587 ? -84.466 -55.479 68.615 1.00 89.06 587 ILE A N 1
ATOM 4799 C CA . ILE A 1 587 ? -85.870 -55.074 68.756 1.00 89.06 587 ILE A CA 1
ATOM 4800 C C . ILE A 1 587 ? -86.775 -56.068 68.026 1.00 89.06 587 ILE A C 1
ATOM 4802 O O . ILE A 1 587 ? -87.792 -56.487 68.581 1.00 89.06 587 ILE A O 1
ATOM 4806 N N . LEU A 1 588 ? -86.405 -56.493 66.816 1.00 88.56 588 LEU A N 1
ATOM 4807 C CA . LEU A 1 588 ? -87.150 -57.491 66.056 1.00 88.56 588 LEU A CA 1
ATOM 4808 C C . LEU A 1 588 ? -87.171 -58.842 66.780 1.00 88.56 588 LEU A C 1
ATOM 4810 O O . LEU A 1 588 ? -88.244 -59.422 66.927 1.00 88.56 588 LEU A O 1
ATOM 4814 N N . LYS A 1 589 ? -86.032 -59.315 67.304 1.00 87.06 589 LYS A N 1
ATOM 4815 C CA . LYS A 1 589 ? -85.964 -60.532 68.132 1.00 87.06 589 LYS A CA 1
ATOM 4816 C C . LYS A 1 589 ? -86.866 -60.427 69.363 1.00 87.06 589 LYS A C 1
ATOM 4818 O O . LYS A 1 589 ? -87.617 -61.360 69.638 1.00 87.06 589 LYS A O 1
ATOM 4823 N N . ARG A 1 590 ? -86.855 -59.290 70.071 1.00 85.31 590 ARG A N 1
ATOM 4824 C CA . ARG A 1 590 ? -87.739 -59.032 71.225 1.00 85.31 590 ARG A CA 1
ATOM 4825 C C . ARG A 1 590 ? -89.213 -59.026 70.821 1.00 85.31 590 ARG A C 1
ATOM 4827 O O . ARG A 1 590 ? -90.027 -59.627 71.516 1.00 85.31 590 ARG A O 1
ATOM 4834 N N . ARG A 1 591 ? -89.566 -58.406 69.688 1.00 85.94 591 ARG A N 1
ATOM 4835 C CA . ARG A 1 591 ? -90.933 -58.423 69.135 1.00 85.94 591 ARG A CA 1
ATOM 4836 C C . ARG A 1 591 ? -91.368 -59.837 68.764 1.00 85.94 591 ARG A C 1
ATOM 4838 O O . ARG A 1 591 ? -92.458 -60.239 69.151 1.00 85.94 591 ARG A O 1
ATOM 4845 N N . LEU A 1 592 ? -90.518 -60.606 68.083 1.00 87.56 592 LEU A N 1
ATOM 4846 C CA . LEU A 1 592 ? -90.791 -62.000 67.726 1.00 87.56 592 LEU A CA 1
ATOM 4847 C C . LEU A 1 592 ? -90.991 -62.866 68.976 1.00 87.56 592 LEU A C 1
ATOM 4849 O O . LEU A 1 592 ? -91.990 -63.577 69.071 1.00 87.56 592 LEU A O 1
ATOM 4853 N N . ALA A 1 593 ? -90.115 -62.741 69.975 1.00 85.06 593 ALA A N 1
ATOM 4854 C CA . ALA A 1 593 ? -90.273 -63.412 71.264 1.00 85.06 593 ALA A CA 1
ATOM 4855 C C . ALA A 1 593 ? -91.592 -63.018 71.951 1.00 85.06 593 ALA A C 1
ATOM 4857 O O . ALA A 1 593 ? -92.342 -63.891 72.384 1.00 85.06 593 ALA A O 1
ATOM 4858 N N . ALA A 1 594 ? -91.937 -61.726 71.975 1.00 84.75 594 ALA A N 1
ATOM 4859 C CA . ALA A 1 594 ? -93.214 -61.256 72.506 1.00 84.75 594 ALA A CA 1
ATOM 4860 C C . ALA A 1 594 ? -94.410 -61.845 71.737 1.00 84.75 594 ALA A C 1
ATOM 4862 O O . ALA A 1 594 ? -95.369 -62.292 72.364 1.00 84.75 594 ALA A O 1
ATOM 4863 N N . THR A 1 595 ? -94.354 -61.920 70.401 1.00 83.06 595 THR A N 1
ATOM 4864 C CA . THR A 1 595 ? -95.416 -62.550 69.597 1.00 83.06 595 THR A CA 1
ATOM 4865 C C . THR A 1 595 ? -95.528 -64.051 69.842 1.00 83.06 595 THR A C 1
ATOM 4867 O O . THR A 1 595 ? -96.644 -64.556 69.917 1.00 83.06 595 THR A O 1
ATOM 4870 N N . LEU A 1 596 ? -94.412 -64.763 70.040 1.00 86.38 596 LEU A N 1
ATOM 4871 C CA . LEU A 1 596 ? -94.405 -66.184 70.399 1.00 86.38 596 LEU A CA 1
ATOM 4872 C C . LEU A 1 596 ? -95.018 -66.409 71.783 1.00 86.38 596 LEU A C 1
ATOM 4874 O O . LEU A 1 596 ? -95.859 -67.291 71.933 1.00 86.38 596 LEU A O 1
ATOM 4878 N N . ILE A 1 597 ? -94.672 -65.579 72.771 1.00 85.88 597 ILE A N 1
ATOM 4879 C CA . ILE A 1 597 ? -95.269 -65.621 74.114 1.00 85.88 597 ILE A CA 1
ATOM 4880 C C . ILE A 1 597 ? -96.773 -65.327 74.036 1.00 85.88 597 ILE A C 1
ATOM 4882 O O . ILE A 1 597 ? -97.577 -66.061 74.611 1.00 85.88 597 ILE A O 1
ATOM 4886 N N . GLN A 1 598 ? -97.180 -64.302 73.281 1.00 84.19 598 GLN A N 1
ATOM 4887 C CA . GLN A 1 598 ? -98.593 -63.985 73.057 1.00 84.19 598 GLN A CA 1
ATOM 4888 C C . GLN A 1 598 ? -99.332 -65.129 72.351 1.00 84.19 598 GLN A C 1
ATOM 4890 O O . GLN A 1 598 ? -100.450 -65.458 72.742 1.00 84.19 598 GLN A O 1
ATOM 4895 N N . ALA A 1 599 ? -98.732 -65.751 71.333 1.00 83.56 599 ALA A N 1
ATOM 4896 C CA . ALA A 1 599 ? -99.307 -66.885 70.615 1.00 83.56 599 ALA A CA 1
ATOM 4897 C C . ALA A 1 599 ? -99.418 -68.126 71.512 1.00 83.56 599 ALA A C 1
ATOM 4899 O O . ALA A 1 599 ? -100.471 -68.764 71.538 1.00 83.56 599 ALA A O 1
ATOM 4900 N N . TYR A 1 600 ? -98.387 -68.427 72.307 1.00 88.38 600 TYR A N 1
ATOM 4901 C CA . TYR A 1 600 ? -98.405 -69.488 73.312 1.00 88.38 600 TYR A CA 1
ATOM 4902 C C . TYR A 1 600 ? -99.505 -69.251 74.350 1.00 88.38 600 TYR A C 1
ATOM 4904 O O . TYR A 1 600 ? -100.302 -70.153 74.616 1.00 88.38 600 TYR A O 1
ATOM 4912 N N . TRP A 1 601 ? -99.615 -68.033 74.891 1.00 84.69 601 TRP A N 1
ATOM 4913 C CA . TRP A 1 601 ? -100.662 -67.674 75.847 1.00 84.69 601 TRP A CA 1
ATOM 4914 C C . TRP A 1 601 ? -102.054 -67.787 75.225 1.00 84.69 601 TRP A C 1
ATOM 4916 O O . TRP A 1 601 ? -102.919 -68.450 75.789 1.00 84.69 601 TRP A O 1
ATOM 4926 N N . ARG A 1 602 ? -102.266 -67.241 74.019 1.00 80.69 602 ARG A N 1
ATOM 4927 C CA . ARG A 1 602 ? -103.531 -67.373 73.273 1.00 80.69 602 ARG A CA 1
ATOM 4928 C C . ARG A 1 602 ? -103.890 -68.837 73.015 1.00 80.69 602 ARG A C 1
ATOM 4930 O O . ARG A 1 602 ? -105.014 -69.238 73.295 1.00 80.69 602 ARG A O 1
ATOM 4937 N N . GLY A 1 603 ? -102.946 -69.656 72.554 1.00 81.38 603 GLY A N 1
ATOM 4938 C CA . GLY A 1 603 ? -103.156 -71.091 72.354 1.00 81.38 603 GLY A CA 1
ATOM 4939 C C . GLY A 1 603 ? -103.458 -71.829 73.660 1.00 81.38 603 GLY A C 1
ATOM 4940 O O . GLY A 1 603 ? -104.269 -72.751 73.687 1.00 81.38 603 GLY A O 1
ATOM 4941 N N . THR A 1 604 ? -102.859 -71.405 74.772 1.00 80.31 604 THR A N 1
ATOM 4942 C CA . THR A 1 604 ? -103.149 -71.942 76.109 1.00 80.31 604 THR A CA 1
ATOM 4943 C C . THR A 1 604 ? -104.542 -71.534 76.587 1.00 80.31 604 THR A C 1
ATOM 4945 O O . THR A 1 604 ? -105.269 -72.381 77.096 1.00 80.31 604 THR A O 1
ATOM 4948 N N . MET A 1 605 ? -104.956 -70.285 76.353 1.00 77.00 605 MET A N 1
ATOM 4949 C CA . MET A 1 605 ? -106.305 -69.789 76.645 1.00 77.00 605 MET A CA 1
ATOM 4950 C C . MET A 1 605 ? -107.375 -70.552 75.855 1.00 77.00 605 MET A C 1
ATOM 4952 O O . MET A 1 605 ? -108.395 -70.928 76.428 1.00 77.00 605 MET A O 1
ATOM 4956 N N . VAL A 1 606 ? -107.119 -70.847 74.573 1.00 76.12 606 VAL A N 1
ATOM 4957 C CA . VAL A 1 606 ? -108.004 -71.672 73.733 1.00 76.12 606 VAL A CA 1
ATOM 4958 C C . VAL A 1 606 ? -108.048 -73.118 74.239 1.00 76.12 606 VAL A C 1
ATOM 4960 O O . VAL A 1 606 ? -109.130 -73.633 74.495 1.00 76.12 606 VAL A O 1
ATOM 4963 N N . ARG A 1 607 ? -106.893 -73.764 74.465 1.00 77.19 607 ARG A N 1
ATOM 4964 C CA . ARG A 1 607 ? -106.825 -75.162 74.942 1.00 77.19 607 ARG A CA 1
ATOM 4965 C C . ARG A 1 607 ? -107.456 -75.354 76.323 1.00 77.19 607 ARG A C 1
ATOM 4967 O O . ARG A 1 607 ? -108.143 -76.346 76.552 1.00 77.19 607 ARG A O 1
ATOM 4974 N N . LYS A 1 608 ? -107.266 -74.398 77.237 1.00 75.19 608 LYS A N 1
ATOM 4975 C CA . LYS A 1 608 ? -107.863 -74.413 78.583 1.00 75.19 608 LYS A CA 1
ATOM 4976 C C . LYS A 1 608 ? -109.283 -73.829 78.633 1.00 75.19 608 LYS A C 1
ATOM 4978 O O . LYS A 1 608 ? -109.870 -73.808 79.708 1.00 75.19 608 LYS A O 1
ATOM 4983 N N . HIS A 1 609 ? -109.847 -73.393 77.500 1.00 63.78 609 HIS A N 1
ATOM 4984 C CA . HIS A 1 609 ? -111.206 -72.838 77.390 1.00 63.78 609 HIS A CA 1
ATOM 4985 C C . HIS A 1 609 ? -111.475 -71.649 78.337 1.00 63.78 609 HIS A C 1
ATOM 4987 O O . HIS A 1 609 ? -112.556 -71.515 78.918 1.00 63.78 609 HIS A O 1
ATOM 4993 N N . LEU A 1 610 ? -110.480 -70.775 78.503 1.00 60.38 610 LEU A N 1
ATOM 4994 C CA . LEU A 1 610 ? -110.532 -69.618 79.397 1.00 60.38 610 LEU A CA 1
ATOM 4995 C C . LEU A 1 610 ? -110.878 -68.337 78.617 1.00 60.38 610 LEU A C 1
ATOM 4997 O O . LEU A 1 610 ? -110.409 -68.114 77.500 1.00 60.38 610 LEU A O 1
ATOM 5001 N N . GLY A 1 611 ? -111.700 -67.471 79.214 1.00 66.44 611 GLY A N 1
ATOM 5002 C CA . GLY A 1 611 ? -112.119 -66.200 78.613 1.00 66.44 611 GLY A CA 1
ATOM 5003 C C . GLY A 1 611 ? -113.187 -66.342 77.506 1.00 66.44 611 GLY A C 1
ATOM 5004 O O . GLY A 1 611 ? -114.051 -67.217 77.598 1.00 66.44 611 GLY A O 1
ATOM 5005 N N . PRO A 1 612 ? -113.182 -65.482 76.466 1.00 59.22 612 PRO A N 1
ATOM 5006 C CA . PRO A 1 612 ? -114.268 -65.369 75.479 1.00 59.22 612 PRO A CA 1
ATOM 5007 C C . PRO A 1 612 ? -114.439 -66.577 74.532 1.00 59.22 612 PRO A C 1
ATOM 5009 O O . PRO A 1 612 ? -115.345 -66.569 73.704 1.00 59.22 612 PRO A O 1
ATOM 5012 N N . TYR A 1 613 ? -113.627 -67.631 74.669 1.00 58.19 613 TYR A N 1
ATOM 5013 C CA . TYR A 1 613 ? -113.631 -68.834 73.822 1.00 58.19 613 TYR A CA 1
ATOM 5014 C C . TYR A 1 613 ? -114.449 -70.013 74.396 1.00 58.19 613 TYR A C 1
ATOM 5016 O O . TYR A 1 613 ? -114.280 -71.155 73.973 1.00 58.19 613 TYR A O 1
ATOM 5024 N N . LYS A 1 614 ? -115.360 -69.766 75.349 1.00 54.22 614 LYS A N 1
ATOM 5025 C CA . LYS A 1 614 ? -116.337 -70.776 75.801 1.00 54.22 614 LYS A CA 1
ATOM 5026 C C . LYS A 1 614 ? -117.383 -71.056 74.712 1.00 54.22 614 LYS A C 1
ATOM 5028 O O . LYS A 1 614 ? -118.082 -70.149 74.265 1.00 54.22 614 LYS A O 1
ATOM 5033 N N . ILE A 1 615 ? -117.538 -72.329 74.346 1.00 51.53 615 ILE A N 1
ATOM 5034 C CA . ILE A 1 615 ? -118.545 -72.816 73.390 1.00 51.53 615 ILE A CA 1
ATOM 5035 C C . ILE A 1 615 ? -119.956 -72.596 73.973 1.00 51.53 615 ILE A C 1
ATOM 5037 O O . ILE A 1 615 ? -120.331 -73.217 74.968 1.00 51.53 615 ILE A O 1
ATOM 5041 N N . LYS A 1 616 ? -120.747 -71.704 73.359 1.00 45.78 616 LYS A N 1
ATOM 5042 C CA . LYS A 1 616 ? -122.161 -71.438 73.700 1.00 45.78 616 LYS A CA 1
ATOM 5043 C C . LYS A 1 616 ? -123.111 -72.263 72.811 1.00 45.78 616 LYS A C 1
ATOM 5045 O O . LYS A 1 616 ? -122.928 -72.324 71.599 1.00 45.78 616 LYS A O 1
ATOM 5050 N N . LYS A 1 617 ? -124.148 -72.864 73.418 1.00 34.78 617 LYS A N 1
ATOM 5051 C CA . LYS A 1 617 ? -125.272 -73.567 72.750 1.00 34.78 617 LYS A CA 1
ATOM 5052 C C . LYS A 1 617 ? -126.279 -72.579 72.094 1.00 34.78 617 LYS A C 1
ATOM 5054 O O . LYS A 1 617 ? -126.292 -71.413 72.479 1.00 34.78 617 LYS A O 1
ATOM 5059 N N . PRO A 1 618 ? -127.106 -73.008 71.107 1.00 44.81 618 PRO A N 1
ATOM 5060 C CA . PRO A 1 618 ? -127.579 -72.145 70.010 1.00 44.81 618 PRO A CA 1
ATOM 5061 C C . PRO A 1 618 ? -129.081 -71.777 70.028 1.00 44.81 618 PRO A C 1
ATOM 5063 O O . PRO A 1 618 ? -129.877 -72.534 70.580 1.00 44.81 618 PRO A O 1
ATOM 5066 N N . LYS A 1 619 ? -129.449 -70.690 69.304 1.00 31.27 619 LYS A N 1
ATOM 5067 C CA . LYS A 1 619 ? -130.679 -70.410 68.479 1.00 31.27 619 LYS A CA 1
ATOM 5068 C C . LYS A 1 619 ? -130.986 -68.887 68.462 1.00 31.27 619 LYS A C 1
ATOM 5070 O O . LYS A 1 619 ? -130.719 -68.239 69.458 1.00 31.27 619 LYS A O 1
ATOM 5075 N N . LYS A 1 620 ? -131.563 -68.217 67.443 1.00 32.09 620 LYS A N 1
ATOM 5076 C CA . LYS A 1 620 ? -132.076 -68.523 66.083 1.00 32.09 620 LYS A CA 1
ATOM 5077 C C . LYS A 1 620 ? -132.195 -67.190 65.280 1.00 32.09 620 LYS A C 1
ATOM 5079 O O . LYS A 1 620 ? -132.164 -66.116 65.859 1.00 32.09 620 LYS A O 1
ATOM 5084 N N . LYS A 1 621 ? -132.341 -67.320 63.954 1.00 34.62 621 LYS A N 1
ATOM 5085 C CA . LYS A 1 621 ? -132.316 -66.351 62.823 1.00 34.62 621 LYS A CA 1
ATOM 5086 C C . LYS A 1 621 ? -133.205 -65.081 62.881 1.00 34.62 621 LYS A C 1
ATOM 5088 O O . LYS A 1 621 ? -134.359 -65.170 63.276 1.00 34.62 621 LYS A O 1
ATOM 5093 N N . GLY A 1 622 ? -132.731 -64.013 62.214 1.00 31.11 622 GLY A N 1
ATOM 5094 C CA . GLY A 1 622 ? -133.512 -62.898 61.642 1.00 31.11 622 GLY A CA 1
ATOM 5095 C C . GLY A 1 622 ? -132.830 -62.269 60.404 1.00 31.11 622 GLY A C 1
ATOM 5096 O O . GLY A 1 622 ? -131.657 -61.931 60.460 1.00 31.11 622 GLY A O 1
ATOM 5097 N N . LYS A 1 623 ? -133.561 -62.203 59.279 1.00 33.16 623 LYS A N 1
ATOM 5098 C CA . LYS A 1 623 ? -133.300 -61.576 57.946 1.00 33.16 623 LYS A CA 1
ATOM 5099 C C . LYS A 1 623 ? -133.179 -60.030 58.065 1.00 33.16 623 LYS A C 1
ATOM 5101 O O . LYS A 1 623 ? -133.667 -59.522 59.058 1.00 33.16 623 LYS A O 1
ATOM 5106 N N . LYS A 1 624 ? -132.747 -59.170 57.124 1.00 36.59 624 LYS A N 1
ATOM 5107 C CA . LYS A 1 624 ? -132.024 -59.106 55.821 1.00 36.59 624 LYS A CA 1
ATOM 5108 C C . LYS A 1 624 ? -132.056 -57.596 55.436 1.00 36.59 624 LYS A C 1
ATOM 5110 O O . LYS A 1 624 ? -133.051 -56.972 55.770 1.00 36.59 624 LYS A O 1
ATOM 5115 N N . ASP A 1 625 ? -131.021 -57.071 54.762 1.00 32.38 625 ASP A N 1
ATOM 5116 C CA . ASP A 1 625 ? -130.960 -55.881 53.850 1.00 32.38 625 ASP A CA 1
ATOM 5117 C C . ASP A 1 625 ? -129.592 -55.182 54.017 1.00 32.38 625 ASP A C 1
ATOM 5119 O O . ASP A 1 625 ? -129.176 -54.944 55.141 1.00 32.38 625 ASP A O 1
ATOM 5123 N N . LYS A 1 626 ? -128.684 -54.956 53.051 1.00 34.31 626 LYS A N 1
ATOM 5124 C CA . LYS A 1 626 ? -128.593 -54.747 51.583 1.00 34.31 626 LYS A CA 1
ATOM 5125 C C . LYS A 1 626 ? -128.613 -53.259 51.163 1.00 34.31 626 LYS A C 1
ATOM 5127 O O . LYS A 1 626 ? -129.626 -52.594 51.300 1.00 34.31 626 LYS A O 1
ATOM 5132 N N . LYS A 1 627 ? -127.505 -52.855 50.499 1.00 33.69 627 LYS A N 1
ATOM 5133 C CA . LYS A 1 627 ? -127.101 -51.551 49.888 1.00 33.69 627 LYS A CA 1
ATOM 5134 C C . LYS A 1 627 ? -126.245 -50.664 50.813 1.00 33.69 627 LYS A C 1
ATOM 5136 O O . LYS A 1 627 ? -126.621 -50.436 51.942 1.00 33.69 627 LYS A O 1
ATOM 5141 N N . GLY A 1 628 ? -125.100 -50.105 50.419 1.00 34.72 628 GLY A N 1
ATOM 5142 C CA . GLY A 1 628 ? -124.348 -50.124 49.165 1.00 34.72 628 GLY A CA 1
ATOM 5143 C C . GLY A 1 628 ? -123.377 -48.928 49.112 1.00 34.72 628 GLY A C 1
ATOM 5144 O O . GLY A 1 628 ? -123.756 -47.844 49.522 1.00 34.72 628 GLY A O 1
ATOM 5145 N N . LYS A 1 629 ? -122.163 -49.163 48.576 1.00 34.81 629 LYS A N 1
ATOM 5146 C CA . LYS A 1 629 ? -121.411 -48.325 47.600 1.00 34.81 629 LYS A CA 1
ATOM 5147 C C . LYS A 1 629 ? -121.355 -46.799 47.866 1.00 34.81 629 LYS A C 1
ATOM 5149 O O . LYS A 1 629 ? -122.367 -46.129 47.760 1.00 34.81 629 LYS A O 1
ATOM 5154 N N . LYS A 1 630 ? -120.188 -46.160 48.030 1.00 37.66 630 LYS A N 1
ATOM 5155 C CA . LYS A 1 630 ? -119.116 -45.909 47.025 1.00 37.66 630 LYS A CA 1
ATOM 5156 C C . LYS A 1 630 ? -117.946 -45.201 47.757 1.00 37.66 630 LYS A C 1
ATOM 5158 O O . LYS A 1 630 ? -118.214 -44.409 48.647 1.00 37.66 630 LYS A O 1
ATOM 5163 N N . LYS A 1 631 ? -116.667 -45.562 47.538 1.00 39.31 631 LYS A N 1
ATOM 5164 C CA . LYS A 1 631 ? -115.739 -45.043 46.488 1.00 39.31 631 LYS A CA 1
ATOM 5165 C C . LYS A 1 631 ? -115.748 -43.503 46.415 1.00 39.31 631 LYS A C 1
ATOM 5167 O O . LYS A 1 631 ? -116.815 -42.940 46.245 1.00 39.31 631 LYS A O 1
ATOM 5172 N N . GLY A 1 632 ? -114.655 -42.750 46.424 1.00 36.06 632 GLY A N 1
ATOM 5173 C CA . GLY A 1 632 ? -113.225 -43.003 46.240 1.00 36.06 632 GLY A CA 1
ATOM 5174 C C . GLY A 1 632 ? -112.582 -41.677 45.778 1.00 36.06 632 GLY A C 1
ATOM 5175 O O . GLY A 1 632 ? -113.248 -40.914 45.082 1.00 36.06 632 GLY A O 1
ATOM 5176 N N . LYS A 1 633 ? -111.354 -41.393 46.226 1.00 36.50 633 LYS A N 1
ATOM 5177 C CA . LYS A 1 633 ? -110.380 -40.332 45.842 1.00 36.50 633 LYS A CA 1
ATOM 5178 C C . LYS A 1 633 ? -109.295 -40.425 46.936 1.00 36.50 633 LYS A C 1
ATOM 5180 O O . LYS A 1 633 ? -109.677 -40.437 48.098 1.00 36.50 633 LYS A O 1
ATOM 5185 N N . LYS A 1 634 ? -107.992 -40.558 46.714 1.00 40.50 634 LYS A N 1
ATOM 5186 C CA . LYS A 1 634 ? -107.079 -40.362 45.585 1.00 40.50 634 LYS A CA 1
ATOM 5187 C C . LYS A 1 634 ? -106.076 -41.512 45.558 1.00 40.50 634 LYS A C 1
ATOM 5189 O O . LYS A 1 634 ? -105.885 -42.117 46.636 1.00 40.50 634 LYS A O 1
#

Organism: Argiope bruennichi (NCBI:txid94029)

InterPro domains:
  IPR000048 IQ motif, EF-hand binding site [PF00612] (593-610)
  IPR000048 IQ motif, EF-hand binding site [SM00015] (589-611)
  IPR000717 Proteasome component (PCI) domain [PF01399] (281-345)
  IPR000717 Proteasome component (PCI) domain [PS50250] (196-369)
  IPR050756 COP9 signalosome complex subunit 3 [PTHR10758] (21-344)
  IPR055089 COP9 signalosome complex subunit 3, N-terminal helical repeats [PF22788] (21-249)

Radius of gyration: 56.48 Å; chains: 1; bounding box: 216×104×136 Å